Protein AF-0000000073390407 (afdb_homodimer)

Sequence (448 aa):
MGTLYLVRHAQASFGAEDYDQLSPRGHEQAARLGAYWRERGMRFDAVYTGTLRRHAQTLAGIAEGLQAAPEPLQALPTLNEYDSAALITAIHPQPLPPADTPELYRQHFRLLCDALAQWMGGTISPAGMPSWTGFSDGVRAVLDHVRRHHAGQNVLLVSSGGPISTAVGAVLSTPPEVTIALNMRIRNTAVTEFSIAPKRLMLQTFNTLPHLDTPEHAGWATHAMGTLYLVRHAQASFGAEDYDQLSPRGHEQAARLGAYWRERGMRFDAVYTGTLRRHAQTLAGIAEGLQAAPEPLQALPTLNEYDSAALITAIHPQPLPPADTPELYRQHFRLLCDALAQWMGGTISPAGMPSWTGFSDGVRAVLDHVRRHHAGQNVLLVSSGGPISTAVGAVLSTPPEVTIALNMRIRNTAVTEFSIAPKRLMLQTFNTLPHLDTPEHAGWATHA

Nearest PDB structures (foldseek):
  6cni-assembly1_A  TM=7.728E-01  e=5.121E-11  Homo sapiens
  3o0t-assembly2_A-2  TM=7.571E-01  e=1.412E-10  Homo sapiens
  6cni-assembly1_B  TM=7.900E-01  e=7.067E-10  Homo sapiens
  3mxo-assembly2_A-2  TM=7.575E-01  e=3.066E-10  Homo sapiens
  3mxo-assembly2_B  TM=7.448E-01  e=7.501E-10  Homo sapiens

Structure (mmCIF, N/CA/C/O backbone):
data_AF-0000000073390407-model_v1
#
loop_
_entity.id
_entity.type
_entity.pdbx_description
1 polymer 'Phosphoglycerate mutase'
#
loop_
_atom_site.group_PDB
_atom_site.id
_atom_site.type_symbol
_atom_site.label_atom_id
_atom_site.label_alt_id
_atom_site.label_comp_id
_atom_site.label_asym_id
_atom_site.label_entity_id
_atom_site.label_seq_id
_atom_site.pdb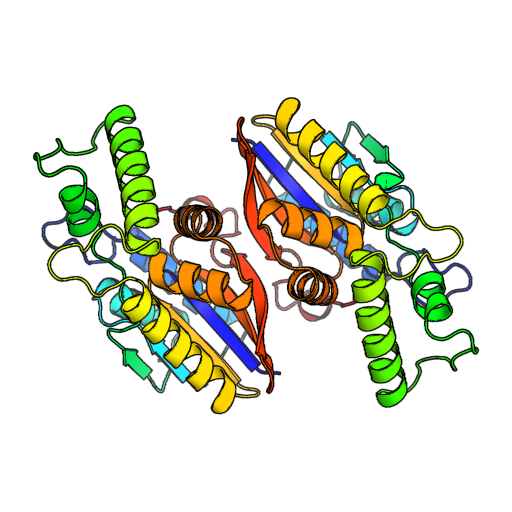x_PDB_ins_code
_atom_site.Cartn_x
_atom_site.Cartn_y
_atom_site.Cartn_z
_atom_site.occupancy
_atom_site.B_iso_or_equiv
_atom_site.auth_seq_id
_atom_site.auth_comp_id
_atom_site.auth_asym_id
_atom_site.auth_atom_id
_atom_site.pdbx_PDB_model_num
ATOM 1 N N . MET A 1 1 ? 17.641 -6.703 7.25 1 83 1 MET A N 1
ATOM 2 C CA . MET A 1 1 ? 16.203 -6.836 7.027 1 83 1 MET A CA 1
ATOM 3 C C . MET A 1 1 ? 15.922 -7.418 5.648 1 83 1 MET A C 1
ATOM 5 O O . MET A 1 1 ? 16.656 -7.152 4.695 1 83 1 MET A O 1
ATOM 9 N N . GLY A 1 2 ? 15.258 -8.523 5.512 1 94.25 2 GLY A N 1
ATOM 10 C CA . GLY A 1 2 ? 14.906 -9.164 4.254 1 94.25 2 GLY A CA 1
ATOM 11 C C . GLY A 1 2 ? 13.586 -8.68 3.684 1 94.25 2 GLY A C 1
ATOM 12 O O . GLY A 1 2 ? 12.859 -7.934 4.34 1 94.25 2 GLY A O 1
ATOM 13 N N . THR A 1 3 ? 13.414 -8.969 2.383 1 97.81 3 THR A N 1
ATOM 14 C CA . THR A 1 3 ? 12.203 -8.516 1.714 1 97.81 3 THR A CA 1
ATOM 15 C C . THR A 1 3 ? 11.5 -9.68 1.017 1 97.81 3 THR A C 1
ATOM 17 O O . THR A 1 3 ? 12.156 -10.516 0.384 1 97.81 3 THR A O 1
ATOM 20 N N . LEU A 1 4 ? 10.266 -9.758 1.252 1 98.75 4 LEU A N 1
ATOM 21 C CA . LEU A 1 4 ? 9.383 -10.648 0.502 1 98.75 4 LEU A CA 1
ATOM 22 C C . LEU A 1 4 ? 8.656 -9.891 -0.601 1 98.75 4 LEU A C 1
ATOM 24 O O . LEU A 1 4 ? 7.887 -8.969 -0.322 1 98.75 4 LEU A O 1
ATOM 28 N N . TYR A 1 5 ? 8.969 -10.25 -1.812 1 98.81 5 TYR A N 1
ATOM 29 C CA . TYR A 1 5 ? 8.336 -9.672 -2.988 1 98.81 5 TYR A CA 1
ATOM 30 C C . TYR A 1 5 ? 7.188 -10.547 -3.475 1 98.81 5 TYR A C 1
ATOM 32 O O . TYR A 1 5 ? 7.41 -11.633 -4.004 1 98.81 5 TYR A O 1
ATOM 40 N N . LEU A 1 6 ? 5.941 -10.062 -3.264 1 98.94 6 LEU A N 1
ATOM 41 C CA . LEU A 1 6 ? 4.758 -10.742 -3.77 1 98.94 6 LEU A CA 1
ATOM 42 C C . LEU A 1 6 ? 4.371 -10.211 -5.148 1 98.94 6 LEU A C 1
ATOM 44 O O . LEU A 1 6 ? 4.105 -9.023 -5.309 1 98.94 6 LEU A O 1
ATOM 48 N N . VAL A 1 7 ? 4.383 -11.086 -6.133 1 98.88 7 VAL A N 1
ATOM 49 C CA . VAL A 1 7 ? 4.078 -10.695 -7.508 1 98.88 7 VAL A CA 1
ATOM 50 C C . VAL A 1 7 ? 2.818 -11.414 -7.98 1 98.88 7 VAL A C 1
ATOM 52 O O . VAL A 1 7 ? 2.732 -12.641 -7.906 1 98.88 7 VAL A O 1
ATOM 55 N N . ARG A 1 8 ? 1.86 -10.672 -8.422 1 98.81 8 ARG A N 1
ATOM 56 C CA . ARG A 1 8 ? 0.741 -11.312 -9.109 1 98.81 8 ARG A CA 1
ATOM 57 C C . ARG A 1 8 ? 1.162 -11.828 -10.477 1 98.81 8 ARG A C 1
ATOM 59 O O . ARG A 1 8 ? 1.974 -11.203 -11.164 1 98.81 8 ARG A O 1
ATOM 66 N N . HIS A 1 9 ? 0.624 -12.766 -10.859 1 98.31 9 HIS A N 1
ATOM 67 C CA . HIS A 1 9 ? 0.943 -13.312 -12.172 1 98.31 9 HIS A CA 1
ATOM 68 C C . HIS A 1 9 ? 0.675 -12.297 -13.273 1 98.31 9 HIS A C 1
ATOM 70 O O . HIS A 1 9 ? -0.106 -11.359 -13.086 1 98.31 9 HIS A O 1
ATOM 76 N N . ALA A 1 10 ? 1.292 -12.531 -14.297 1 97.88 10 ALA A N 1
ATOM 77 C CA . ALA A 1 10 ? 1.101 -11.711 -15.484 1 97.88 10 ALA A CA 1
ATOM 78 C C . ALA A 1 10 ? -0.251 -11.992 -16.141 1 97.88 10 ALA A C 1
ATOM 80 O O . ALA A 1 10 ? -0.975 -12.898 -15.711 1 97.88 10 ALA A O 1
ATOM 81 N N . GLN A 1 11 ? -0.609 -11.094 -17.203 1 94.75 11 GLN A N 1
ATOM 82 C CA . GLN A 1 11 ? -1.91 -11.203 -17.859 1 94.75 11 GLN A CA 1
ATOM 83 C C . GLN A 1 11 ? -2.131 -12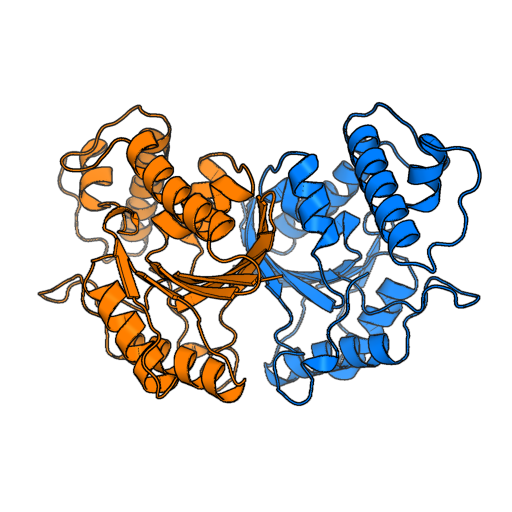.609 -18.406 1 94.75 11 GLN A C 1
ATOM 85 O O . GLN A 1 11 ? -1.299 -13.117 -19.156 1 94.75 11 GLN A O 1
ATOM 90 N N . ALA A 1 12 ? -3.225 -13.164 -17.875 1 90.69 12 ALA A N 1
ATOM 91 C CA . ALA A 1 12 ? -3.615 -14.484 -18.375 1 90.69 12 ALA A CA 1
ATOM 92 C C . ALA A 1 12 ? -4.566 -14.359 -19.562 1 90.69 12 ALA A C 1
ATOM 94 O O . ALA A 1 12 ? -5.184 -13.312 -19.75 1 90.69 12 ALA A O 1
ATOM 95 N N . SER A 1 13 ? -4.418 -15.133 -20.469 1 76.94 13 SER A N 1
ATOM 96 C CA . SER A 1 13 ? -5.266 -15.156 -21.656 1 76.94 13 SER A CA 1
ATOM 97 C C . SER A 1 13 ? -6.648 -15.719 -21.344 1 76.94 13 SER A C 1
ATOM 99 O O . SER A 1 13 ? -6.812 -16.938 -21.203 1 76.94 13 SER A O 1
ATOM 101 N N . PHE A 1 14 ? -7.5 -14.961 -20.688 1 61.38 14 PHE A N 1
ATOM 102 C CA . PHE A 1 14 ? -8.867 -15.383 -20.406 1 61.38 14 PHE A CA 1
ATOM 103 C C . PHE A 1 14 ? -9.57 -15.836 -21.672 1 61.38 14 PHE A C 1
ATOM 105 O O . PHE A 1 14 ? -9.484 -15.18 -22.719 1 61.38 14 PHE A O 1
ATOM 112 N N . GLY A 1 15 ? -10.203 -16.891 -21.719 1 55.38 15 GLY A N 1
ATOM 113 C CA . GLY A 1 15 ? -11.031 -17.359 -22.812 1 55.38 15 GLY A CA 1
ATOM 114 C C . GLY A 1 15 ? -10.312 -18.344 -23.719 1 55.38 15 GLY A C 1
ATOM 115 O O . GLY A 1 15 ? -10.922 -18.938 -24.609 1 55.38 15 GLY A O 1
ATOM 116 N N . ALA A 1 16 ? -8.984 -18.156 -23.656 1 53.09 16 ALA A N 1
ATOM 117 C CA . ALA A 1 16 ? -8.344 -19.156 -24.516 1 53.09 16 ALA A CA 1
ATOM 118 C C . ALA A 1 16 ? -8.625 -20.562 -24 1 53.09 16 ALA A C 1
ATOM 120 O O . ALA A 1 16 ? -9.109 -20.75 -22.891 1 53.09 16 ALA A O 1
ATOM 121 N N . GLU A 1 17 ? -8.781 -21.406 -24.781 1 53.31 17 GLU A N 1
ATOM 122 C CA . GLU A 1 17 ? -9.109 -22.812 -24.5 1 53.31 17 GLU A CA 1
ATOM 123 C C . GLU A 1 17 ? -8.484 -23.266 -23.188 1 53.31 17 GLU A C 1
ATOM 125 O O . GLU A 1 17 ? -9.102 -24 -22.422 1 53.31 17 GLU A O 1
ATOM 130 N N . ASP A 1 18 ? -7.176 -22.719 -22.938 1 61.44 18 ASP A N 1
ATOM 131 C CA . ASP A 1 18 ? -6.527 -22.984 -21.656 1 61.44 18 ASP A CA 1
ATOM 132 C C . ASP A 1 18 ? -6.414 -21.719 -20.828 1 61.44 18 ASP A C 1
ATOM 134 O O . ASP A 1 18 ? -5.539 -20.875 -21.062 1 61.44 18 ASP A O 1
ATOM 138 N N . TYR A 1 19 ? -7.297 -21.5 -20 1 65.69 19 TYR A N 1
ATOM 139 C CA . TYR A 1 19 ? -7.527 -20.234 -19.312 1 65.69 19 TYR A CA 1
ATOM 140 C C . TYR A 1 19 ? -6.359 -19.875 -18.406 1 65.69 19 TYR A C 1
ATOM 142 O O . TYR A 1 19 ? -6.094 -18.703 -18.141 1 65.69 19 TYR A O 1
ATOM 150 N N . ASP A 1 20 ? -5.574 -20.859 -18.188 1 83.62 20 ASP A N 1
ATOM 151 C CA . ASP A 1 20 ? -4.523 -20.609 -17.219 1 83.62 20 ASP A CA 1
ATOM 152 C C . ASP A 1 20 ? -3.17 -20.422 -17.891 1 83.62 20 ASP A C 1
ATOM 154 O O . ASP A 1 20 ? -2.203 -21.109 -17.562 1 83.62 20 ASP A O 1
ATOM 158 N N . GLN A 1 21 ? -3.035 -19.672 -19.016 1 90.62 21 GLN A N 1
ATOM 159 C CA . GLN A 1 21 ? -1.813 -19.312 -19.734 1 90.62 21 GLN A CA 1
ATOM 160 C C . GLN A 1 21 ? -1.665 -17.797 -19.828 1 90.62 21 GLN A C 1
ATOM 162 O O . GLN A 1 21 ? -2.66 -17.078 -19.938 1 90.62 21 GLN A O 1
ATOM 167 N N . LEU A 1 22 ? -0.484 -17.562 -19.891 1 94.44 22 LEU A N 1
ATOM 168 C CA . LEU A 1 22 ? -0.256 -16.125 -20.047 1 94.44 22 LEU A CA 1
ATOM 169 C C . LEU A 1 22 ? -0.562 -15.68 -21.469 1 94.44 22 LEU A C 1
ATOM 171 O O . LEU A 1 22 ? -0.321 -16.422 -22.422 1 94.44 22 LEU A O 1
ATOM 175 N N . SER A 1 23 ? -1.085 -14.555 -21.688 1 94.19 23 SER A N 1
ATOM 176 C CA . SER A 1 23 ? -1.163 -13.906 -23 1 94.19 23 SER A CA 1
ATOM 177 C C . SER A 1 23 ? 0.212 -13.438 -23.469 1 94.19 23 SER A C 1
ATOM 179 O O . SER A 1 23 ? 1.17 -13.438 -22.688 1 94.19 23 SER A O 1
ATOM 181 N N . PRO A 1 24 ? 0.327 -13.117 -24.719 1 94.06 24 PRO A N 1
ATOM 182 C CA . PRO A 1 24 ? 1.602 -12.547 -25.156 1 94.06 24 PRO A CA 1
ATOM 183 C C . PRO A 1 24 ? 2.01 -11.312 -24.359 1 94.06 24 PRO A 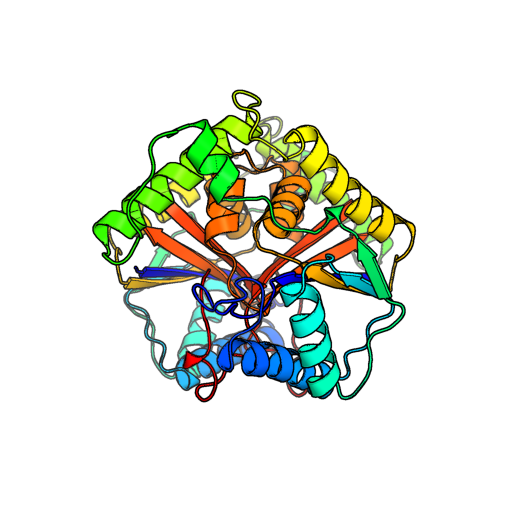C 1
ATOM 185 O O . PRO A 1 24 ? 3.174 -11.18 -23.969 1 94.06 24 PRO A O 1
ATOM 188 N N . ARG A 1 25 ? 1.076 -10.555 -24.047 1 95.69 25 ARG A N 1
ATOM 189 C CA . ARG A 1 25 ? 1.338 -9.391 -23.219 1 95.69 25 ARG A CA 1
ATOM 190 C C . ARG A 1 25 ? 1.794 -9.805 -21.828 1 95.69 25 ARG A C 1
ATOM 192 O O . ARG A 1 25 ? 2.67 -9.172 -21.234 1 95.69 25 ARG A O 1
ATOM 199 N N . GLY A 1 26 ? 1.177 -10.797 -21.297 1 97.12 26 GLY A N 1
ATOM 200 C CA . GLY A 1 26 ? 1.581 -11.328 -20 1 97.12 26 GLY A CA 1
ATOM 201 C C . GLY A 1 26 ? 3.037 -11.75 -19.969 1 97.12 26 GLY A C 1
ATOM 202 O O . GLY A 1 26 ? 3.736 -11.492 -18.984 1 97.12 26 GLY A O 1
ATOM 203 N N . HIS A 1 27 ? 3.385 -12.312 -21.031 1 97 27 HIS A N 1
ATOM 204 C CA . HIS A 1 27 ? 4.777 -12.742 -21.094 1 97 27 HIS A CA 1
ATOM 205 C C . HIS A 1 27 ? 5.719 -11.539 -21.141 1 97 27 HIS A C 1
ATOM 207 O O . HIS A 1 27 ? 6.762 -11.531 -20.484 1 97 27 HIS A O 1
ATOM 213 N N . GLU A 1 28 ? 5.312 -10.656 -21.859 1 97.81 28 GLU A N 1
ATOM 214 C CA . GLU A 1 28 ? 6.109 -9.438 -21.953 1 97.81 28 GLU A CA 1
ATOM 215 C C . GLU A 1 28 ? 6.188 -8.727 -20.594 1 97.81 28 GLU A C 1
ATOM 217 O O . GLU A 1 28 ? 7.254 -8.242 -20.203 1 97.81 28 GLU A O 1
ATOM 222 N N . GLN A 1 29 ? 5.113 -8.703 -19.906 1 98.44 29 GLN A N 1
ATOM 223 C CA . GLN A 1 29 ? 5.078 -8.109 -18.578 1 98.44 29 GLN A CA 1
ATOM 224 C C . GLN A 1 29 ? 6.066 -8.797 -17.641 1 98.44 29 GLN A C 1
ATOM 226 O O . GLN A 1 29 ? 6.836 -8.133 -16.938 1 98.44 29 GLN A O 1
ATOM 231 N N . ALA A 1 30 ? 6.062 -10.109 -17.625 1 98.44 30 ALA A N 1
ATOM 232 C CA . ALA A 1 30 ? 6.895 -10.898 -16.719 1 98.44 30 ALA A CA 1
ATOM 233 C C . ALA A 1 30 ? 8.375 -10.719 -17.047 1 98.44 30 ALA A C 1
ATOM 235 O O . ALA A 1 30 ? 9.188 -10.5 -16.141 1 98.44 30 ALA A O 1
ATOM 236 N N . ALA A 1 31 ? 8.625 -10.781 -18.281 1 98.5 31 ALA A N 1
ATOM 237 C CA . ALA A 1 31 ? 10.016 -10.625 -18.703 1 98.5 31 ALA A CA 1
ATOM 238 C C . ALA A 1 31 ? 10.539 -9.234 -18.375 1 98.5 31 ALA A C 1
ATOM 240 O O . ALA A 1 31 ? 11.688 -9.078 -17.969 1 98.5 31 ALA A O 1
ATOM 241 N N . ARG A 1 32 ? 9.672 -8.273 -18.547 1 98.5 32 ARG A N 1
ATOM 242 C CA . ARG A 1 32 ? 10.055 -6.898 -18.25 1 98.5 32 ARG A CA 1
ATOM 243 C C . ARG A 1 32 ? 10.336 -6.727 -16.75 1 98.5 32 ARG A C 1
ATOM 245 O O . ARG A 1 32 ? 11.258 -5.996 -16.375 1 98.5 32 ARG A O 1
ATOM 252 N N . LEU A 1 33 ? 9.586 -7.426 -15.961 1 98.62 33 LEU A N 1
ATOM 253 C CA . LEU A 1 33 ? 9.828 -7.379 -14.523 1 98.62 33 LEU A CA 1
ATOM 254 C C . LEU A 1 33 ? 11.18 -7.98 -14.18 1 98.62 33 LEU A C 1
ATOM 256 O O . LEU A 1 33 ? 11.922 -7.43 -13.359 1 98.62 33 LEU A O 1
ATOM 260 N N . GLY A 1 34 ? 11.516 -9.094 -14.82 1 98.38 34 GLY A N 1
ATOM 261 C CA . GLY A 1 34 ? 12.828 -9.688 -14.625 1 98.38 34 GLY A CA 1
ATOM 262 C C . GLY A 1 34 ? 13.961 -8.781 -15.055 1 98.38 34 GLY A C 1
ATOM 263 O O . GLY A 1 34 ? 14.945 -8.625 -14.328 1 98.38 34 GLY A O 1
ATOM 264 N N . ALA A 1 35 ? 13.773 -8.164 -16.156 1 97.56 35 ALA A N 1
ATOM 265 C CA . ALA A 1 35 ? 14.789 -7.258 -16.672 1 97.56 35 ALA A CA 1
ATOM 266 C C . ALA A 1 35 ? 14.961 -6.051 -15.75 1 97.56 35 ALA A C 1
ATOM 268 O O . ALA A 1 35 ? 16.078 -5.605 -15.5 1 97.56 35 ALA A O 1
ATOM 269 N N . TYR A 1 36 ? 13.883 -5.648 -15.336 1 97.31 36 TYR A N 1
ATOM 270 C CA . TYR A 1 36 ? 13.883 -4.547 -14.383 1 97.31 36 TYR A CA 1
ATOM 271 C C . TYR A 1 36 ? 14.703 -4.898 -13.141 1 97.31 36 TYR A C 1
ATOM 273 O O . TYR A 1 36 ? 15.539 -4.113 -12.703 1 97.31 36 TYR A O 1
ATOM 281 N N . TRP A 1 37 ? 14.523 -5.992 -12.578 1 96.81 37 TRP A N 1
ATOM 282 C CA . TRP A 1 37 ? 15.242 -6.434 -11.383 1 96.81 37 TRP A CA 1
ATOM 283 C C . TRP A 1 37 ? 16.703 -6.707 -11.703 1 96.81 37 TRP A C 1
ATOM 285 O O . TRP A 1 37 ? 17.594 -6.434 -10.891 1 96.81 37 TRP A O 1
ATOM 295 N N . ARG A 1 38 ? 16.891 -7.242 -12.906 1 95.56 38 ARG A N 1
ATOM 296 C CA . ARG A 1 38 ? 18.281 -7.488 -13.312 1 95.56 38 ARG A CA 1
ATOM 297 C C . ARG A 1 38 ? 19.062 -6.184 -13.383 1 95.56 38 ARG A C 1
ATOM 299 O O . ARG A 1 38 ? 20.188 -6.105 -12.875 1 95.56 38 ARG A O 1
ATOM 306 N N . GLU A 1 39 ? 18.438 -5.184 -13.961 1 93.75 39 GLU A N 1
ATOM 307 C CA . GLU A 1 39 ? 19.078 -3.877 -14.117 1 93.75 39 GLU A CA 1
ATOM 308 C C . GLU A 1 39 ? 19.422 -3.27 -12.758 1 93.75 39 GLU A C 1
ATOM 310 O O . GLU A 1 39 ? 20.281 -2.385 -12.672 1 93.75 39 GLU A O 1
ATOM 315 N N . ARG A 1 40 ? 18.812 -3.777 -11.82 1 93.69 40 ARG A N 1
ATOM 316 C CA . ARG A 1 40 ? 19.016 -3.242 -10.477 1 93.69 40 ARG A CA 1
ATOM 317 C C . ARG A 1 40 ? 19.812 -4.211 -9.609 1 93.69 40 ARG A C 1
ATOM 319 O O . ARG A 1 40 ? 19.922 -4.02 -8.398 1 93.69 40 ARG A O 1
ATOM 326 N N . GLY A 1 41 ? 20.25 -5.18 -10.219 1 93.12 41 GLY A N 1
ATOM 327 C CA . GLY A 1 41 ? 21.125 -6.137 -9.555 1 93.12 41 GLY A CA 1
ATOM 328 C C . GLY A 1 41 ? 20.406 -6.992 -8.531 1 93.12 41 GLY A C 1
ATOM 329 O O . GLY A 1 41 ? 21.016 -7.457 -7.566 1 93.12 41 GLY A O 1
ATOM 330 N N . MET A 1 42 ? 19.219 -7.266 -8.656 1 94.88 42 MET A N 1
ATOM 331 C CA . MET A 1 42 ? 18.406 -8.023 -7.711 1 94.88 42 MET A CA 1
ATOM 332 C C . MET A 1 42 ? 18.688 -9.516 -7.82 1 94.88 42 MET A C 1
ATOM 334 O O . MET A 1 42 ? 18.844 -10.047 -8.922 1 94.88 42 MET A O 1
ATOM 338 N N . ARG A 1 43 ? 18.875 -10.125 -6.793 1 92.62 43 ARG A N 1
ATOM 339 C CA . ARG A 1 43 ? 18.969 -11.578 -6.668 1 92.62 43 ARG A CA 1
ATOM 340 C C . ARG A 1 43 ? 18 -12.086 -5.602 1 92.62 43 ARG A C 1
ATOM 342 O O . ARG A 1 43 ? 17.828 -11.453 -4.559 1 92.62 43 ARG A O 1
ATOM 349 N N . PHE A 1 44 ? 17.375 -13.156 -5.824 1 97.56 44 PHE A N 1
ATOM 350 C CA . PHE A 1 44 ? 16.453 -13.766 -4.867 1 97.56 44 PHE A CA 1
ATOM 351 C C . PHE A 1 44 ? 17.094 -14.969 -4.195 1 97.56 44 PHE A C 1
ATOM 353 O O . PHE A 1 44 ? 17.797 -15.758 -4.844 1 97.56 44 PHE A O 1
ATOM 360 N N . ASP A 1 45 ? 16.891 -15.109 -2.93 1 97.38 45 ASP A N 1
ATOM 361 C CA . ASP A 1 45 ? 17.469 -16.203 -2.141 1 97.38 45 ASP A CA 1
ATOM 362 C C . ASP A 1 45 ? 16.531 -17.406 -2.098 1 97.38 45 ASP A C 1
ATOM 364 O O . ASP A 1 45 ? 16.953 -18.516 -1.799 1 97.38 45 ASP A O 1
ATOM 368 N N . ALA A 1 46 ? 15.305 -17.141 -2.369 1 97.88 46 ALA A N 1
ATOM 369 C CA . ALA A 1 46 ? 14.273 -18.172 -2.434 1 97.88 46 ALA A CA 1
ATOM 370 C C . ALA A 1 46 ? 13.07 -17.703 -3.24 1 97.88 46 ALA A C 1
ATOM 372 O O . ALA A 1 46 ? 12.812 -16.5 -3.34 1 97.88 46 ALA A O 1
ATOM 373 N N . VAL A 1 47 ? 12.43 -18.641 -3.793 1 98.56 47 VAL A N 1
ATOM 374 C CA . VAL A 1 47 ? 11.266 -18.359 -4.633 1 98.56 47 VAL A CA 1
ATOM 375 C C . VAL A 1 47 ? 10.117 -19.297 -4.262 1 98.56 47 VAL A C 1
ATOM 377 O O . VAL A 1 47 ? 10.32 -20.5 -4.109 1 98.56 47 VAL A O 1
ATOM 380 N N . TYR A 1 48 ? 9.016 -18.703 -4.113 1 98.69 48 TYR A N 1
ATOM 381 C CA . TYR A 1 48 ? 7.773 -19.438 -3.916 1 98.69 48 TYR A CA 1
ATOM 382 C C . TYR A 1 48 ? 6.762 -19.109 -5.004 1 98.69 48 TYR A C 1
ATOM 384 O O . TYR A 1 48 ? 6.625 -17.953 -5.398 1 98.69 48 TYR A O 1
ATOM 392 N N . THR A 1 49 ? 6.059 -20.141 -5.418 1 98.38 49 THR A N 1
ATOM 393 C CA . THR A 1 49 ? 5.02 -19.953 -6.422 1 98.38 49 THR A CA 1
ATOM 394 C C . THR A 1 49 ? 3.785 -20.781 -6.094 1 98.38 49 THR A C 1
ATOM 396 O O . THR A 1 49 ? 3.873 -21.766 -5.359 1 98.38 49 THR A O 1
ATOM 399 N N . GLY A 1 50 ? 2.73 -20.297 -6.547 1 98.25 50 GLY A N 1
ATOM 400 C CA . GLY A 1 50 ? 1.633 -21.234 -6.688 1 98.25 50 GLY A CA 1
ATOM 401 C C . GLY A 1 50 ? 1.908 -22.328 -7.711 1 98.25 50 GLY A C 1
ATOM 402 O O . GLY A 1 50 ? 3 -22.391 -8.281 1 98.25 50 GLY A O 1
ATOM 403 N N . THR A 1 51 ? 0.944 -23.141 -7.957 1 97.94 51 THR A N 1
ATOM 404 C CA . THR A 1 51 ? 1.165 -24.281 -8.836 1 97.94 51 THR A CA 1
ATOM 405 C C . THR A 1 51 ? 0.404 -24.109 -10.148 1 97.94 51 THR A C 1
ATOM 407 O O . THR A 1 51 ? 0.467 -24.969 -11.031 1 97.94 51 THR A O 1
ATOM 410 N N . LEU A 1 52 ? -0.25 -23.016 -10.289 1 95.56 52 LEU A N 1
ATOM 411 C CA . LEU A 1 52 ? -0.958 -22.781 -11.539 1 95.56 52 LEU A CA 1
ATOM 412 C C . LEU A 1 52 ? 0.02 -22.484 -12.672 1 95.56 52 LEU A C 1
ATOM 414 O O . LEU A 1 52 ? 1.116 -21.969 -12.422 1 95.56 52 LEU A O 1
ATOM 418 N N . ARG A 1 53 ? -0.404 -22.719 -13.812 1 95.44 53 ARG A N 1
ATOM 419 C CA . ARG A 1 53 ? 0.456 -22.531 -14.977 1 95.44 53 ARG A CA 1
ATOM 420 C C . ARG A 1 53 ? 0.817 -21.047 -15.141 1 95.44 53 ARG A C 1
ATOM 422 O O . ARG A 1 53 ? 1.951 -20.719 -15.5 1 95.44 53 ARG A O 1
ATOM 429 N N . ARG A 1 54 ? -0.185 -20.281 -14.891 1 96 54 ARG A N 1
ATOM 430 C CA . ARG A 1 54 ? 0.068 -18.859 -15.031 1 96 54 ARG A CA 1
ATOM 431 C C . ARG A 1 54 ? 1.105 -18.375 -14.023 1 96 54 ARG A C 1
ATOM 433 O O . ARG A 1 54 ? 1.83 -17.406 -14.273 1 96 54 ARG A O 1
ATOM 440 N N . HIS A 1 55 ? 1.222 -18.969 -12.875 1 97.62 55 HIS A N 1
ATOM 441 C CA . HIS A 1 55 ? 2.268 -18.656 -11.914 1 97.62 55 HIS A CA 1
ATOM 442 C C . HIS A 1 55 ? 3.639 -19.078 -12.422 1 97.62 55 HIS A C 1
ATOM 444 O O . HIS A 1 55 ? 4.59 -18.297 -12.398 1 97.62 55 HIS A O 1
ATOM 450 N N . ALA A 1 56 ? 3.678 -20.266 -12.891 1 97.19 56 ALA A N 1
ATOM 451 C CA . ALA A 1 56 ? 4.938 -20.812 -13.391 1 97.19 56 ALA A CA 1
ATOM 452 C C . ALA A 1 56 ? 5.438 -20.031 -14.602 1 97.19 56 ALA A C 1
ATOM 454 O O . ALA A 1 56 ? 6.633 -19.75 -14.711 1 97.19 56 ALA A O 1
ATOM 455 N N . GLN A 1 57 ? 4.535 -19.766 -15.445 1 97.38 57 GLN A N 1
ATOM 456 C CA . GLN A 1 57 ? 4.91 -19.031 -16.656 1 97.38 57 GLN A CA 1
ATOM 457 C C . GLN A 1 57 ? 5.375 -17.625 -16.312 1 97.38 57 GLN A C 1
ATOM 459 O O . GLN A 1 57 ? 6.266 -17.078 -16.969 1 97.38 57 GLN A O 1
ATOM 464 N N . THR A 1 58 ? 4.676 -17.078 -15.344 1 98.12 58 THR A N 1
ATOM 465 C CA . THR A 1 58 ? 5.117 -15.758 -14.891 1 98.12 58 THR A CA 1
ATOM 466 C C . THR A 1 58 ? 6.539 -15.828 -14.336 1 98.12 58 THR A C 1
ATOM 468 O O . THR A 1 58 ? 7.383 -14.992 -14.656 1 98.12 58 THR A O 1
ATOM 471 N N . LEU A 1 59 ? 6.789 -16.812 -13.562 1 98.56 59 LEU A N 1
ATOM 472 C CA . LEU A 1 59 ? 8.133 -16.969 -13.023 1 98.56 59 LEU A CA 1
ATOM 473 C C . LEU A 1 59 ? 9.148 -17.188 -14.141 1 98.56 59 LEU A C 1
ATOM 475 O O . LEU A 1 59 ? 10.258 -16.672 -14.094 1 98.56 59 LEU A O 1
ATOM 479 N N . ALA A 1 60 ? 8.75 -17.938 -15.078 1 98.06 60 ALA A N 1
ATOM 480 C CA . ALA A 1 60 ? 9.641 -18.188 -16.203 1 98.06 60 ALA A CA 1
ATOM 481 C C . ALA A 1 60 ? 9.977 -16.906 -16.953 1 98.06 60 ALA A C 1
ATOM 483 O O . ALA A 1 60 ? 11.125 -16.688 -17.359 1 98.06 60 ALA A O 1
ATOM 484 N N . GLY A 1 61 ? 8.984 -16.141 -17.172 1 98.06 61 GLY A N 1
ATOM 485 C CA . GLY A 1 61 ? 9.227 -14.852 -17.797 1 98.06 61 GLY A CA 1
ATOM 486 C C . GLY A 1 61 ? 10.141 -13.953 -16.969 1 98.06 61 GLY A C 1
ATOM 487 O O . GLY A 1 61 ? 11.023 -13.297 -17.516 1 98.06 61 GLY A O 1
ATOM 488 N N . ILE A 1 62 ? 9.891 -13.977 -15.719 1 98.62 62 ILE A N 1
ATOM 489 C CA . ILE A 1 62 ? 10.75 -13.211 -14.828 1 98.62 62 ILE A CA 1
ATOM 490 C C . ILE A 1 62 ? 12.188 -13.727 -14.922 1 98.62 62 ILE A C 1
ATOM 492 O O . ILE A 1 62 ? 13.133 -12.938 -14.992 1 98.62 62 ILE A O 1
ATOM 496 N N . ALA A 1 63 ? 12.312 -14.945 -14.898 1 98.25 63 ALA A N 1
ATOM 497 C CA . ALA A 1 63 ? 13.641 -15.555 -15.008 1 98.25 63 ALA A CA 1
ATOM 498 C C . ALA A 1 63 ? 14.32 -15.156 -16.312 1 98.25 63 ALA A C 1
ATOM 500 O O . ALA A 1 63 ? 15.523 -14.875 -16.328 1 98.25 63 ALA A O 1
ATOM 501 N N . GLU A 1 64 ? 13.578 -15.203 -17.25 1 98.19 64 GLU A N 1
ATOM 502 C CA . GLU A 1 64 ? 14.109 -14.797 -18.547 1 98.19 64 GLU A CA 1
ATOM 503 C C . GLU A 1 64 ? 14.641 -13.367 -18.516 1 98.19 64 GLU A C 1
ATOM 505 O O . GLU A 1 64 ? 15.758 -13.102 -18.953 1 98.19 64 GLU A O 1
ATOM 510 N N . GLY A 1 65 ? 13.867 -12.57 -18.016 1 97.88 65 GLY A N 1
ATOM 511 C CA . GLY A 1 65 ? 14.297 -11.188 -17.906 1 97.88 65 GLY A CA 1
ATOM 512 C C . GLY A 1 65 ? 15.477 -11.008 -16.969 1 97.88 65 GLY A C 1
ATOM 513 O O . GLY A 1 65 ? 16.359 -10.172 -17.219 1 97.88 65 GLY A O 1
ATOM 514 N N . LEU A 1 66 ? 15.391 -11.734 -15.93 1 97.38 66 LEU A N 1
ATOM 515 C CA . LEU A 1 66 ? 16.469 -11.703 -14.945 1 97.38 66 LEU A CA 1
ATOM 516 C C . LEU A 1 66 ? 17.75 -12.297 -15.523 1 97.38 66 LEU A C 1
ATOM 518 O O . LEU A 1 66 ? 18.844 -12.055 -15 1 97.38 66 LEU A O 1
ATOM 522 N N . GLN A 1 67 ? 17.5 -13.039 -16.547 1 97.38 67 GLN A N 1
ATOM 523 C CA . GLN A 1 67 ? 18.578 -13.844 -17.109 1 97.38 67 GLN A CA 1
ATOM 524 C C . GLN A 1 67 ? 19.234 -14.711 -16.047 1 97.38 67 GLN A C 1
ATOM 526 O O . GLN A 1 67 ? 20.469 -14.805 -15.992 1 97.38 67 GLN A O 1
ATOM 531 N N . ALA A 1 68 ? 18.391 -15.188 -15.234 1 94 68 ALA A N 1
ATOM 532 C CA . ALA A 1 68 ? 18.75 -16.109 -14.156 1 94 68 ALA A CA 1
ATOM 533 C C . ALA A 1 68 ? 17.516 -16.797 -13.594 1 94 68 ALA A C 1
ATOM 535 O O . ALA A 1 68 ? 16.422 -16.219 -13.586 1 94 68 ALA A O 1
ATOM 536 N N . ALA A 1 69 ? 17.766 -17.953 -13.227 1 87.19 69 ALA A N 1
ATOM 537 C CA . ALA A 1 69 ? 16.656 -18.688 -12.625 1 87.19 69 ALA A CA 1
ATOM 538 C C . ALA A 1 69 ? 16.609 -18.469 -11.117 1 87.19 69 ALA A C 1
ATOM 540 O O . ALA A 1 69 ? 17.516 -18.875 -10.383 1 87.19 69 ALA A O 1
ATOM 541 N N . PRO A 1 70 ? 15.57 -17.875 -10.617 1 84.12 70 PRO A N 1
ATOM 542 C CA . PRO A 1 70 ? 15.484 -17.703 -9.164 1 84.12 70 PRO A CA 1
ATOM 543 C C . PRO A 1 70 ? 15.242 -19.031 -8.438 1 84.12 70 PRO A C 1
ATOM 545 O O . PRO A 1 70 ? 14.258 -19.719 -8.719 1 84.12 70 PRO A O 1
ATOM 548 N N . GLU A 1 71 ? 16.172 -19.391 -7.637 1 88.62 71 GLU A N 1
ATOM 549 C CA . GLU A 1 71 ? 16.188 -20.656 -6.926 1 88.62 71 GLU A CA 1
ATOM 550 C C . GLU A 1 71 ? 16.672 -20.469 -5.488 1 88.62 71 GLU A C 1
ATOM 552 O O . GLU A 1 71 ? 17.297 -19.469 -5.156 1 88.62 71 GLU A O 1
ATOM 557 N N . PRO A 1 72 ? 16.281 -21.234 -4.754 1 93.81 72 PRO A N 1
ATOM 558 C CA . PRO A 1 72 ? 15.438 -22.406 -4.945 1 93.81 72 PRO A CA 1
ATOM 559 C C . PRO A 1 72 ? 13.953 -22.078 -5.062 1 93.81 72 PRO A C 1
ATOM 561 O O . PRO A 1 72 ? 13.492 -21.109 -4.449 1 93.81 72 PRO A O 1
ATOM 564 N N . LEU A 1 73 ? 13.312 -22.906 -5.695 1 95.75 73 LEU A N 1
ATOM 565 C CA . LEU A 1 73 ? 11.898 -22.719 -5.984 1 95.75 73 LEU A CA 1
ATOM 566 C C . LEU A 1 73 ? 11.047 -23.719 -5.203 1 95.75 73 LEU A C 1
ATOM 568 O O . LEU A 1 73 ? 11.359 -24.922 -5.168 1 95.75 73 LEU A O 1
ATOM 572 N N . GLN A 1 74 ? 10.086 -23.297 -4.559 1 97.38 74 GLN A N 1
ATOM 573 C CA . GLN A 1 74 ? 9.023 -24.109 -3.963 1 97.38 74 GLN A CA 1
ATOM 574 C C . GLN A 1 74 ? 7.656 -23.719 -4.512 1 97.38 74 GLN A C 1
ATOM 576 O O . GLN A 1 74 ? 7.215 -22.578 -4.332 1 97.38 74 GLN A O 1
ATOM 581 N N . ALA A 1 75 ? 7.027 -24.672 -5.055 1 97.88 75 ALA A N 1
ATOM 582 C CA . ALA A 1 75 ? 5.664 -24.5 -5.551 1 97.88 75 ALA A CA 1
ATOM 583 C C . ALA A 1 75 ? 4.645 -25.016 -4.543 1 97.88 75 ALA A C 1
ATOM 585 O O . ALA A 1 75 ? 4.699 -26.172 -4.125 1 97.88 75 ALA A O 1
ATOM 586 N N . LEU A 1 76 ? 3.748 -24.219 -4.301 1 98.38 76 LEU A N 1
ATOM 587 C CA . LEU A 1 76 ? 2.824 -24.547 -3.219 1 98.38 76 LEU A CA 1
ATOM 588 C C . LEU A 1 76 ? 1.381 -24.297 -3.645 1 98.38 76 LEU A C 1
ATOM 590 O O . LEU A 1 76 ? 1.004 -23.156 -3.928 1 98.38 76 LEU A O 1
ATOM 594 N N . PRO A 1 77 ? 0.537 -25.344 -3.623 1 98.06 77 PRO A N 1
ATOM 595 C CA . PRO A 1 77 ? -0.867 -25.188 -4.012 1 98.06 77 PRO A CA 1
ATOM 596 C C . PRO A 1 77 ? -1.61 -24.172 -3.146 1 98.06 77 PRO A C 1
ATOM 598 O O . PRO A 1 77 ? -2.598 -23.578 -3.592 1 98.06 77 PRO A O 1
ATOM 601 N N . THR A 1 78 ? -1.093 -23.891 -1.882 1 98.06 78 THR A N 1
ATOM 602 C CA . THR A 1 78 ? -1.746 -22.953 -0.959 1 98.06 78 THR A CA 1
ATOM 603 C C . THR A 1 78 ? -1.639 -21.531 -1.465 1 98.06 78 THR A C 1
ATOM 605 O O . THR A 1 78 ? -2.328 -20.625 -0.967 1 98.06 78 THR A O 1
ATOM 608 N N . LEU A 1 79 ? -0.826 -21.297 -2.482 1 98.56 79 LEU A N 1
ATOM 609 C CA . LEU A 1 79 ? -0.658 -19.969 -3.064 1 98.56 79 LEU A CA 1
ATOM 610 C C . LEU A 1 79 ? -1.461 -19.844 -4.355 1 98.56 79 LEU A C 1
ATOM 612 O O . LEU A 1 79 ? -1.356 -18.828 -5.055 1 98.56 79 LEU A O 1
ATOM 616 N N . ASN A 1 80 ? -2.295 -20.844 -4.676 1 98.12 80 ASN A N 1
ATOM 617 C CA . ASN A 1 80 ? -3.154 -20.781 -5.852 1 98.12 80 ASN A CA 1
ATOM 618 C C . ASN A 1 80 ? -4.348 -19.859 -5.621 1 98.12 80 ASN A C 1
ATOM 620 O O . ASN A 1 80 ? -4.797 -19.688 -4.488 1 98.12 80 ASN A O 1
ATOM 624 N N . GLU A 1 81 ? -4.816 -19.312 -6.617 1 96.94 81 GLU A N 1
ATOM 625 C CA . GLU A 1 81 ? -6.039 -18.516 -6.617 1 96.94 81 GLU A CA 1
ATOM 626 C C . GLU A 1 81 ? -7.25 -19.359 -6.238 1 96.94 81 GLU A C 1
ATOM 628 O O . GLU A 1 81 ? -7.266 -20.578 -6.469 1 96.94 81 GLU A O 1
ATOM 633 N N . TYR A 1 82 ? -8.25 -18.75 -5.73 1 97.19 82 TYR A N 1
ATOM 634 C CA . TYR A 1 82 ? -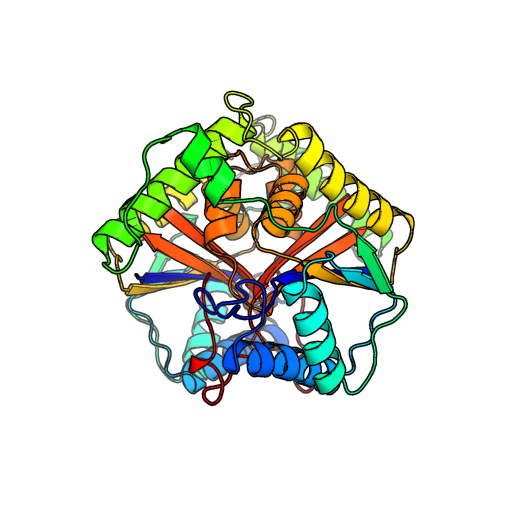9.539 -19.391 -5.512 1 97.19 82 TYR A CA 1
ATOM 635 C C . TYR A 1 82 ? -10.281 -19.609 -6.828 1 97.19 82 TYR A C 1
ATOM 637 O O . TYR A 1 82 ? -9.891 -19.047 -7.859 1 97.19 82 TYR A O 1
ATOM 645 N N . ASP A 1 83 ? -11.242 -20.344 -6.77 1 95.94 83 ASP A N 1
ATOM 646 C CA . ASP A 1 83 ? -12.062 -20.641 -7.945 1 95.94 83 ASP A CA 1
ATOM 647 C C . ASP A 1 83 ? -13.258 -19.703 -8.031 1 95.94 83 ASP A C 1
ATOM 649 O O . ASP A 1 83 ? -14.281 -19.922 -7.383 1 95.94 83 ASP A O 1
ATOM 653 N N . SER A 1 84 ? -13.188 -18.75 -8.883 1 93.81 84 SER A N 1
ATOM 654 C CA . SER A 1 84 ? -14.203 -17.703 -9 1 93.81 84 SER A CA 1
ATOM 655 C C . SER A 1 84 ? -15.523 -18.281 -9.492 1 93.81 84 SER A C 1
ATOM 657 O O . SER A 1 84 ? -16.594 -17.844 -9.078 1 93.81 84 SER A O 1
ATOM 659 N N . ALA A 1 85 ? -15.477 -19.062 -10.398 1 92.62 85 ALA A N 1
ATOM 660 C CA . ALA A 1 85 ? -16.703 -19.672 -10.906 1 92.62 85 ALA A CA 1
ATOM 661 C C . ALA A 1 85 ? -17.453 -20.406 -9.797 1 92.62 85 ALA A C 1
ATOM 663 O O . ALA A 1 85 ? -18.672 -20.297 -9.695 1 92.62 85 ALA A O 1
ATOM 664 N N . ALA A 1 86 ? -16.656 -21.25 -8.977 1 94.94 86 ALA A N 1
ATOM 665 C CA . ALA A 1 86 ? -17.266 -21.953 -7.855 1 94.94 86 ALA A CA 1
ATOM 666 C C . ALA A 1 86 ? -17.891 -20.984 -6.867 1 94.94 86 ALA A C 1
ATOM 668 O O . ALA A 1 86 ? -18.953 -21.25 -6.305 1 94.94 86 ALA A O 1
ATOM 669 N N . LEU A 1 87 ? -17.266 -19.875 -6.66 1 96.19 87 LEU A N 1
ATOM 670 C CA . LEU A 1 87 ? -17.766 -18.844 -5.75 1 96.19 87 LEU A CA 1
ATOM 671 C C . LEU A 1 87 ? -19.078 -18.266 -6.25 1 96.19 87 LEU A C 1
ATOM 673 O O . LEU A 1 87 ? -20.062 -18.234 -5.512 1 96.19 87 LEU A O 1
ATOM 677 N N . ILE A 1 88 ? -19.109 -17.938 -7.43 1 95.25 88 ILE A N 1
ATOM 678 C CA . ILE A 1 88 ? -20.297 -17.312 -8 1 95.25 88 ILE A CA 1
ATOM 679 C C . ILE A 1 88 ? -21.453 -18.312 -8.047 1 95.25 88 ILE A C 1
ATOM 681 O O . ILE A 1 88 ? -22.594 -17.984 -7.699 1 95.25 88 ILE A O 1
ATOM 685 N N . THR A 1 89 ? -21.125 -19.438 -8.453 1 94.88 89 THR A N 1
ATOM 686 C CA . THR A 1 89 ? -22.141 -20.469 -8.531 1 94.88 89 THR A CA 1
ATOM 687 C C . THR A 1 89 ? -22.766 -20.734 -7.16 1 94.88 89 THR A C 1
ATOM 689 O O . THR A 1 89 ? -23.953 -21.031 -7.059 1 94.88 89 THR A O 1
ATOM 692 N N . ALA A 1 90 ? -21.984 -20.672 -6.211 1 95.81 90 ALA A N 1
ATOM 693 C CA . ALA A 1 90 ? -22.469 -20.938 -4.859 1 95.81 90 ALA A CA 1
ATOM 694 C C . ALA A 1 90 ? -23.562 -19.953 -4.465 1 95.81 90 ALA A C 1
ATOM 696 O O . ALA A 1 90 ? -24.422 -20.281 -3.637 1 95.81 90 ALA A O 1
ATOM 697 N N . ILE A 1 91 ? -23.594 -18.797 -4.988 1 95.31 91 ILE A N 1
ATOM 698 C CA . ILE A 1 91 ? -24.594 -17.828 -4.566 1 95.31 91 ILE A CA 1
ATOM 699 C C . ILE A 1 91 ? -25.562 -17.562 -5.715 1 95.31 91 ILE A C 1
ATOM 701 O O . ILE A 1 91 ? -26.594 -16.922 -5.52 1 95.31 91 ILE A O 1
ATOM 705 N N . HIS A 1 92 ? -25.172 -17.922 -6.82 1 94.19 92 HIS A N 1
ATOM 706 C CA . HIS A 1 92 ? -25.984 -17.797 -8.016 1 94.19 92 HIS A CA 1
ATOM 707 C C . HIS A 1 92 ? -25.875 -19.031 -8.898 1 94.19 92 HIS A C 1
ATOM 709 O O . HIS A 1 92 ? -25.156 -19.016 -9.906 1 94.19 92 HIS A O 1
ATOM 715 N N . PRO A 1 93 ? -26.625 -19.984 -8.609 1 88.69 93 PRO A N 1
ATOM 716 C CA . PRO A 1 93 ? -26.453 -21.281 -9.258 1 88.69 93 PRO A CA 1
ATOM 717 C C . PRO A 1 93 ? -26.891 -21.281 -10.719 1 88.69 93 PRO A C 1
ATOM 719 O O . PRO A 1 93 ? -26.484 -22.156 -11.492 1 88.69 93 PRO A O 1
ATOM 722 N N . GLN A 1 94 ? -27.594 -20.422 -11.062 1 87.38 94 GLN A N 1
ATOM 723 C CA . GLN A 1 94 ? -28 -20.391 -12.461 1 87.38 94 GLN A CA 1
ATOM 724 C C . GLN A 1 94 ? -26.859 -19.891 -13.344 1 87.38 94 GLN A C 1
ATOM 726 O O . GLN A 1 94 ? -26.109 -18.984 -12.953 1 87.38 94 GLN A O 1
ATOM 731 N N . PRO A 1 95 ? -26.766 -20.484 -14.383 1 85.06 95 PRO A N 1
ATOM 732 C CA . PRO A 1 95 ? -25.688 -20.078 -15.305 1 85.06 95 PRO A CA 1
ATOM 733 C C . PRO A 1 95 ? -25.797 -18.609 -15.711 1 85.06 95 PRO A C 1
ATOM 735 O O . PRO A 1 95 ? -26.891 -18.094 -15.898 1 85.06 95 PRO A O 1
ATOM 738 N N . LEU A 1 96 ? -24.719 -17.969 -15.672 1 83.31 96 LEU A N 1
ATOM 739 C CA . LEU A 1 96 ? -24.656 -16.578 -16.094 1 83.31 96 LEU A CA 1
ATOM 740 C C . LEU A 1 96 ? -24.078 -16.469 -17.5 1 83.31 96 LEU A C 1
ATOM 742 O O . LEU A 1 96 ? -23.203 -17.266 -17.891 1 83.31 96 LEU A O 1
ATOM 746 N N . PRO A 1 97 ? -24.641 -15.516 -18.281 1 83 97 PRO A N 1
ATOM 747 C CA . PRO A 1 97 ? -24.031 -15.289 -19.578 1 83 97 PRO A CA 1
ATOM 748 C C . PRO A 1 97 ? -22.594 -14.773 -19.484 1 83 97 PRO A C 1
ATOM 750 O O . PRO A 1 97 ? -22.203 -14.25 -18.438 1 83 97 PRO A O 1
ATOM 753 N N . PRO A 1 98 ? -21.906 -15.164 -20.484 1 81.06 98 PRO A N 1
ATOM 754 C CA . PRO A 1 98 ? -20.547 -14.625 -20.469 1 81.06 98 PRO A CA 1
ATOM 755 C C . PRO A 1 98 ? -20.516 -13.109 -20.328 1 81.06 98 PRO A C 1
ATOM 757 O O . PRO A 1 98 ? -21.391 -12.414 -20.844 1 81.06 98 PRO A O 1
ATOM 760 N N . ALA A 1 99 ? -19.516 -12.641 -19.562 1 78.06 99 ALA A N 1
ATOM 761 C CA . ALA A 1 99 ? -19.438 -11.211 -19.281 1 78.06 99 ALA A CA 1
ATOM 762 C C . ALA A 1 99 ? -18.766 -10.461 -20.438 1 78.06 99 ALA A C 1
ATOM 764 O O . ALA A 1 99 ? -17.625 -10.016 -20.328 1 78.06 99 ALA A O 1
ATOM 765 N N . ASP A 1 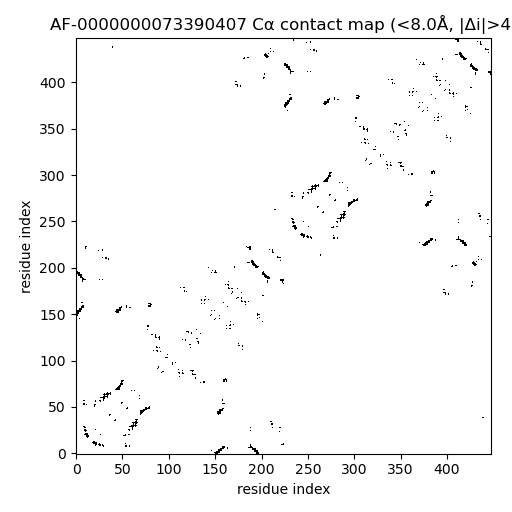100 ? -19.516 -10.141 -21.531 1 82.94 100 ASP A N 1
ATOM 766 C CA . ASP A 1 100 ? -18.953 -9.562 -22.75 1 82.94 100 ASP A CA 1
ATOM 767 C C . ASP A 1 100 ? -19.422 -8.125 -22.938 1 82.94 100 ASP A C 1
ATOM 769 O O . ASP A 1 100 ? -19.078 -7.477 -23.938 1 82.94 100 ASP A O 1
ATOM 773 N N . THR A 1 101 ? -20.234 -7.758 -22 1 86.69 101 THR A N 1
ATOM 774 C CA . THR A 1 101 ? -20.656 -6.355 -22 1 86.69 101 THR A CA 1
ATOM 775 C C . THR A 1 101 ? -20.266 -5.688 -20.672 1 86.69 101 THR A C 1
ATOM 777 O O . THR A 1 101 ? -20.062 -6.363 -19.672 1 86.69 101 THR A O 1
ATOM 780 N N . PRO A 1 102 ? -20.156 -4.539 -20.719 1 86.06 102 PRO A N 1
ATOM 781 C CA . PRO A 1 102 ? -19.812 -3.836 -19.484 1 86.06 102 PRO A CA 1
ATOM 782 C C . PRO A 1 102 ? -20.797 -4.109 -18.344 1 86.06 102 PRO A C 1
ATOM 784 O O . PRO A 1 102 ? -20.391 -4.23 -17.188 1 86.06 102 PRO A O 1
ATOM 787 N N . GLU A 1 103 ? -21.969 -4.223 -18.641 1 86.81 103 GLU A N 1
ATOM 788 C CA . GLU A 1 103 ? -22.984 -4.473 -17.625 1 86.81 103 GLU A CA 1
ATOM 789 C C . GLU A 1 103 ? -22.844 -5.867 -17.016 1 86.81 103 GLU A C 1
ATOM 791 O O . GLU A 1 103 ? -22.969 -6.047 -15.805 1 86.81 103 GLU A O 1
ATOM 796 N N . LEU A 1 104 ? -22.609 -6.715 -17.938 1 87.75 104 LEU A N 1
ATOM 797 C CA . LEU A 1 104 ? -22.453 -8.086 -17.469 1 87.75 104 LEU A CA 1
ATOM 798 C C . LEU A 1 104 ? -21.172 -8.234 -16.656 1 87.75 104 LEU A C 1
ATOM 800 O O . LEU A 1 104 ? -21.125 -9.008 -15.703 1 87.75 104 LEU A O 1
ATOM 804 N N . TYR A 1 105 ? -20.25 -7.445 -17.078 1 86.38 105 TYR A N 1
ATOM 805 C CA . TYR A 1 105 ? -18.984 -7.461 -16.328 1 86.38 105 TYR A CA 1
ATOM 806 C C . TYR A 1 105 ? -19.172 -6.902 -14.93 1 86.38 105 TYR A C 1
ATOM 808 O O . TYR A 1 105 ? -18.703 -7.488 -13.953 1 86.38 105 TYR A O 1
ATOM 816 N N . ARG A 1 106 ? -19.875 -5.887 -14.844 1 89.31 106 ARG A N 1
ATOM 817 C CA . ARG A 1 106 ? -20.156 -5.285 -13.547 1 89.31 106 ARG A CA 1
ATOM 818 C C . ARG A 1 106 ? -20.953 -6.238 -12.664 1 89.31 106 ARG A C 1
ATOM 820 O O . ARG A 1 106 ? -20.719 -6.324 -11.453 1 89.31 106 ARG A O 1
ATOM 827 N N . GLN A 1 107 ? -21.891 -6.863 -13.312 1 90.75 107 GLN A N 1
ATOM 828 C CA . GLN A 1 107 ? -22.688 -7.832 -12.57 1 90.75 107 GLN A CA 1
ATOM 829 C C . GLN A 1 107 ? -21.828 -8.977 -12.047 1 90.75 107 GLN A C 1
ATOM 831 O O . GLN A 1 107 ? -21.969 -9.383 -10.891 1 90.75 107 GLN A O 1
ATOM 836 N N . HIS A 1 108 ? -21.062 -9.445 -12.922 1 91.06 108 HIS A N 1
ATOM 837 C CA . HIS A 1 108 ? -20.172 -10.531 -12.531 1 91.06 108 HIS A CA 1
ATOM 838 C C . HIS A 1 108 ? -19.25 -10.094 -11.398 1 91.06 108 HIS A C 1
ATOM 840 O O . HIS A 1 108 ? -19.031 -10.844 -10.445 1 91.06 108 HIS A O 1
ATOM 846 N N . PHE A 1 109 ? -18.812 -8.969 -11.57 1 90.38 109 PHE A N 1
ATOM 847 C CA . PHE A 1 109 ? -17.922 -8.406 -10.562 1 90.38 109 PHE A CA 1
ATOM 848 C C . PHE A 1 109 ? -18.625 -8.289 -9.219 1 90.38 109 PHE A C 1
ATOM 850 O O . PHE A 1 109 ? -18.078 -8.703 -8.188 1 90.38 109 PHE A O 1
ATOM 857 N N . ARG A 1 110 ? -19.766 -7.871 -9.188 1 93.69 110 ARG A N 1
ATOM 858 C CA . ARG A 1 110 ? -20.547 -7.738 -7.965 1 93.69 110 ARG A CA 1
ATOM 859 C C . ARG A 1 110 ? -20.828 -9.102 -7.336 1 93.69 110 ARG A C 1
ATOM 861 O O . ARG A 1 110 ? -20.734 -9.258 -6.113 1 93.69 110 ARG A O 1
ATOM 868 N N . LEU A 1 111 ? -21.172 -10.008 -8.195 1 95.56 111 LEU A N 1
ATOM 869 C CA . LEU A 1 111 ? -21.438 -11.359 -7.711 1 95.56 111 LEU A CA 1
ATOM 870 C C . LEU A 1 111 ? -20.188 -11.969 -7.094 1 95.56 111 LEU A C 1
ATOM 872 O O . LEU A 1 111 ? -20.266 -12.625 -6.051 1 95.56 111 LEU A O 1
ATOM 876 N N . LEU A 1 112 ? -19.172 -11.688 -7.73 1 96.19 112 LEU A N 1
ATOM 877 C CA . LEU A 1 112 ? -17.938 -12.258 -7.203 1 96.19 112 LEU A CA 1
ATOM 878 C C . LEU A 1 112 ? -17.578 -11.648 -5.852 1 96.19 112 LEU A C 1
ATOM 880 O O . LEU A 1 112 ? -17.266 -12.367 -4.906 1 96.19 112 LEU A O 1
ATOM 884 N N . CYS A 1 113 ? -17.641 -10.422 -5.754 1 97.44 113 CYS A N 1
ATOM 885 C CA . CYS A 1 113 ? -17.359 -9.75 -4.484 1 97.44 113 CYS A CA 1
ATOM 886 C C . CYS A 1 113 ? -18.297 -10.242 -3.393 1 97.44 113 CYS A C 1
ATOM 888 O O . CYS A 1 113 ? -17.875 -10.477 -2.26 1 97.44 113 CYS A O 1
ATOM 890 N N . ASP A 1 114 ? -19.547 -10.406 -3.752 1 97.5 114 ASP A N 1
ATOM 891 C CA . ASP A 1 114 ? -20.516 -10.922 -2.795 1 97.5 114 ASP A CA 1
ATOM 892 C C . ASP A 1 114 ? -20.172 -12.344 -2.369 1 97.5 114 ASP A C 1
ATOM 894 O O . ASP A 1 114 ? -20.234 -12.68 -1.184 1 97.5 114 ASP A O 1
ATOM 898 N N . ALA A 1 115 ? -19.859 -13.047 -3.33 1 97.94 115 ALA A N 1
ATOM 899 C CA . ALA A 1 115 ? -19.5 -14.438 -3.033 1 97.94 115 ALA A CA 1
ATOM 900 C C . ALA A 1 115 ? -18.266 -14.508 -2.15 1 97.94 115 ALA A C 1
ATOM 902 O O . ALA A 1 115 ? -18.203 -15.312 -1.216 1 97.94 115 ALA A O 1
ATOM 903 N N . LEU A 1 116 ? -17.375 -13.734 -2.471 1 98.5 116 LEU A N 1
ATOM 904 C CA . LEU A 1 116 ? -16.156 -13.688 -1.66 1 98.5 116 LEU A CA 1
ATOM 905 C C . LEU A 1 116 ? -16.484 -13.289 -0.224 1 98.5 116 LEU A C 1
ATOM 907 O O . LEU A 1 116 ? -15.977 -13.898 0.722 1 98.5 116 LEU A O 1
ATOM 911 N N . ALA A 1 117 ? -17.281 -12.359 -0.071 1 98.31 117 ALA A N 1
ATOM 912 C CA . ALA A 1 117 ? -17.656 -11.914 1.265 1 98.31 117 ALA A CA 1
ATOM 913 C C . ALA A 1 117 ? -18.359 -13.031 2.039 1 98.31 117 ALA A C 1
ATOM 915 O O . ALA A 1 117 ? -18.062 -13.25 3.219 1 98.31 117 ALA A O 1
ATOM 916 N N . GLN A 1 118 ? -19.188 -13.734 1.433 1 98.44 118 GLN A N 1
ATOM 917 C CA . GLN A 1 118 ? -19.922 -14.82 2.08 1 98.44 118 GLN A CA 1
ATOM 918 C C . GLN A 1 118 ? -18.984 -15.992 2.389 1 98.44 118 GLN A C 1
ATOM 920 O O . GLN A 1 118 ? -19.141 -16.656 3.412 1 98.44 118 GLN A O 1
ATOM 925 N N . TRP A 1 119 ? -18.141 -16.141 1.392 1 98.44 119 TRP A N 1
ATOM 926 C CA . TRP A 1 119 ? -17.141 -17.188 1.628 1 98.44 119 TRP A CA 1
ATOM 927 C C . TRP A 1 119 ? -16.266 -16.844 2.83 1 98.44 119 TRP A C 1
ATOM 929 O O . TRP A 1 119 ? -16.062 -17.688 3.711 1 98.44 119 TRP A O 1
ATOM 939 N N . MET A 1 120 ? -15.844 -15.742 2.932 1 98.38 120 MET A N 1
ATOM 940 C CA . MET A 1 120 ? -15.008 -15.273 4.035 1 98.38 120 MET A CA 1
ATOM 941 C C . MET A 1 120 ? -15.781 -15.305 5.352 1 98.38 120 MET A C 1
ATOM 943 O O . MET A 1 120 ? -15.195 -15.523 6.414 1 98.38 120 MET A O 1
ATOM 947 N N . GLY A 1 121 ? -17.016 -15.07 5.273 1 97.5 121 GLY A N 1
ATOM 948 C CA . GLY A 1 121 ? -17.844 -15.102 6.461 1 97.5 121 GLY A CA 1
ATOM 949 C C . GLY A 1 121 ? -18.266 -16.5 6.863 1 97.5 121 GLY A C 1
ATOM 950 O O . GLY A 1 121 ? -18.891 -16.703 7.906 1 97.5 121 GLY A O 1
ATOM 951 N N . GLY A 1 122 ? -17.922 -17.516 6 1 97.25 122 GLY A N 1
ATOM 952 C CA . GLY A 1 122 ? -18.25 -18.906 6.281 1 97.25 122 GLY A CA 1
ATOM 953 C C . GLY A 1 122 ? -19.688 -19.25 5.961 1 97.25 122 GLY A C 1
ATOM 954 O O . GLY A 1 122 ? -20.203 -20.281 6.41 1 97.25 122 GLY A O 1
ATOM 955 N N . THR A 1 123 ? -20.312 -18.422 5.199 1 97.62 123 THR A N 1
ATOM 956 C CA . THR A 1 123 ? -21.734 -18.625 4.898 1 97.62 123 THR A CA 1
ATOM 957 C C . THR A 1 123 ? -21.906 -19.594 3.736 1 97.62 123 THR A C 1
ATOM 959 O O . THR A 1 123 ? -22.938 -20.25 3.619 1 97.62 123 THR A O 1
ATOM 962 N N . ILE A 1 124 ? -21 -19.516 2.926 1 97.75 124 ILE A N 1
ATOM 963 C CA . ILE A 1 124 ? -21.078 -20.453 1.809 1 97.75 124 ILE A CA 1
ATOM 964 C C . ILE A 1 124 ? -19.859 -21.359 1.812 1 97.75 124 ILE A C 1
ATOM 966 O O . ILE A 1 124 ? -18.844 -21.031 2.432 1 97.75 124 ILE A O 1
ATOM 970 N N . SER A 1 125 ? -19.969 -22.406 1.068 1 97.5 125 SER A N 1
ATOM 971 C CA . SER A 1 125 ? -18.922 -23.391 0.853 1 97.5 125 SER A CA 1
ATOM 972 C C . SER A 1 125 ? -18.844 -23.797 -0.615 1 97.5 125 SER A C 1
ATOM 974 O O . SER A 1 125 ? -19.391 -24.828 -1.016 1 97.5 125 SER A O 1
ATOM 976 N N . PRO A 1 126 ? -18.203 -23.078 -1.225 1 97.56 126 PRO A N 1
ATOM 977 C CA . PRO A 1 126 ? -18.125 -23.375 -2.656 1 97.56 126 PRO A CA 1
ATOM 978 C C . PRO A 1 126 ? -17.516 -24.75 -2.938 1 97.56 126 PRO A C 1
ATOM 980 O O . PRO A 1 126 ? -16.531 -25.125 -2.295 1 97.56 126 PRO A O 1
ATOM 983 N N . ALA A 1 127 ? -18.109 -25.469 -3.975 1 96.12 127 ALA A N 1
ATOM 984 C CA . ALA A 1 127 ? -17.703 -26.828 -4.297 1 96.12 127 ALA A CA 1
ATOM 985 C C . ALA A 1 127 ? -16.234 -26.875 -4.715 1 96.12 127 ALA A C 1
ATOM 987 O O . ALA A 1 127 ? -15.781 -26.047 -5.512 1 96.12 127 ALA A O 1
ATOM 988 N N . GLY A 1 128 ? -15.602 -27.719 -4.082 1 95.81 128 GLY A N 1
ATOM 989 C CA . GLY A 1 128 ? -14.234 -27.984 -4.5 1 95.81 128 GLY A CA 1
ATOM 990 C C . GLY A 1 128 ? -13.227 -27.031 -3.883 1 95.81 128 GLY A C 1
ATOM 991 O O . GLY A 1 128 ? -12.039 -27.094 -4.207 1 95.81 128 GLY A O 1
ATOM 992 N N . MET A 1 129 ? -13.727 -26.172 -3.076 1 96.31 129 MET A N 1
ATOM 993 C CA . MET A 1 129 ? -12.852 -25.188 -2.453 1 96.31 129 MET A CA 1
ATOM 994 C C . MET A 1 129 ? -12.734 -25.438 -0.953 1 96.31 129 MET A C 1
ATOM 996 O O . MET A 1 129 ? -13.664 -25.938 -0.328 1 96.31 129 MET A O 1
ATOM 1000 N N . PRO A 1 130 ? -11.562 -25.047 -0.477 1 97.38 130 PRO A N 1
ATOM 1001 C CA . PRO A 1 130 ? -11.516 -25.047 0.987 1 97.38 130 PRO A CA 1
ATOM 1002 C C . PRO A 1 130 ? -12.375 -23.953 1.605 1 97.38 130 PRO A C 1
ATOM 1004 O O . PRO A 1 130 ? -12.844 -23.062 0.896 1 97.38 130 PRO A O 1
ATOM 1007 N N . SER A 1 131 ? -12.586 -24.203 3.016 1 97.81 131 SER A N 1
ATOM 1008 C CA . SER A 1 131 ? -13.18 -23.078 3.707 1 97.81 131 SER A CA 1
ATOM 1009 C C . SER A 1 131 ? -12.273 -21.844 3.656 1 97.81 131 SER A C 1
ATOM 1011 O O . SER A 1 131 ? -11.078 -21.969 3.371 1 97.81 131 SER A O 1
ATOM 1013 N N . TRP A 1 132 ? -12.852 -20.75 3.789 1 97.94 132 TRP A N 1
ATOM 1014 C CA . TRP A 1 132 ? -12.031 -19.547 3.82 1 97.94 132 TRP A CA 1
ATOM 1015 C C . TRP A 1 132 ? -10.914 -19.672 4.844 1 97.94 132 TRP A C 1
ATOM 1017 O O . TRP A 1 132 ? -9.766 -19.312 4.57 1 97.94 132 TRP A O 1
ATOM 1027 N N . THR A 1 133 ? -11.227 -20.188 6.074 1 98.06 133 THR A N 1
ATOM 1028 C CA . THR A 1 133 ? -10.219 -20.359 7.113 1 98.06 133 THR A CA 1
ATOM 1029 C C . THR A 1 133 ? -9.086 -21.25 6.621 1 98.06 133 THR A C 1
ATOM 1031 O O . THR A 1 133 ? -7.91 -20.969 6.867 1 98.06 133 THR A O 1
ATOM 1034 N N . GLY A 1 134 ? -9.398 -22.297 5.941 1 98.25 134 GLY A N 1
ATOM 1035 C CA . GLY A 1 134 ? -8.391 -23.156 5.367 1 98.25 134 GLY A CA 1
ATOM 1036 C C . GLY A 1 134 ? -7.52 -22.469 4.336 1 98.25 134 GLY A C 1
ATOM 1037 O O . GLY A 1 134 ? -6.293 -22.609 4.352 1 98.25 134 GLY A O 1
ATOM 1038 N N . PHE A 1 135 ? -8.211 -21.719 3.523 1 98.5 135 PHE A N 1
ATOM 1039 C CA . PHE A 1 135 ? -7.516 -20.969 2.484 1 98.5 135 PHE A CA 1
ATOM 1040 C C . PHE A 1 135 ? -6.57 -19.953 3.1 1 98.5 135 PHE A C 1
ATOM 1042 O O . PHE A 1 135 ? -5.379 -19.922 2.785 1 98.5 135 PHE A O 1
ATOM 1049 N N . SER A 1 136 ? -7.086 -19.172 3.916 1 98.56 136 SER A N 1
ATOM 1050 C CA . SER A 1 136 ? -6.312 -18.109 4.539 1 98.56 136 SER A CA 1
ATOM 1051 C C . SER A 1 136 ? -5.195 -18.672 5.414 1 98.56 136 SER A C 1
ATOM 1053 O O . SER A 1 136 ? -4.109 -18.094 5.488 1 98.56 136 SER A O 1
ATOM 1055 N N . ASP A 1 137 ? -5.406 -19.812 6.109 1 98.56 137 ASP A N 1
ATOM 1056 C CA . ASP A 1 137 ? -4.387 -20.453 6.93 1 98.56 137 ASP A CA 1
ATOM 1057 C C . ASP A 1 137 ? -3.215 -20.938 6.07 1 98.56 137 ASP A C 1
ATOM 1059 O O . ASP A 1 137 ? -2.066 -20.922 6.52 1 98.56 137 ASP A O 1
ATOM 1063 N N . GLY A 1 138 ? -3.545 -21.375 4.953 1 98.56 138 GLY A N 1
ATOM 1064 C CA . GLY A 1 138 ? -2.488 -21.781 4.043 1 98.56 138 GLY A CA 1
ATOM 1065 C C . GLY A 1 138 ? -1.561 -20.641 3.656 1 98.56 138 GLY A C 1
ATOM 1066 O O . GLY A 1 138 ? -0.338 -20.797 3.666 1 98.56 138 GLY A O 1
ATOM 1067 N N . VAL A 1 139 ? -2.145 -19.594 3.316 1 98.75 139 VAL A N 1
ATOM 1068 C CA . VAL A 1 139 ? -1.367 -18.422 2.969 1 98.75 139 VAL A CA 1
ATOM 1069 C C . VAL A 1 139 ? -0.559 -17.953 4.18 1 98.75 139 VAL A C 1
ATOM 1071 O O . VAL A 1 139 ? 0.636 -17.672 4.062 1 98.75 139 VAL A O 1
ATOM 1074 N N . ARG A 1 140 ? -1.228 -17.906 5.344 1 98.31 140 ARG A N 1
ATOM 1075 C CA . ARG A 1 140 ? -0.574 -17.469 6.574 1 98.31 140 ARG A CA 1
ATOM 1076 C C . ARG A 1 140 ? 0.593 -18.375 6.93 1 98.31 140 ARG A C 1
ATOM 1078 O O . ARG A 1 140 ? 1.613 -17.922 7.445 1 98.31 140 ARG A O 1
ATOM 1085 N N . ALA A 1 141 ? 0.446 -19.688 6.645 1 98.5 141 ALA A N 1
ATOM 1086 C CA . ALA A 1 141 ? 1.517 -20.641 6.93 1 98.5 141 ALA A CA 1
ATOM 1087 C C . ALA A 1 141 ? 2.754 -20.344 6.086 1 98.5 141 ALA A C 1
ATOM 1089 O O . ALA A 1 141 ? 3.883 -20.469 6.566 1 98.5 141 ALA A O 1
ATOM 1090 N N . VAL A 1 142 ? 2.555 -19.969 4.863 1 98.56 142 VAL A N 1
ATOM 1091 C CA . VAL A 1 142 ? 3.678 -19.625 3.998 1 98.56 142 VAL A CA 1
ATOM 1092 C C . VAL A 1 142 ? 4.359 -18.359 4.508 1 98.56 142 VAL A C 1
ATOM 1094 O O . VAL A 1 142 ? 5.586 -18.281 4.582 1 98.56 142 VAL A O 1
ATOM 1097 N N . LEU A 1 143 ? 3.559 -17.359 4.879 1 98.44 143 LEU A N 1
ATOM 1098 C CA . LEU A 1 143 ? 4.102 -16.125 5.414 1 98.44 143 LEU A CA 1
ATOM 1099 C C . LEU A 1 143 ? 4.914 -16.391 6.676 1 98.44 143 LEU A C 1
ATOM 1101 O O . LEU A 1 143 ? 6.004 -15.828 6.844 1 98.44 143 LEU A O 1
ATOM 1105 N N . ASP A 1 144 ? 4.371 -17.234 7.559 1 97.88 144 ASP A N 1
ATOM 1106 C CA . ASP A 1 144 ? 5.07 -17.578 8.789 1 97.88 144 ASP A CA 1
ATOM 1107 C C . ASP A 1 144 ? 6.387 -18.297 8.492 1 97.88 144 ASP A C 1
ATOM 1109 O O . ASP A 1 144 ? 7.402 -18.031 9.141 1 97.88 144 ASP A O 1
ATOM 1113 N N . HIS A 1 145 ? 6.285 -19.172 7.5 1 97.94 145 HIS A N 1
ATOM 1114 C CA . HIS A 1 145 ? 7.492 -19.891 7.117 1 97.94 145 HIS A CA 1
ATOM 1115 C C . HIS A 1 145 ? 8.562 -18.938 6.594 1 97.94 145 HIS A C 1
ATOM 1117 O O . HIS A 1 145 ? 9.727 -19.031 6.984 1 97.94 145 HIS A O 1
ATOM 1123 N N . VAL A 1 146 ? 8.227 -18 5.727 1 97.69 146 VAL A N 1
ATOM 1124 C CA . VAL A 1 146 ? 9.141 -17.016 5.164 1 97.69 146 VAL A CA 1
ATOM 1125 C C . VAL A 1 146 ? 9.742 -16.172 6.285 1 97.69 146 VAL A C 1
ATOM 1127 O O . VAL A 1 146 ? 10.961 -15.953 6.32 1 97.69 146 VAL A O 1
ATOM 1130 N N . ARG A 1 147 ? 8.836 -15.719 7.223 1 97.38 147 ARG A N 1
ATOM 1131 C CA . ARG A 1 147 ? 9.297 -14.898 8.336 1 97.38 147 ARG A CA 1
ATOM 1132 C C . ARG A 1 147 ? 10.336 -15.641 9.164 1 97.38 147 ARG A C 1
ATOM 1134 O O . ARG A 1 147 ? 11.359 -15.062 9.555 1 97.38 147 ARG A O 1
ATOM 1141 N N . ARG A 1 148 ? 10.234 -16.922 9.43 1 96.19 148 ARG A N 1
ATOM 1142 C CA . ARG A 1 148 ? 11.07 -17.703 10.328 1 96.19 148 ARG A CA 1
ATOM 1143 C C . ARG A 1 148 ? 12.367 -18.125 9.648 1 96.19 148 ARG A C 1
ATOM 1145 O O . ARG A 1 148 ? 13.398 -18.266 10.305 1 96.19 148 ARG A O 1
ATOM 1152 N N . HIS A 1 149 ? 12.312 -18.25 8.281 1 95.94 149 HIS A N 1
ATOM 1153 C CA . HIS A 1 149 ? 13.438 -18.953 7.68 1 95.94 149 HIS A CA 1
ATOM 1154 C C . HIS A 1 149 ? 14.195 -18.047 6.715 1 95.94 149 HIS A C 1
ATOM 1156 O O . HIS A 1 149 ? 15.266 -18.406 6.223 1 95.94 149 HIS A O 1
ATOM 1162 N N . HIS A 1 150 ? 13.695 -16.891 6.508 1 96.19 150 HIS A N 1
ATOM 1163 C CA . HIS A 1 150 ? 14.32 -16.094 5.465 1 96.19 150 HIS A CA 1
ATOM 1164 C C . HIS A 1 150 ? 14.648 -14.688 5.969 1 96.19 150 HIS A C 1
ATOM 1166 O O . HIS A 1 150 ? 14.516 -13.711 5.227 1 96.19 150 HIS A O 1
ATOM 1172 N N . ALA A 1 151 ? 14.891 -14.617 7.262 1 91.81 151 ALA A N 1
ATOM 1173 C CA . ALA A 1 151 ? 15.336 -13.336 7.801 1 91.81 151 ALA A CA 1
ATOM 1174 C C . ALA A 1 151 ? 16.578 -12.844 7.07 1 91.81 151 ALA A C 1
ATOM 1176 O O . ALA A 1 151 ? 17.531 -13.602 6.848 1 91.81 151 ALA A O 1
ATOM 1177 N N . GLY A 1 152 ? 16.547 -11.531 6.527 1 93.5 152 GLY A N 1
ATOM 1178 C CA . GLY A 1 152 ? 17.688 -10.906 5.855 1 93.5 152 GLY A CA 1
ATOM 1179 C C . GLY A 1 152 ? 17.797 -11.305 4.398 1 93.5 152 GLY A C 1
ATOM 1180 O O . GLY A 1 152 ? 18.75 -10.906 3.719 1 93.5 152 GLY A O 1
ATOM 1181 N N . GLN A 1 153 ? 16.859 -12.016 3.871 1 96.12 153 GLN A N 1
ATOM 1182 C CA . GLN A 1 153 ? 16.906 -12.523 2.506 1 96.12 153 GLN A CA 1
ATOM 1183 C C . GLN A 1 153 ? 15.852 -11.875 1.626 1 96.12 153 GLN A C 1
ATOM 1185 O O . GLN A 1 153 ? 14.875 -11.305 2.133 1 96.12 153 GLN A O 1
ATOM 1190 N N . ASN A 1 154 ? 16.125 -11.875 0.446 1 97.5 154 ASN A N 1
ATOM 1191 C CA . ASN A 1 154 ? 15.125 -11.508 -0.556 1 97.5 154 ASN A CA 1
ATOM 1192 C C . ASN A 1 154 ? 14.367 -12.734 -1.069 1 97.5 154 ASN A C 1
ATOM 1194 O O . ASN A 1 154 ? 14.977 -13.664 -1.608 1 97.5 154 ASN A O 1
ATOM 1198 N N . VAL A 1 155 ? 13.109 -12.656 -0.959 1 98.5 155 VAL A N 1
ATOM 1199 C CA . VAL A 1 155 ? 12.273 -13.797 -1.319 1 98.5 155 VAL A CA 1
ATOM 1200 C C . VAL A 1 155 ? 11.227 -13.367 -2.34 1 98.5 155 VAL A C 1
ATOM 1202 O O . VAL A 1 155 ? 10.578 -12.328 -2.178 1 98.5 155 VAL A O 1
ATOM 1205 N N . LEU A 1 156 ? 11.211 -14.094 -3.467 1 98.75 156 LEU A N 1
ATOM 1206 C CA . LEU A 1 156 ? 10.203 -13.859 -4.496 1 98.75 156 LEU A CA 1
ATOM 1207 C C . LEU A 1 156 ? 9.031 -14.82 -4.344 1 98.75 156 LEU A C 1
ATOM 1209 O O . LEU A 1 156 ? 9.234 -16.031 -4.176 1 98.75 156 LEU A O 1
ATOM 1213 N N . LEU A 1 157 ? 7.82 -14.328 -4.246 1 98.88 157 LEU A N 1
ATOM 1214 C CA . LEU A 1 157 ? 6.598 -15.117 -4.223 1 98.88 157 LEU A CA 1
ATOM 1215 C C . LEU A 1 157 ? 5.668 -14.719 -5.367 1 98.88 157 LEU A C 1
ATOM 1217 O O . LEU A 1 157 ? 5.188 -13.586 -5.414 1 98.88 157 LEU A O 1
ATOM 1221 N N . VAL A 1 158 ? 5.469 -15.609 -6.312 1 98.81 158 VAL A N 1
ATOM 1222 C CA . VAL A 1 158 ? 4.578 -15.398 -7.449 1 98.81 158 VAL A CA 1
ATOM 1223 C C . VAL A 1 158 ? 3.258 -16.125 -7.215 1 98.81 158 VAL A C 1
ATOM 1225 O O . VAL A 1 158 ? 3.242 -17.344 -7.004 1 98.81 158 VAL A O 1
ATOM 1228 N N . SER A 1 159 ? 2.246 -15.383 -7.277 1 98.62 159 SER A N 1
ATOM 1229 C CA . SER A 1 159 ? 0.927 -15.93 -6.977 1 98.62 159 SER A CA 1
ATOM 1230 C C . SER A 1 159 ? -0.173 -15.141 -7.68 1 98.62 159 SER A C 1
ATOM 1232 O O . SER A 1 159 ? 0.012 -14.672 -8.805 1 98.62 159 SER A O 1
ATOM 1234 N N . SER A 1 160 ? -1.354 -15.102 -7.156 1 98.06 160 SER A N 1
ATOM 1235 C CA . SER A 1 160 ? -2.527 -14.43 -7.707 1 98.06 160 SER A CA 1
ATOM 1236 C C . SER A 1 160 ? -3.057 -13.367 -6.75 1 98.06 160 SER A C 1
ATOM 1238 O O . SER A 1 160 ? -2.551 -13.219 -5.637 1 98.06 160 SER A O 1
ATOM 1240 N N . GLY A 1 161 ? -4.012 -12.656 -7.273 1 98.12 161 GLY A N 1
ATOM 1241 C CA . GLY A 1 161 ? -4.59 -11.578 -6.488 1 98.12 161 GLY A CA 1
ATOM 1242 C C . GLY A 1 161 ? -5.176 -12.047 -5.168 1 98.12 161 GLY A C 1
ATOM 1243 O O . GLY A 1 161 ? -5.02 -11.383 -4.141 1 98.12 161 GLY A O 1
ATOM 1244 N N . GLY A 1 162 ? -5.91 -13.188 -5.152 1 98.38 162 GLY A N 1
ATOM 1245 C CA . GLY A 1 162 ? -6.547 -13.727 -3.961 1 98.38 162 GLY A CA 1
ATOM 1246 C C . GLY A 1 162 ? -5.574 -13.969 -2.822 1 98.38 162 GLY A C 1
ATOM 1247 O O . GLY A 1 162 ? -5.703 -13.375 -1.751 1 98.38 162 GLY A O 1
ATOM 1248 N N . PRO A 1 163 ? -4.594 -14.836 -3.082 1 98.81 163 PRO A N 1
ATOM 1249 C CA . PRO A 1 163 ? -3.621 -15.109 -2.02 1 98.81 163 PRO A CA 1
ATOM 1250 C C . PRO A 1 163 ? -2.84 -13.859 -1.604 1 98.81 163 PRO A C 1
ATOM 1252 O O . PRO A 1 163 ? -2.549 -13.68 -0.419 1 98.81 163 PRO A O 1
ATOM 1255 N N . ILE A 1 164 ? -2.518 -13.039 -2.5 1 98.88 164 ILE A N 1
ATOM 1256 C CA . ILE A 1 164 ? -1.728 -11.852 -2.188 1 98.88 164 ILE A CA 1
ATOM 1257 C C . ILE A 1 164 ? -2.553 -10.891 -1.332 1 98.88 164 ILE A C 1
ATOM 1259 O O . ILE A 1 164 ? -2.057 -10.352 -0.341 1 98.88 164 ILE A O 1
ATOM 1263 N N . SER A 1 165 ? -3.836 -10.633 -1.801 1 98.81 165 SER A N 1
ATOM 1264 C CA . SER A 1 165 ? -4.688 -9.773 -0.985 1 98.81 165 SER A CA 1
ATOM 1265 C C . SER A 1 165 ? -4.934 -10.383 0.391 1 98.81 165 SER A C 1
ATOM 1267 O O . SER A 1 165 ? -5.066 -9.664 1.381 1 98.81 165 SER A O 1
ATOM 1269 N N . THR A 1 166 ? -5.062 -11.773 0.473 1 98.81 166 THR A N 1
ATOM 1270 C CA . THR A 1 166 ? -5.191 -12.461 1.753 1 98.81 166 THR A CA 1
ATOM 1271 C C . THR A 1 166 ? -3.961 -12.219 2.623 1 98.81 166 THR A C 1
ATOM 1273 O O . THR A 1 166 ? -4.082 -11.961 3.822 1 98.81 166 THR A O 1
ATOM 1276 N N . ALA A 1 167 ? -2.721 -12.273 2.061 1 98.88 167 ALA A N 1
ATOM 1277 C CA . ALA A 1 167 ? -1.479 -11.992 2.777 1 98.88 167 ALA A CA 1
ATOM 1278 C C . ALA A 1 167 ? -1.457 -10.562 3.295 1 98.88 167 ALA A C 1
ATOM 1280 O O . ALA A 1 167 ? -1.134 -10.32 4.461 1 98.88 167 ALA A O 1
ATOM 1281 N N . VAL A 1 168 ? -1.869 -9.656 2.381 1 98.88 168 VAL A N 1
ATOM 1282 C CA . VAL A 1 168 ? -1.891 -8.242 2.748 1 98.88 168 VAL A CA 1
ATOM 1283 C C . VAL A 1 168 ? -2.916 -8.016 3.855 1 98.88 168 VAL A C 1
ATOM 1285 O O . VAL A 1 168 ? -2.637 -7.32 4.836 1 98.88 168 VAL A O 1
ATOM 1288 N N . GLY A 1 169 ? -4.109 -8.617 3.701 1 98.62 169 GLY A N 1
ATOM 1289 C CA . GLY A 1 169 ? -5.129 -8.516 4.734 1 98.62 169 GLY A CA 1
ATOM 1290 C C . GLY A 1 169 ? -4.676 -9.062 6.074 1 98.62 169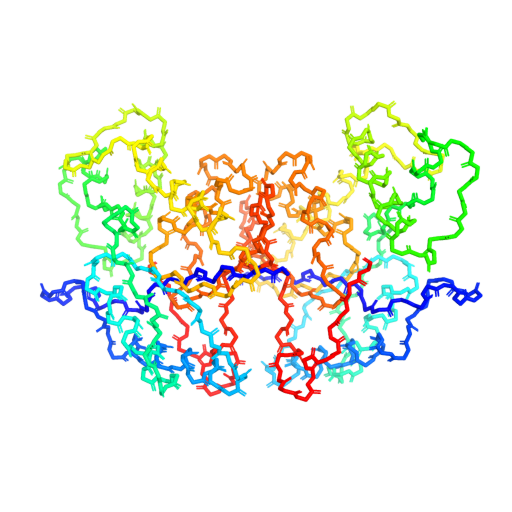 GLY A C 1
ATOM 1291 O O . GLY A 1 169 ? -5.004 -8.5 7.121 1 98.62 169 GLY A O 1
ATOM 1292 N N . ALA A 1 170 ? -3.898 -10.242 5.965 1 98.06 170 ALA A N 1
ATOM 1293 C CA . ALA A 1 170 ? -3.389 -10.844 7.191 1 98.06 170 ALA A CA 1
ATOM 1294 C C . ALA A 1 170 ? -2.395 -9.922 7.887 1 98.06 170 ALA A C 1
ATOM 1296 O O . ALA A 1 170 ? -2.432 -9.766 9.109 1 98.06 170 ALA A O 1
ATOM 1297 N N . VAL A 1 171 ? -1.525 -9.25 7.152 1 98.12 171 VAL A N 1
ATOM 1298 C CA . VAL A 1 171 ? -0.459 -8.414 7.691 1 98.12 171 VAL A CA 1
ATOM 1299 C C . VAL A 1 171 ? -1.042 -7.098 8.195 1 98.12 171 VAL A C 1
ATOM 1301 O O . VAL A 1 171 ? -0.601 -6.57 9.219 1 98.12 171 VAL A O 1
ATOM 1304 N N . LEU A 1 172 ? -2.168 -6.625 7.488 1 98.5 172 LEU A N 1
ATOM 1305 C CA . LEU A 1 172 ? -2.719 -5.312 7.82 1 98.5 172 LEU A CA 1
ATOM 1306 C C . LEU A 1 172 ? -3.969 -5.453 8.68 1 98.5 172 LEU A C 1
ATOM 1308 O O . LEU A 1 172 ? -4.512 -4.453 9.164 1 98.5 172 LEU A O 1
ATOM 1312 N N . SER A 1 173 ? -4.438 -6.668 8.891 1 98.06 173 SER A N 1
ATOM 1313 C CA . SER A 1 173 ? -5.645 -6.953 9.656 1 98.06 173 SER A CA 1
ATOM 1314 C C . SER A 1 173 ? -6.855 -6.227 9.078 1 98.06 173 SER A C 1
ATOM 1316 O O . SER A 1 173 ? -7.629 -5.613 9.812 1 98.06 173 SER A O 1
ATOM 1318 N N . THR A 1 174 ? -6.984 -6.301 7.793 1 98.25 174 THR A N 1
ATOM 1319 C CA . THR A 1 174 ? -8.109 -5.637 7.141 1 98.25 174 THR A CA 1
ATOM 1320 C C . THR A 1 174 ? -9.383 -6.465 7.277 1 98.25 174 THR A C 1
ATOM 1322 O O . THR A 1 174 ? -9.328 -7.695 7.297 1 98.25 174 THR A O 1
ATOM 1325 N N . PRO A 1 175 ? -10.539 -5.816 7.332 1 97.75 175 PRO A N 1
ATOM 1326 C CA . PRO A 1 175 ? -11.789 -6.574 7.266 1 97.75 175 PRO A CA 1
ATOM 1327 C C . PRO A 1 175 ? -12.047 -7.18 5.891 1 97.75 175 PRO A C 1
ATOM 1329 O O . PRO A 1 175 ? -11.406 -6.789 4.91 1 97.75 175 PRO A O 1
ATOM 1332 N N . PRO A 1 176 ? -12.891 -8.094 5.816 1 97.31 176 PRO A N 1
ATOM 1333 C CA . PRO A 1 176 ? -13.117 -8.844 4.578 1 97.31 176 PRO A CA 1
ATOM 1334 C C . PRO A 1 176 ? -13.43 -7.938 3.391 1 97.31 176 PRO A C 1
ATOM 1336 O O . PRO A 1 176 ? -12.852 -8.102 2.311 1 97.31 176 PRO A O 1
ATOM 1339 N N . GLU A 1 177 ? -14.289 -6.984 3.566 1 96.44 177 GLU A N 1
ATOM 1340 C CA . GLU A 1 177 ? -14.695 -6.129 2.457 1 96.44 177 GLU A CA 1
ATOM 1341 C C . GLU A 1 177 ? -13.508 -5.352 1.896 1 96.44 177 GLU A C 1
ATOM 1343 O O . GLU A 1 177 ? -13.43 -5.121 0.688 1 96.44 177 GLU A O 1
ATOM 1348 N N . VAL A 1 178 ? -12.633 -4.945 2.775 1 97.81 178 VAL A N 1
ATOM 1349 C CA . VAL A 1 178 ? -11.453 -4.199 2.357 1 97.81 178 VAL A CA 1
ATOM 1350 C C . VAL A 1 178 ? -10.461 -5.145 1.677 1 97.81 178 VAL A C 1
ATOM 1352 O O . VAL A 1 178 ? -9.852 -4.789 0.665 1 97.81 178 VAL A O 1
ATOM 1355 N N . THR A 1 179 ? -10.273 -6.305 2.232 1 98.44 179 THR A N 1
ATOM 1356 C CA . THR A 1 179 ? -9.391 -7.293 1.622 1 98.44 179 THR A CA 1
ATOM 1357 C C . THR A 1 179 ? -9.859 -7.637 0.21 1 98.44 179 THR A C 1
ATOM 1359 O O . THR A 1 179 ? -9.047 -7.742 -0.71 1 98.44 179 THR A O 1
ATOM 1362 N N . ILE A 1 180 ? -11.148 -7.762 0.087 1 97.94 180 ILE A N 1
ATOM 1363 C CA . ILE A 1 180 ? -11.719 -8.055 -1.225 1 97.94 180 ILE A CA 1
ATOM 1364 C C . ILE A 1 180 ? -11.469 -6.879 -2.168 1 97.94 180 ILE A C 1
ATOM 1366 O O . ILE A 1 180 ? -11.086 -7.074 -3.324 1 97.94 180 ILE A O 1
ATOM 1370 N N . ALA A 1 181 ? -11.664 -5.66 -1.713 1 96.69 181 ALA A N 1
ATOM 1371 C CA . ALA A 1 181 ? -11.43 -4.469 -2.525 1 96.69 181 ALA A CA 1
ATOM 1372 C C . ALA A 1 181 ? -9.969 -4.387 -2.965 1 96.69 181 ALA A C 1
ATOM 1374 O O . ALA A 1 181 ? -9.68 -4.02 -4.105 1 96.69 181 ALA A O 1
ATOM 1375 N N . LEU A 1 182 ? -9 -4.73 -2.045 1 97.94 182 LEU A N 1
ATOM 1376 C CA . LEU A 1 182 ? -7.582 -4.762 -2.398 1 97.94 182 LEU A CA 1
ATOM 1377 C C . LEU A 1 182 ? -7.316 -5.797 -3.486 1 97.94 182 LEU A C 1
ATOM 1379 O O . LEU A 1 182 ? -6.57 -5.531 -4.434 1 97.94 182 LEU A O 1
ATOM 1383 N N . ASN A 1 183 ? -7.934 -6.922 -3.379 1 97.88 183 ASN A N 1
ATOM 1384 C CA . ASN A 1 183 ? -7.766 -7.984 -4.367 1 97.88 183 ASN A CA 1
ATOM 1385 C C . ASN A 1 183 ? -8.133 -7.508 -5.77 1 97.88 183 ASN A C 1
ATOM 1387 O O . ASN A 1 183 ? -7.41 -7.777 -6.73 1 97.88 183 ASN A O 1
ATOM 1391 N N . MET A 1 184 ? -9.109 -6.738 -5.828 1 94.94 184 MET A N 1
ATOM 1392 C CA . MET A 1 184 ? -9.656 -6.332 -7.121 1 94.94 184 MET A CA 1
ATOM 1393 C C . MET A 1 184 ? -8.797 -5.238 -7.75 1 94.94 184 MET A C 1
ATOM 1395 O O . MET A 1 184 ? -9 -4.883 -8.914 1 94.94 184 MET A O 1
ATOM 1399 N N . ARG A 1 185 ? -7.824 -4.766 -6.949 1 95.5 185 ARG A N 1
ATOM 1400 C CA . ARG A 1 185 ? -7.004 -3.662 -7.438 1 95.5 185 ARG A CA 1
ATOM 1401 C C . ARG A 1 185 ? -5.625 -4.148 -7.867 1 95.5 185 ARG A C 1
ATOM 1403 O O . ARG A 1 185 ? -4.879 -3.422 -8.523 1 95.5 185 ARG A O 1
ATOM 1410 N N . ILE A 1 186 ? -5.215 -5.359 -7.48 1 98.06 186 ILE A N 1
ATOM 1411 C CA . ILE A 1 186 ? -3.861 -5.836 -7.742 1 98.06 186 ILE A CA 1
ATOM 1412 C C . ILE A 1 186 ? -3.695 -6.113 -9.234 1 98.06 186 ILE A C 1
ATOM 1414 O O . ILE A 1 186 ? -4.41 -6.941 -9.805 1 98.06 186 ILE A O 1
ATOM 1418 N N . ARG A 1 187 ? -2.82 -5.41 -9.867 1 97.75 187 ARG A N 1
ATOM 1419 C CA . ARG A 1 187 ? -2.574 -5.488 -11.305 1 97.75 187 ARG A CA 1
ATOM 1420 C C . ARG A 1 187 ? -1.656 -6.66 -11.641 1 97.75 187 ARG A C 1
ATOM 1422 O O . ARG A 1 187 ? -0.988 -7.203 -10.758 1 97.75 187 ARG A O 1
ATOM 1429 N N . ASN A 1 188 ? -1.664 -7.043 -12.844 1 97.81 188 ASN A N 1
ATOM 1430 C CA . ASN A 1 188 ? -0.771 -8.109 -13.281 1 97.81 188 ASN A CA 1
ATOM 1431 C C . ASN A 1 188 ? 0.693 -7.688 -13.188 1 97.81 188 ASN A C 1
ATOM 1433 O O . ASN A 1 188 ? 1.053 -6.582 -13.586 1 97.81 188 ASN A O 1
ATOM 1437 N N . THR A 1 189 ? 1.439 -8.562 -12.617 1 98.56 189 THR A N 1
ATOM 1438 C CA . THR A 1 189 ? 2.875 -8.477 -12.375 1 98.56 189 THR A CA 1
ATOM 1439 C C . THR A 1 189 ? 3.191 -7.363 -11.383 1 98.56 189 THR A C 1
ATOM 1441 O O . THR A 1 189 ? 4.348 -6.965 -11.234 1 98.56 189 THR A O 1
ATOM 1444 N N . ALA A 1 190 ? 2.162 -6.844 -10.766 1 98.69 190 ALA A N 1
ATOM 1445 C CA . ALA A 1 190 ? 2.406 -5.859 -9.711 1 98.69 190 ALA A CA 1
ATOM 1446 C C . ALA A 1 190 ? 3.203 -6.473 -8.562 1 98.69 190 ALA A C 1
ATOM 1448 O O . ALA A 1 190 ? 3.031 -7.648 -8.234 1 98.69 190 ALA A O 1
ATOM 1449 N N . VAL A 1 191 ? 3.99 -5.672 -8 1 98.75 191 VAL A N 1
ATOM 1450 C CA . VAL A 1 191 ? 4.867 -6.113 -6.922 1 98.75 191 VAL A CA 1
ATOM 1451 C C . VAL A 1 191 ? 4.418 -5.492 -5.602 1 98.75 191 VAL A C 1
ATOM 1453 O O . VAL A 1 191 ? 4.242 -4.273 -5.512 1 98.75 191 VAL A O 1
ATOM 1456 N N . THR A 1 192 ? 4.129 -6.324 -4.629 1 98.88 192 THR A N 1
ATOM 1457 C CA . THR A 1 192 ? 3.902 -5.977 -3.232 1 98.88 192 THR A CA 1
ATOM 1458 C C . THR A 1 192 ? 5.055 -6.461 -2.359 1 98.88 192 THR A C 1
ATOM 1460 O O . THR A 1 192 ? 5.527 -7.59 -2.516 1 98.88 192 THR A O 1
ATOM 1463 N N . GLU A 1 193 ? 5.559 -5.578 -1.521 1 98.62 193 GLU A N 1
ATOM 1464 C CA . GLU A 1 193 ? 6.746 -5.902 -0.737 1 98.62 193 GLU A CA 1
ATOM 1465 C C . GLU A 1 193 ? 6.449 -5.867 0.759 1 98.62 193 GLU A C 1
ATOM 1467 O O . GLU A 1 193 ? 5.875 -4.898 1.26 1 98.62 193 GLU A O 1
ATOM 1472 N N . PHE A 1 194 ? 6.809 -6.953 1.434 1 98.5 194 PHE A N 1
ATOM 1473 C CA . PHE A 1 194 ? 6.844 -7.031 2.889 1 98.5 194 PHE A CA 1
ATOM 1474 C C . PHE A 1 194 ? 8.281 -7.012 3.398 1 98.5 194 PHE A C 1
ATOM 1476 O O . PHE A 1 194 ? 9.141 -7.707 2.859 1 98.5 194 PHE A O 1
ATOM 1483 N N . SER A 1 195 ? 8.609 -6.281 4.348 1 97.06 195 SER A N 1
ATOM 1484 C CA . SER A 1 195 ? 9.867 -6.5 5.066 1 97.06 195 SER A CA 1
ATOM 1485 C C . SER A 1 195 ? 9.758 -7.684 6.016 1 97.06 195 SER A C 1
ATOM 1487 O O . SER A 1 195 ? 8.727 -7.883 6.656 1 97.06 195 SER A O 1
ATOM 1489 N N . ILE A 1 196 ? 10.734 -8.453 6.023 1 96.06 196 ILE A N 1
ATOM 1490 C CA . ILE A 1 196 ? 10.781 -9.641 6.871 1 96.06 196 ILE A CA 1
ATOM 1491 C C . ILE A 1 196 ? 11.508 -9.32 8.172 1 96.06 196 ILE A C 1
ATOM 1493 O O . ILE A 1 196 ? 12.734 -9.227 8.203 1 96.06 196 ILE A O 1
ATOM 1497 N N . ALA A 1 197 ? 10.766 -9.102 9.25 1 89.75 197 ALA A N 1
ATOM 1498 C CA . ALA A 1 197 ? 11.305 -8.898 10.594 1 89.75 197 ALA A CA 1
ATOM 1499 C C . ALA A 1 197 ? 11.062 -10.133 11.469 1 89.75 197 ALA A C 1
ATOM 1501 O O . ALA A 1 197 ? 10.172 -10.93 11.188 1 89.75 197 ALA A O 1
ATOM 1502 N N . PRO A 1 198 ? 11.906 -10.344 12.445 1 86.94 198 PRO A N 1
ATOM 1503 C CA . PRO A 1 198 ? 11.789 -11.562 13.25 1 86.94 198 PRO A CA 1
ATOM 1504 C C . PRO A 1 198 ? 10.398 -11.734 13.852 1 86.94 198 PRO A C 1
ATOM 1506 O O . PRO A 1 198 ? 9.883 -12.859 13.906 1 86.94 198 PRO A O 1
ATOM 1509 N N . LYS A 1 199 ? 9.789 -10.594 14.234 1 88.44 199 LYS A N 1
ATOM 1510 C CA . LYS A 1 199 ? 8.531 -10.719 14.969 1 88.44 199 LYS A CA 1
ATOM 1511 C C . LYS A 1 199 ? 7.332 -10.648 14.023 1 88.44 199 LYS A C 1
ATOM 1513 O O . LYS A 1 199 ? 6.27 -11.195 14.32 1 88.44 199 LYS A O 1
ATOM 1518 N N . ARG A 1 200 ? 7.504 -9.977 12.914 1 92.25 200 ARG A N 1
ATOM 1519 C CA . ARG A 1 200 ? 6.363 -9.867 12.008 1 92.25 200 ARG A CA 1
ATOM 1520 C C . ARG A 1 200 ? 6.805 -9.422 10.617 1 92.25 200 ARG A C 1
ATOM 1522 O O . ARG A 1 200 ? 7.918 -8.922 10.445 1 92.25 200 ARG A O 1
ATOM 1529 N N . LEU A 1 201 ? 5.926 -9.727 9.602 1 97.25 201 LEU A N 1
ATOM 1530 C CA . LEU A 1 201 ? 6.023 -9.117 8.281 1 97.25 201 LEU A CA 1
ATOM 1531 C C . LEU A 1 201 ? 5.332 -7.754 8.258 1 97.25 201 LEU A C 1
ATOM 1533 O O . LEU A 1 201 ? 4.305 -7.566 8.914 1 97.25 201 LEU A O 1
ATOM 1537 N N . MET A 1 202 ? 5.961 -6.875 7.52 1 96.06 202 MET A N 1
ATOM 1538 C CA . MET A 1 202 ? 5.363 -5.543 7.441 1 96.06 202 MET A CA 1
ATOM 1539 C C . MET A 1 202 ? 5.258 -5.082 5.992 1 96.06 202 MET A C 1
ATOM 1541 O O . MET A 1 202 ? 6.164 -5.312 5.191 1 96.06 202 MET A O 1
ATOM 1545 N N . LEU A 1 203 ? 4.145 -4.473 5.688 1 98.44 203 LEU A N 1
ATOM 1546 C CA . LEU A 1 203 ? 3.951 -3.975 4.332 1 98.44 203 LEU A CA 1
ATOM 1547 C C . LEU A 1 203 ? 4.867 -2.789 4.051 1 98.44 203 LEU A C 1
ATOM 1549 O O . LEU A 1 203 ? 4.891 -1.823 4.816 1 98.44 203 LEU A O 1
ATOM 1553 N N . GLN A 1 204 ? 5.688 -2.822 2.953 1 97.75 204 GLN A N 1
ATOM 1554 C CA . GLN A 1 204 ? 6.555 -1.729 2.525 1 97.75 204 GLN A CA 1
ATOM 1555 C C . GLN A 1 204 ? 5.965 -1.003 1.318 1 97.75 204 GLN A C 1
ATOM 1557 O O . GLN A 1 204 ? 5.934 0.229 1.283 1 97.75 204 GLN A O 1
ATOM 1562 N N . THR A 1 205 ? 5.598 -1.746 0.344 1 98.5 205 THR A N 1
ATOM 1563 C CA . THR A 1 205 ? 4.898 -1.222 -0.824 1 98.5 205 THR A CA 1
ATOM 1564 C C . THR A 1 205 ? 3.789 -2.172 -1.262 1 98.5 205 THR A C 1
ATOM 1566 O O . THR A 1 205 ? 3.85 -3.373 -0.992 1 98.5 205 THR A O 1
ATOM 1569 N N . PHE A 1 206 ? 2.76 -1.627 -1.832 1 98.81 206 PHE A N 1
ATOM 1570 C CA . PHE A 1 206 ? 1.606 -2.389 -2.297 1 98.81 206 PHE A CA 1
ATOM 1571 C C . PHE A 1 206 ? 1.335 -2.115 -3.771 1 98.81 206 PHE A C 1
ATOM 1573 O O . PHE A 1 206 ? 1.248 -0.958 -4.188 1 98.81 206 PHE A O 1
ATOM 1580 N N . ASN A 1 207 ? 1.309 -3.18 -4.656 1 98.56 207 ASN A N 1
ATOM 1581 C CA . ASN A 1 207 ? 0.706 -3.172 -5.984 1 98.56 207 ASN A CA 1
ATOM 1582 C C . ASN A 1 207 ? 1.42 -2.199 -6.918 1 98.56 207 ASN A C 1
ATOM 1584 O O . ASN A 1 207 ? 0.775 -1.399 -7.602 1 98.56 207 ASN A O 1
ATOM 1588 N N . THR A 1 208 ? 2.77 -2.283 -6.977 1 97.88 208 THR A N 1
ATOM 1589 C CA . THR A 1 208 ? 3.562 -1.35 -7.77 1 97.88 208 THR A CA 1
ATOM 1590 C C . THR A 1 208 ? 3.979 -1.983 -9.094 1 97.88 208 THR A C 1
ATOM 1592 O O . THR A 1 208 ? 4.129 -3.203 -9.188 1 97.88 208 THR A O 1
ATOM 1595 N N . LEU A 1 209 ? 4.148 -1.186 -10.102 1 97.5 209 LEU A N 1
ATOM 1596 C CA . LEU A 1 209 ? 4.574 -1.646 -11.414 1 97.5 209 LEU A CA 1
ATOM 1597 C C . LEU A 1 209 ? 5.785 -0.851 -11.898 1 97.5 209 LEU A C 1
ATOM 1599 O O . LEU A 1 209 ? 5.754 -0.277 -12.992 1 97.5 209 LEU A O 1
ATOM 1603 N N . PRO A 1 210 ? 6.852 -0.855 -11.094 1 95.25 210 PRO A N 1
ATOM 1604 C CA . PRO A 1 210 ? 8 -0.031 -11.469 1 95.25 210 PRO A CA 1
ATOM 1605 C C . PRO A 1 210 ? 8.578 -0.41 -12.828 1 95.25 210 PRO A C 1
ATOM 1607 O O . PRO A 1 210 ? 9.164 0.433 -13.516 1 95.25 210 PRO A O 1
ATOM 1610 N N . HIS A 1 211 ? 8.375 -1.627 -13.227 1 96.44 211 HIS A N 1
ATOM 1611 C CA . HIS A 1 211 ? 8.938 -2.137 -14.469 1 96.44 211 HIS A CA 1
ATOM 1612 C C . HIS A 1 211 ? 8.117 -1.698 -15.68 1 96.44 211 HIS A C 1
ATOM 1614 O O . HIS A 1 211 ? 8.555 -1.836 -16.812 1 96.44 211 HIS A O 1
ATOM 1620 N N . LEU A 1 212 ? 6.93 -1.223 -15.422 1 97 212 LEU A N 1
ATOM 1621 C CA . LEU A 1 212 ? 6.074 -0.787 -16.531 1 97 212 LEU A CA 1
ATOM 1622 C C . LEU A 1 212 ? 5.859 0.722 -16.484 1 97 212 LEU A C 1
ATOM 1624 O O . LEU A 1 212 ? 4.895 1.233 -17.062 1 97 212 LEU A O 1
ATOM 1628 N N . ASP A 1 213 ? 6.719 1.453 -15.75 1 90.88 213 ASP A N 1
ATOM 1629 C CA . ASP A 1 213 ? 6.473 2.852 -15.414 1 90.88 213 ASP A CA 1
ATOM 1630 C C . ASP A 1 213 ? 7.113 3.783 -16.438 1 90.88 213 ASP A C 1
ATOM 1632 O O . ASP A 1 213 ? 7.102 5.004 -16.266 1 90.88 213 ASP A O 1
ATOM 1636 N N . THR A 1 214 ? 7.695 3.309 -17.547 1 89.44 214 THR A N 1
ATOM 1637 C CA . THR A 1 214 ? 8.234 4.168 -18.594 1 89.44 214 THR A CA 1
ATOM 1638 C C . THR A 1 214 ? 7.195 4.395 -19.688 1 89.44 214 THR A C 1
ATOM 1640 O O . THR A 1 214 ? 6.289 3.578 -19.875 1 89.44 214 THR A O 1
ATOM 1643 N N . PRO A 1 215 ? 7.359 5.566 -20.375 1 87.38 215 PRO A N 1
ATOM 1644 C CA . PRO A 1 215 ? 6.41 5.836 -21.453 1 87.38 215 PRO A CA 1
ATOM 1645 C C . PRO A 1 215 ? 6.285 4.672 -22.438 1 87.38 215 PRO A C 1
ATOM 1647 O O . PRO A 1 215 ? 5.207 4.434 -22.984 1 87.38 215 PRO A O 1
ATOM 1650 N N . GLU A 1 216 ? 7.43 3.9 -22.578 1 90.94 216 GLU A N 1
ATOM 1651 C CA . GLU A 1 216 ? 7.469 2.773 -23.5 1 90.94 216 GLU A CA 1
ATOM 1652 C C . GLU A 1 216 ? 6.609 1.616 -23 1 90.94 216 GLU A C 1
ATOM 1654 O O . GLU A 1 216 ? 6.047 0.862 -23.797 1 90.94 216 GLU A O 1
ATOM 1659 N N . HIS A 1 217 ? 6.434 1.554 -21.688 1 94.81 217 HIS A N 1
ATOM 1660 C CA . HIS A 1 217 ? 5.84 0.327 -21.172 1 94.81 217 HIS A CA 1
ATOM 1661 C C . HIS A 1 217 ? 4.551 0.618 -20.422 1 94.81 217 HIS A C 1
ATOM 1663 O O . HIS A 1 217 ? 3.842 -0.306 -20.016 1 94.81 217 HIS A O 1
ATOM 1669 N N . ALA A 1 218 ? 4.195 1.876 -20.203 1 88.88 218 ALA A N 1
ATOM 1670 C CA . ALA A 1 218 ? 3.043 2.264 -19.391 1 88.88 218 ALA A CA 1
ATOM 1671 C C . ALA A 1 218 ? 1.762 1.624 -19.922 1 88.88 218 ALA A C 1
ATOM 1673 O O . ALA A 1 218 ? 0.897 1.221 -19.141 1 88.88 218 ALA A O 1
ATOM 1674 N N . GLY A 1 219 ? 1.7 1.386 -21.219 1 92.81 219 GLY A N 1
ATOM 1675 C CA . GLY A 1 219 ? 0.512 0.821 -21.844 1 92.81 219 GLY A CA 1
ATOM 1676 C C . GLY A 1 219 ? 0.399 -0.681 -21.656 1 92.81 219 GLY A C 1
ATOM 1677 O O . GLY A 1 219 ? -0.602 -1.286 -22.047 1 92.81 219 GLY A O 1
ATOM 1678 N N . TRP A 1 220 ? 1.385 -1.313 -20.984 1 95.44 220 TRP A N 1
ATOM 1679 C CA . TRP A 1 220 ? 1.4 -2.764 -20.812 1 95.44 220 TRP A CA 1
ATOM 1680 C C . TRP A 1 220 ? 0.656 -3.172 -19.547 1 95.44 220 TRP A C 1
ATOM 1682 O O . TRP A 1 220 ? 0.387 -4.355 -19.328 1 95.44 220 TRP A O 1
ATOM 1692 N N . ALA A 1 221 ? 0.262 -2.172 -18.703 1 94.75 221 ALA A N 1
ATOM 1693 C CA . ALA A 1 221 ? -0.388 -2.514 -17.438 1 94.75 221 ALA A CA 1
ATOM 1694 C C . ALA A 1 221 ? -1.802 -3.039 -17.672 1 94.75 221 ALA A C 1
ATOM 1696 O O . ALA A 1 221 ? -2.553 -2.479 -18.469 1 94.75 221 ALA A O 1
ATOM 1697 N N . THR A 1 222 ? -2.127 -4.203 -17.062 1 93.19 222 THR A N 1
ATOM 1698 C CA . THR A 1 222 ? -3.447 -4.812 -17.172 1 93.19 222 THR A CA 1
ATOM 1699 C C . THR A 1 222 ? -3.973 -5.207 -15.789 1 93.19 222 THR A C 1
ATOM 1701 O O . THR A 1 222 ? -3.213 -5.258 -14.82 1 93.19 222 THR A O 1
ATOM 1704 N N . HIS A 1 223 ? -5.324 -5.375 -15.758 1 84.31 223 HIS A N 1
ATOM 1705 C CA . HIS A 1 223 ? -6.043 -5.832 -14.578 1 84.31 223 HIS A CA 1
ATOM 1706 C C . HIS A 1 223 ? -6.777 -7.137 -14.852 1 84.31 223 HIS A C 1
ATOM 1708 O O . HIS A 1 223 ? -7.023 -7.488 -16 1 84.31 223 HIS A O 1
ATOM 1714 N N . ALA A 1 224 ? -6.863 -7.977 -13.812 1 65.31 224 ALA A N 1
ATOM 1715 C CA . ALA A 1 224 ? -7.66 -9.172 -14.086 1 65.31 224 ALA A CA 1
ATOM 1716 C C . ALA A 1 224 ? -9.156 -8.859 -14.023 1 65.31 224 ALA A C 1
ATOM 1718 O O . ALA A 1 224 ? -9.57 -7.938 -13.312 1 65.31 224 ALA A O 1
ATOM 1719 N N . MET B 1 1 ? -12.102 7.711 -13.688 1 82.56 1 MET B N 1
ATOM 1720 C CA . MET B 1 1 ? -11.602 7.469 -12.344 1 82.56 1 MET B CA 1
ATOM 1721 C C . MET B 1 1 ? -10.43 8.391 -12.016 1 82.56 1 MET B C 1
ATOM 1723 O O . MET B 1 1 ? -9.633 8.719 -12.898 1 82.56 1 MET B O 1
ATOM 1727 N N . GLY B 1 2 ? -10.516 9.164 -10.977 1 94.44 2 GLY B N 1
ATOM 1728 C CA . GLY B 1 2 ? -9.461 10.078 -10.555 1 94.44 2 GLY B CA 1
ATOM 1729 C C . GLY B 1 2 ? -8.5 9.461 -9.555 1 94.44 2 GLY B C 1
ATOM 1730 O O . GLY B 1 2 ? -8.727 8.352 -9.07 1 94.44 2 GLY B O 1
ATOM 1731 N N . THR B 1 3 ? -7.344 10.141 -9.336 1 98.06 3 THR B N 1
ATOM 1732 C CA . THR B 1 3 ? -6.328 9.617 -8.43 1 98.06 3 THR B CA 1
ATOM 1733 C C . THR B 1 3 ? -5.879 10.688 -7.434 1 98.06 3 THR B C 1
ATOM 1735 O O . THR B 1 3 ? -5.676 11.844 -7.809 1 98.06 3 THR B O 1
ATOM 1738 N N . LEU B 1 4 ? -5.867 10.242 -6.32 1 98.69 4 LEU B N 1
ATOM 1739 C CA . LEU B 1 4 ? -5.254 11.047 -5.266 1 98.69 4 LEU B CA 1
ATOM 1740 C C . LEU B 1 4 ? -3.852 10.539 -4.945 1 98.69 4 LEU B C 1
ATOM 1742 O O . LEU B 1 4 ? -3.684 9.398 -4.512 1 98.69 4 LEU B O 1
ATOM 1746 N N . TYR B 1 5 ? -2.844 11.438 -5.176 1 98.81 5 TYR B N 1
ATOM 1747 C CA . TYR B 1 5 ? -1.44 11.148 -4.898 1 98.81 5 TYR B CA 1
ATOM 1748 C C . TYR B 1 5 ? -1.012 11.75 -3.568 1 98.81 5 TYR B C 1
ATOM 1750 O O . TYR B 1 5 ? -0.885 12.969 -3.443 1 98.81 5 TYR B O 1
ATOM 1758 N N . LEU B 1 6 ? -0.864 10.867 -2.584 1 98.94 6 LEU B N 1
ATOM 1759 C CA . LEU B 1 6 ? -0.345 11.32 -1.298 1 98.94 6 LEU B CA 1
ATOM 1760 C C . LEU B 1 6 ? 1.175 11.195 -1.252 1 98.94 6 LEU B C 1
ATOM 1762 O O . LEU B 1 6 ? 1.72 10.102 -1.412 1 98.94 6 LEU B O 1
ATOM 1766 N N . VAL B 1 7 ? 1.86 12.312 -1.003 1 98.88 7 VAL B N 1
ATOM 1767 C CA . VAL B 1 7 ? 3.318 12.359 -0.993 1 98.88 7 VAL B CA 1
ATOM 1768 C C . VAL B 1 7 ? 3.814 12.797 0.384 1 98.88 7 VAL B C 1
ATOM 1770 O O . VAL B 1 7 ? 3.4 13.836 0.897 1 98.88 7 VAL B O 1
ATOM 1773 N N . ARG B 1 8 ? 4.652 12.016 0.99 1 98.81 8 ARG B N 1
ATOM 1774 C CA . ARG B 1 8 ? 5.332 12.492 2.193 1 98.81 8 ARG B CA 1
ATOM 1775 C C . ARG B 1 8 ? 6.371 13.555 1.855 1 98.81 8 ARG B C 1
ATOM 1777 O O . ARG B 1 8 ? 7.023 13.484 0.811 1 98.81 8 ARG B O 1
ATOM 1784 N N . HIS B 1 9 ? 6.52 14.367 2.645 1 98.12 9 HIS B N 1
ATOM 1785 C CA . HIS B 1 9 ? 7.52 15.406 2.404 1 98.12 9 HIS B CA 1
ATOM 1786 C C . HIS B 1 9 ? 8.906 14.797 2.207 1 98.12 9 HIS B C 1
ATOM 1788 O O . HIS B 1 9 ? 9.164 13.672 2.652 1 98.12 9 HIS B O 1
ATOM 1794 N N . ALA B 1 10 ? 9.75 15.492 1.582 1 97.56 10 ALA B N 1
ATOM 1795 C CA . ALA B 1 10 ? 11.141 15.125 1.356 1 97.56 10 ALA B CA 1
ATOM 1796 C C . ALA B 1 10 ? 11.945 15.188 2.656 1 97.56 10 ALA B C 1
ATOM 1798 O O . ALA B 1 10 ? 11.414 15.578 3.699 1 97.56 10 ALA B O 1
ATOM 1799 N N . GLN B 1 11 ? 13.18 14.766 2.582 1 93.44 11 GLN B N 1
ATOM 1800 C CA . GLN B 1 11 ? 14.039 14.711 3.764 1 93.44 11 GLN B CA 1
ATOM 1801 C C . GLN B 1 11 ? 14.18 16.094 4.402 1 93.44 11 GLN B C 1
ATOM 1803 O O . GLN B 1 11 ? 14.562 17.047 3.732 1 93.44 11 GLN B O 1
ATOM 1808 N N . ALA B 1 12 ? 13.781 16.047 5.734 1 90.81 12 ALA B N 1
ATOM 1809 C CA . ALA B 1 12 ? 13.93 17.281 6.5 1 90.81 12 ALA B CA 1
ATOM 1810 C C . ALA B 1 12 ? 15.281 17.312 7.215 1 90.81 12 ALA B C 1
ATOM 1812 O O . ALA B 1 12 ? 15.914 16.281 7.406 1 90.81 12 ALA B O 1
ATOM 1813 N N . SER B 1 13 ? 15.789 18.359 7.285 1 77.75 13 SER B N 1
ATOM 1814 C CA . SER B 1 13 ? 17.078 18.547 7.957 1 77.75 13 SER B CA 1
ATOM 1815 C C . SER B 1 13 ? 16.906 18.531 9.477 1 77.75 13 SER B C 1
ATOM 1817 O O . SER B 1 13 ? 16.391 19.484 10.055 1 77.75 13 SER B O 1
ATOM 1819 N N . PHE B 1 14 ? 16.812 17.312 10.109 1 61.44 14 PHE B N 1
ATOM 1820 C CA . PHE B 1 14 ? 16.75 17.203 11.562 1 61.44 14 PHE B CA 1
ATOM 1821 C C . PHE B 1 14 ? 17.938 17.875 12.219 1 61.44 14 PHE B C 1
ATOM 1823 O O . PHE B 1 14 ? 19.078 17.703 11.773 1 61.44 14 PHE B O 1
ATOM 1830 N N . GLY B 1 15 ? 17.781 18.719 13.172 1 56.28 15 GLY B N 1
ATOM 1831 C CA . GLY B 1 15 ? 18.844 19.312 13.953 1 56.28 15 GLY B CA 1
ATOM 1832 C C . GLY B 1 15 ? 19.219 20.719 13.484 1 56.28 15 GLY B C 1
ATOM 1833 O O . GLY B 1 15 ? 20.031 21.391 14.117 1 56.28 15 GLY B O 1
ATOM 1834 N N . ALA B 1 16 ? 18.938 20.953 12.156 1 54.94 16 ALA B N 1
ATOM 1835 C CA . ALA B 1 16 ? 19.281 22.312 11.789 1 54.94 16 ALA B CA 1
ATOM 1836 C C . ALA B 1 16 ? 18.5 23.328 12.625 1 54.94 16 ALA B C 1
ATOM 1838 O O . ALA B 1 16 ? 17.562 22.953 13.328 1 54.94 16 ALA B O 1
ATOM 1839 N N . GLU B 1 17 ? 19.047 24.406 12.898 1 54.78 17 GLU B N 1
ATOM 1840 C CA . GLU B 1 17 ? 18.438 25.453 13.711 1 54.78 17 GLU B CA 1
ATOM 1841 C C . GLU B 1 17 ? 16.938 25.562 13.445 1 54.78 17 GLU B C 1
ATOM 1843 O O . GLU B 1 17 ? 16.156 25.797 14.375 1 54.78 17 GLU B O 1
ATOM 1848 N N . ASP B 1 18 ? 16.516 25.328 12.109 1 61.06 18 ASP B N 1
ATOM 1849 C CA . ASP B 1 18 ? 15.109 25.297 11.75 1 61.06 18 ASP B CA 1
ATOM 1850 C C . ASP B 1 18 ? 14.68 23.891 11.312 1 61.06 18 ASP B C 1
ATOM 1852 O O . ASP B 1 18 ? 14.977 23.469 10.195 1 61.06 18 ASP B O 1
ATOM 1856 N N . TYR B 1 19 ? 14.188 23.156 12.195 1 65.75 19 TYR B N 1
ATOM 1857 C CA . TYR B 1 19 ? 13.969 21.719 12.07 1 65.75 19 TYR B CA 1
ATOM 1858 C C . TYR B 1 19 ? 12.977 21.406 10.953 1 65.75 19 TYR B C 1
ATOM 1860 O O . TYR B 1 19 ? 13.031 20.344 10.336 1 65.75 19 TYR B O 1
ATOM 1868 N N . ASP B 1 20 ? 12.281 22.406 10.547 1 83.56 20 ASP B N 1
ATOM 1869 C CA . ASP B 1 20 ? 11.211 22.125 9.586 1 83.56 20 ASP B CA 1
ATOM 1870 C C . ASP B 1 20 ? 11.609 22.594 8.188 1 83.56 20 ASP B C 1
ATOM 1872 O O . ASP B 1 20 ? 10.891 23.375 7.559 1 83.56 20 ASP B O 1
ATOM 1876 N N . GLN B 1 21 ? 12.898 22.453 7.727 1 90.44 21 GLN B N 1
ATOM 1877 C CA . GLN B 1 21 ? 13.414 22.719 6.391 1 90.44 21 GLN B CA 1
ATOM 1878 C C . GLN B 1 21 ? 13.922 21.438 5.727 1 90.44 21 GLN B C 1
ATOM 1880 O O . GLN B 1 21 ? 14.414 20.531 6.402 1 90.44 21 GLN B O 1
ATOM 1885 N N . LEU B 1 22 ? 13.844 21.438 4.5 1 93.88 22 LEU B N 1
ATOM 1886 C CA . LEU B 1 22 ? 14.359 20.281 3.777 1 93.88 22 LEU B CA 1
ATOM 1887 C C . LEU B 1 22 ? 15.883 20.281 3.758 1 93.88 22 LEU B C 1
ATOM 1889 O O . LEU B 1 22 ? 16.5 21.344 3.697 1 93.88 22 LEU B O 1
ATOM 1893 N N . SER B 1 23 ? 16.5 19.281 3.834 1 93.25 23 SER B N 1
ATOM 1894 C CA . SER B 1 23 ? 17.922 19.125 3.549 1 93.25 23 SER B CA 1
ATOM 1895 C C . SER B 1 23 ? 18.203 19.266 2.057 1 93.25 23 SER B C 1
ATOM 1897 O O . SER B 1 23 ? 17.281 19.25 1.241 1 93.25 23 SER B O 1
ATOM 1899 N N . PRO B 1 24 ? 19.453 19.391 1.717 1 93.75 24 PRO B N 1
ATOM 1900 C CA . PRO B 1 24 ? 19.781 19.406 0.289 1 93.75 24 PRO B CA 1
ATOM 1901 C C . PRO B 1 24 ? 19.297 18.156 -0.438 1 93.75 24 PRO B C 1
ATOM 1903 O O . PRO B 1 24 ? 18.75 18.25 -1.537 1 93.75 24 PRO B O 1
ATOM 1906 N N . ARG B 1 25 ? 19.438 17.062 0.17 1 96.12 25 ARG B N 1
ATOM 1907 C CA . ARG B 1 25 ? 18.938 15.812 -0.389 1 96.12 25 ARG B CA 1
ATOM 1908 C C . ARG B 1 25 ? 17.422 15.844 -0.537 1 96.12 25 ARG B C 1
ATOM 1910 O O . ARG B 1 25 ? 16.875 15.336 -1.518 1 96.12 25 ARG B O 1
ATOM 1917 N N . GLY B 1 26 ? 16.75 16.406 0.469 1 97 26 GLY B N 1
ATOM 1918 C CA . GLY B 1 26 ? 15.305 16.547 0.403 1 97 26 GLY B CA 1
ATOM 1919 C C . GLY B 1 26 ? 14.836 17.328 -0.808 1 97 26 GLY B C 1
ATOM 1920 O O . GLY B 1 26 ? 13.852 16.953 -1.454 1 97 26 GLY B O 1
ATOM 1921 N N . HIS B 1 27 ? 15.586 18.375 -1.04 1 96.31 27 HIS B N 1
ATOM 1922 C CA . HIS B 1 27 ? 15.25 19.188 -2.209 1 96.31 27 HIS B CA 1
ATOM 1923 C C . HIS B 1 27 ? 15.453 18.391 -3.498 1 96.31 27 HIS B C 1
ATOM 1925 O O . HIS B 1 27 ? 14.625 18.469 -4.41 1 96.31 27 HIS B O 1
ATOM 1931 N N . GLU B 1 28 ? 16.469 17.672 -3.533 1 97.94 28 GLU B N 1
ATOM 1932 C CA . GLU B 1 28 ? 16.75 16.844 -4.703 1 97.94 28 GLU B CA 1
ATOM 1933 C C . GLU B 1 28 ? 15.68 15.773 -4.895 1 97.94 28 GLU B C 1
ATOM 1935 O O . GLU B 1 28 ? 15.242 15.523 -6.016 1 97.94 28 GLU B O 1
ATOM 1940 N N . GLN B 1 29 ? 15.289 15.164 -3.846 1 98.19 29 GLN B N 1
ATOM 1941 C CA . GLN B 1 29 ? 14.227 14.164 -3.883 1 98.19 29 GLN B CA 1
ATOM 1942 C C . GLN B 1 29 ? 12.945 14.742 -4.48 1 98.19 29 GLN B C 1
ATOM 1944 O O . GLN B 1 29 ? 12.336 14.133 -5.359 1 98.19 29 GLN B O 1
ATOM 1949 N N . ALA B 1 30 ? 12.539 15.938 -3.973 1 98.38 30 ALA B N 1
ATOM 1950 C CA . ALA B 1 30 ? 11.297 16.578 -4.391 1 98.38 30 ALA B CA 1
ATOM 1951 C C . ALA B 1 30 ? 11.344 16.953 -5.867 1 98.38 30 ALA B C 1
ATOM 1953 O O . ALA B 1 30 ? 10.398 16.703 -6.613 1 98.38 30 ALA B O 1
ATOM 1954 N N . ALA B 1 31 ? 12.508 17.5 -6.207 1 98.38 31 ALA B N 1
ATOM 1955 C CA . ALA B 1 31 ? 12.664 17.906 -7.602 1 98.38 31 ALA B CA 1
ATOM 1956 C C . ALA B 1 31 ? 12.656 16.703 -8.531 1 98.38 31 ALA B C 1
ATOM 1958 O O . ALA B 1 31 ? 12.086 16.75 -9.625 1 98.38 31 ALA B O 1
ATOM 1959 N N . ARG B 1 32 ? 13.234 15.672 -8.109 1 98.5 32 ARG B N 1
ATOM 1960 C CA . ARG B 1 32 ? 13.266 14.453 -8.914 1 98.5 32 ARG B CA 1
ATOM 1961 C C . ARG B 1 32 ? 11.867 13.867 -9.086 1 98.5 32 ARG B C 1
ATOM 1963 O O . ARG B 1 32 ? 11.531 13.359 -10.164 1 98.5 32 ARG B O 1
ATOM 1970 N N . LEU B 1 33 ? 11.055 13.984 -8.078 1 98.5 33 LEU B N 1
ATOM 1971 C CA . LEU B 1 33 ? 9.68 13.508 -8.18 1 98.5 33 LEU B CA 1
ATOM 1972 C C . LEU B 1 33 ? 8.898 14.328 -9.203 1 98.5 33 LEU B C 1
ATOM 1974 O O . LEU B 1 33 ? 8.148 13.773 -10.008 1 98.5 33 LEU B O 1
ATOM 1978 N N . GLY B 1 34 ? 9.078 15.625 -9.172 1 98.44 34 GLY B N 1
ATOM 1979 C CA . GLY B 1 34 ? 8.469 16.484 -10.188 1 98.44 34 GLY B CA 1
ATOM 1980 C C . GLY B 1 34 ? 8.898 16.125 -11.602 1 98.44 34 GLY B C 1
ATOM 1981 O O . GLY B 1 34 ? 8.062 16.031 -12.5 1 98.44 34 GLY B O 1
ATOM 1982 N N . ALA B 1 35 ? 10.258 15.961 -11.742 1 97.62 35 ALA B N 1
ATOM 1983 C CA . ALA B 1 35 ? 10.797 15.625 -13.055 1 97.62 35 ALA B CA 1
ATOM 1984 C C . ALA B 1 35 ? 10.25 14.289 -13.547 1 97.62 35 ALA B C 1
ATOM 1986 O O . ALA B 1 35 ? 9.914 14.141 -14.727 1 97.62 35 ALA B O 1
ATOM 1987 N N . TYR B 1 36 ? 10.164 13.359 -12.664 1 97.19 36 TYR B N 1
ATOM 1988 C CA . TYR B 1 36 ? 9.586 12.055 -12.953 1 97.19 36 TYR B CA 1
ATOM 1989 C C . TYR B 1 36 ? 8.164 12.188 -13.477 1 97.19 36 TYR B C 1
ATOM 1991 O O . TYR B 1 36 ? 7.809 11.578 -14.484 1 97.19 36 TYR B O 1
ATOM 1999 N N . TRP B 1 37 ? 7.289 13 -12.836 1 97.38 37 TRP B N 1
ATOM 2000 C CA . TRP B 1 37 ? 5.898 13.188 -13.242 1 97.38 37 TRP B CA 1
ATOM 2001 C C . TRP B 1 37 ? 5.816 13.977 -14.547 1 97.38 37 TRP B C 1
ATOM 2003 O O . TRP B 1 37 ? 4.957 13.703 -15.391 1 97.38 37 TRP B O 1
ATOM 2013 N N . ARG B 1 38 ? 6.777 14.891 -14.688 1 96.25 38 ARG B N 1
ATOM 2014 C CA . ARG B 1 38 ? 6.816 15.648 -15.93 1 96.25 38 ARG B CA 1
ATOM 2015 C C . ARG B 1 38 ? 7.098 14.734 -17.125 1 96.25 38 ARG B C 1
ATOM 2017 O O . ARG B 1 38 ? 6.426 14.82 -18.156 1 96.25 38 ARG B O 1
ATOM 2024 N N . GLU B 1 39 ? 8.031 13.938 -16.953 1 94.31 39 GLU B N 1
ATOM 2025 C CA . GLU B 1 39 ? 8.43 13.008 -18 1 94.31 39 GLU B CA 1
ATOM 2026 C C . GLU B 1 39 ? 7.273 12.094 -18.391 1 94.31 39 GLU B C 1
ATOM 2028 O O . GLU B 1 39 ? 7.273 11.531 -19.484 1 94.31 39 GLU B O 1
ATOM 2033 N N . ARG B 1 40 ? 6.328 12.031 -17.609 1 93.94 40 ARG B N 1
ATOM 2034 C CA . ARG B 1 40 ? 5.195 11.141 -17.844 1 93.94 40 ARG B CA 1
ATOM 2035 C C . ARG B 1 40 ? 3.932 11.938 -18.156 1 93.94 40 ARG B C 1
ATOM 2037 O O . ARG B 1 40 ? 2.836 11.375 -18.203 1 93.94 40 ARG B O 1
ATOM 2044 N N . GLY B 1 41 ? 4.117 13.219 -18.281 1 93.81 41 GLY B N 1
ATOM 2045 C CA . GLY B 1 41 ? 3.039 14.094 -18.719 1 93.81 41 GLY B CA 1
ATOM 2046 C C . GLY B 1 41 ? 1.977 14.297 -17.656 1 93.81 41 GLY B C 1
ATOM 2047 O O . GLY B 1 41 ? 0.814 14.562 -17.969 1 93.81 41 GLY B O 1
ATOM 2048 N N . MET B 1 42 ? 2.377 14.188 -16.391 1 95.06 42 MET B N 1
ATOM 2049 C CA . MET B 1 42 ? 1.441 14.312 -15.273 1 95.06 42 MET B CA 1
ATOM 2050 C C . MET B 1 42 ? 1.044 15.766 -15.062 1 95.06 42 MET B C 1
ATOM 2052 O O . MET B 1 42 ? 1.888 16.656 -15.133 1 95.06 42 MET B O 1
ATOM 2056 N N . ARG B 1 43 ? -0.168 15.945 -14.867 1 94.88 43 ARG B N 1
ATOM 2057 C CA . ARG B 1 43 ? -0.725 17.219 -14.438 1 94.88 43 ARG B CA 1
ATOM 2058 C C . ARG B 1 43 ? -1.695 17.047 -13.281 1 94.88 43 ARG B C 1
ATOM 2060 O O . ARG B 1 43 ? -2.445 16.062 -13.234 1 94.88 43 ARG B O 1
ATOM 2067 N N . PHE B 1 44 ? -1.68 17.938 -12.422 1 97.56 44 PHE B N 1
ATOM 2068 C CA . PHE B 1 44 ? -2.562 17.891 -11.266 1 97.56 44 PHE B CA 1
ATOM 2069 C C . PHE B 1 44 ? -3.676 18.922 -11.383 1 97.56 44 PHE B C 1
ATOM 2071 O O . PHE B 1 44 ? -3.436 20.047 -11.82 1 97.56 44 PHE B O 1
ATOM 2078 N N . ASP B 1 45 ? -4.848 18.547 -10.984 1 97.38 45 ASP B N 1
ATOM 2079 C CA . ASP B 1 45 ? -6.027 19.406 -11.055 1 97.38 45 ASP B CA 1
ATOM 2080 C C . ASP B 1 45 ? -6.211 20.188 -9.758 1 97.38 45 ASP B C 1
ATOM 2082 O O . ASP B 1 45 ? -6.906 21.203 -9.734 1 97.38 45 ASP B O 1
ATOM 2086 N N . ALA B 1 46 ? -5.637 19.672 -8.773 1 97.75 46 ALA B N 1
ATOM 2087 C CA . ALA B 1 46 ? -5.676 20.312 -7.461 1 97.75 46 ALA B CA 1
ATOM 2088 C C . ALA B 1 46 ? -4.52 19.828 -6.586 1 97.75 46 ALA B C 1
ATOM 2090 O O . ALA B 1 46 ? -4.008 18.719 -6.773 1 97.75 46 ALA B O 1
ATOM 2091 N N . VAL B 1 47 ? -4.211 20.656 -5.68 1 98.56 47 VAL B N 1
ATOM 2092 C CA . VAL B 1 47 ? -3.105 20.344 -4.777 1 98.56 47 VAL B CA 1
ATOM 2093 C C . VAL B 1 47 ? -3.494 20.703 -3.346 1 98.56 47 VAL B C 1
ATOM 2095 O O . VAL B 1 47 ? -4.035 21.781 -3.094 1 98.56 47 VAL B O 1
ATOM 2098 N N . TYR B 1 48 ? -3.221 19.812 -2.508 1 98.69 48 TYR B N 1
ATOM 2099 C CA . TYR B 1 48 ? -3.365 20.031 -1.072 1 98.69 48 TYR B CA 1
ATOM 2100 C C . TYR B 1 48 ? -2.037 19.828 -0.353 1 98.69 48 TYR B C 1
ATOM 2102 O O . TYR B 1 48 ? -1.279 18.922 -0.679 1 98.69 48 TYR B O 1
ATOM 2110 N N . THR B 1 49 ? -1.77 20.688 0.588 1 98.31 49 THR B N 1
ATOM 2111 C CA . THR B 1 49 ? -0.559 20.562 1.392 1 98.31 49 THR B CA 1
ATOM 2112 C C . THR B 1 49 ? -0.858 20.812 2.865 1 98.31 49 THR B C 1
ATOM 2114 O O . THR B 1 49 ? -1.858 21.453 3.199 1 98.31 49 THR B O 1
ATOM 2117 N N . GLY B 1 50 ? -0.081 20.234 3.637 1 98.25 50 GLY B N 1
ATOM 2118 C CA . GLY B 1 50 ? -0.001 20.812 4.973 1 98.25 50 GLY B CA 1
ATOM 2119 C C . GLY B 1 50 ? 0.57 22.219 4.984 1 98.25 50 GLY B C 1
ATOM 2120 O O . GLY B 1 50 ? 0.858 22.781 3.928 1 98.25 50 GLY B O 1
ATOM 2121 N N . THR B 1 51 ? 0.736 22.703 6.242 1 97.88 51 THR B N 1
ATOM 2122 C CA . THR B 1 51 ? 1.177 24.094 6.352 1 97.88 51 THR B CA 1
ATOM 2123 C C . THR B 1 51 ? 2.615 24.156 6.855 1 97.88 51 THR B C 1
ATOM 2125 O O . THR B 1 51 ? 3.17 25.25 7.016 1 97.88 51 THR B O 1
ATOM 2128 N N . LEU B 1 52 ? 3.193 23.125 7.07 1 96.12 52 LEU B N 1
ATOM 2129 C CA . LEU B 1 52 ? 4.578 23.141 7.527 1 96.12 52 LEU B CA 1
ATOM 2130 C C . LEU B 1 52 ? 5.52 23.547 6.398 1 96.12 52 LEU B C 1
ATOM 2132 O O . LEU B 1 52 ? 5.215 23.328 5.223 1 96.12 52 LEU B O 1
ATOM 2136 N N . ARG B 1 53 ? 6.594 24 6.812 1 95.75 53 ARG B N 1
ATOM 2137 C CA . ARG B 1 53 ? 7.562 24.484 5.832 1 95.75 53 ARG B CA 1
ATOM 2138 C C . ARG B 1 53 ? 8.07 23.328 4.961 1 95.75 53 ARG B C 1
ATOM 2140 O O . ARG B 1 53 ? 8.258 23.5 3.756 1 95.75 53 ARG B O 1
ATOM 2147 N N . ARG B 1 54 ? 8.328 22.297 5.559 1 96.19 54 ARG B N 1
ATOM 2148 C CA . ARG B 1 54 ? 8.828 21.141 4.816 1 96.19 54 ARG B CA 1
ATOM 2149 C C . ARG B 1 54 ? 7.809 20.672 3.781 1 96.19 54 ARG B C 1
ATOM 2151 O O . ARG B 1 54 ? 8.18 20.109 2.748 1 96.19 54 ARG B O 1
ATOM 2158 N N . HIS B 1 55 ? 6.5 20.797 4.039 1 97.56 55 HIS B N 1
ATOM 2159 C CA . HIS B 1 55 ? 5.477 20.5 3.043 1 97.56 55 HIS B CA 1
ATOM 2160 C C . HIS B 1 55 ? 5.551 21.453 1.864 1 97.56 55 HIS B C 1
ATOM 2162 O O . HIS B 1 55 ? 5.566 21.031 0.707 1 97.56 55 HIS B O 1
ATOM 2168 N N . ALA B 1 56 ? 5.664 22.719 2.217 1 97.19 56 ALA B N 1
ATOM 2169 C CA . ALA B 1 56 ? 5.715 23.766 1.191 1 97.19 56 ALA B CA 1
ATOM 2170 C C . ALA B 1 56 ? 6.969 23.625 0.332 1 97.19 56 ALA B C 1
ATOM 2172 O O . ALA B 1 56 ? 6.906 23.766 -0.891 1 97.19 56 ALA B O 1
ATOM 2173 N N . GLN B 1 57 ? 8.078 23.359 0.971 1 97.12 57 GLN B N 1
ATOM 2174 C CA . GLN B 1 57 ? 9.336 23.234 0.248 1 97.12 57 GLN B CA 1
ATOM 2175 C C . GLN B 1 57 ? 9.336 21.984 -0.634 1 97.12 57 GLN B C 1
ATOM 2177 O O . GLN B 1 57 ? 9.922 21.984 -1.719 1 97.12 57 GLN B O 1
ATOM 2182 N N . THR B 1 58 ? 8.695 21 -0.103 1 98.19 58 THR B N 1
ATOM 2183 C CA . THR B 1 58 ? 8.562 19.797 -0.923 1 98.19 58 THR B CA 1
ATOM 2184 C C . THR B 1 58 ? 7.738 20.094 -2.174 1 98.19 58 THR B C 1
ATOM 2186 O O . THR B 1 58 ? 8.125 19.703 -3.279 1 98.19 58 THR B O 1
ATOM 2189 N N . LEU B 1 59 ? 6.617 20.75 -2.006 1 98.56 59 LEU B N 1
ATOM 2190 C CA . LEU B 1 59 ? 5.785 21.109 -3.148 1 98.56 59 LEU B CA 1
ATOM 2191 C C . LEU B 1 59 ? 6.555 21.984 -4.125 1 98.56 59 LEU B C 1
ATOM 2193 O O . LEU B 1 59 ? 6.43 21.828 -5.344 1 98.56 59 LEU B O 1
ATOM 2197 N N . ALA B 1 60 ? 7.328 22.922 -3.543 1 97.94 60 ALA B N 1
ATOM 2198 C CA . ALA B 1 60 ? 8.125 23.812 -4.391 1 97.94 60 ALA B CA 1
ATOM 2199 C C . ALA B 1 60 ? 9.117 23 -5.23 1 97.94 60 ALA B C 1
ATOM 2201 O O . ALA B 1 60 ? 9.32 23.297 -6.41 1 97.94 60 ALA B O 1
ATOM 2202 N N . GLY B 1 61 ? 9.828 22.062 -4.598 1 98 61 GLY B N 1
ATOM 2203 C CA . GLY B 1 61 ? 10.734 21.188 -5.332 1 98 61 GLY B CA 1
ATOM 2204 C C . GLY B 1 61 ? 10.047 20.391 -6.414 1 98 61 GLY B C 1
ATOM 2205 O O . GLY B 1 61 ? 10.562 20.25 -7.523 1 98 61 GLY B O 1
ATOM 2206 N N . ILE B 1 62 ? 8.883 19.859 -6.098 1 98.56 62 ILE B N 1
ATOM 2207 C CA . ILE B 1 62 ? 8.086 19.125 -7.074 1 98.56 62 ILE B CA 1
ATOM 2208 C C . ILE B 1 62 ? 7.734 20.031 -8.242 1 98.56 62 ILE B C 1
ATOM 2210 O O . ILE B 1 62 ? 7.832 19.625 -9.406 1 98.56 62 ILE B O 1
ATOM 2214 N N . ALA B 1 63 ? 7.27 21.25 -7.922 1 98.44 63 ALA B N 1
ATOM 2215 C CA . ALA B 1 63 ? 6.922 22.219 -8.953 1 98.44 63 ALA B CA 1
ATOM 2216 C C . ALA B 1 63 ? 8.117 22.5 -9.859 1 98.44 63 ALA B C 1
ATOM 2218 O O . ALA B 1 63 ? 7.961 22.625 -11.078 1 98.44 63 ALA B O 1
ATOM 2219 N N . GLU B 1 64 ? 9.25 22.656 -9.211 1 97.88 64 GLU B N 1
ATOM 2220 C CA . GLU B 1 64 ? 10.477 22.891 -9.969 1 97.88 64 GLU B CA 1
ATOM 2221 C C . GLU B 1 64 ? 10.734 21.75 -10.961 1 97.88 64 GLU B C 1
ATOM 2223 O O . GLU B 1 64 ? 11 22 -12.133 1 97.88 64 GLU B O 1
ATOM 2228 N N . GLY B 1 65 ? 10.695 20.547 -10.484 1 97.88 65 GLY B N 1
ATOM 2229 C CA . GLY B 1 65 ? 10.898 19.406 -11.359 1 97.88 65 GLY B CA 1
ATOM 2230 C C . GLY B 1 65 ? 9.836 19.281 -12.43 1 97.88 65 GLY B C 1
ATOM 2231 O O . GLY B 1 65 ? 10.141 18.891 -13.562 1 97.88 65 GLY B O 1
ATOM 2232 N N . LEU B 1 66 ? 8.586 19.562 -12.039 1 97.5 66 LEU B N 1
ATOM 2233 C CA . LEU B 1 66 ? 7.453 19.5 -12.953 1 97.5 66 LEU B CA 1
ATOM 2234 C C . LEU B 1 66 ? 7.547 20.609 -14 1 97.5 66 LEU B C 1
ATOM 2236 O O . LEU B 1 66 ? 6.906 20.531 -15.047 1 97.5 66 LEU B O 1
ATOM 2240 N N . GLN B 1 67 ? 8.375 21.656 -13.555 1 97.31 67 GLN B N 1
ATOM 2241 C CA . GLN B 1 67 ? 8.453 22.875 -14.344 1 97.31 67 GLN B CA 1
ATOM 2242 C C . GLN B 1 67 ? 7.07 23.484 -14.57 1 97.31 67 GLN B C 1
ATOM 2244 O O . GLN B 1 67 ? 6.75 23.906 -15.68 1 97.31 67 GLN B O 1
ATOM 2249 N N . ALA B 1 68 ? 6.266 23.328 -13.594 1 93.69 68 ALA B N 1
ATOM 2250 C CA . ALA B 1 68 ? 4.906 23.859 -13.508 1 93.69 68 ALA B CA 1
ATOM 2251 C C . ALA B 1 68 ? 4.445 23.969 -12.062 1 93.69 68 ALA B C 1
ATOM 2253 O O . ALA B 1 68 ? 4.852 23.156 -11.219 1 93.69 68 ALA B O 1
ATOM 2254 N N . ALA B 1 69 ? 3.762 24.953 -11.812 1 88.44 69 ALA B N 1
ATOM 2255 C CA . ALA B 1 69 ? 3.199 25.078 -10.477 1 88.44 69 ALA B CA 1
ATOM 2256 C C . ALA B 1 69 ? 1.87 24.344 -10.359 1 88.44 69 ALA B C 1
ATOM 2258 O O . ALA B 1 69 ? 0.884 24.719 -10.992 1 88.44 69 ALA B O 1
ATOM 2259 N N . PRO B 1 70 ? 1.791 23.297 -9.602 1 83.75 70 PRO B N 1
ATOM 2260 C CA . PRO B 1 70 ? 0.508 22.609 -9.422 1 83.75 70 PRO B CA 1
ATOM 2261 C C . PRO B 1 70 ? -0.523 23.484 -8.703 1 83.75 70 PRO B C 1
ATOM 2263 O O . PRO B 1 70 ? -0.269 23.953 -7.594 1 83.75 70 PRO B O 1
ATOM 2266 N N . GLU B 1 71 ? -1.572 23.734 -9.328 1 89.19 71 GLU B N 1
ATOM 2267 C CA . GLU B 1 71 ? -2.627 24.625 -8.859 1 89.19 71 GLU B CA 1
ATOM 2268 C C . GLU B 1 71 ? -4.008 24.078 -9.219 1 89.19 71 GLU B C 1
ATOM 2270 O O . GLU B 1 71 ? -4.137 23.234 -10.109 1 89.19 71 GLU B O 1
ATOM 2275 N N . PRO B 1 72 ? -4.852 24.484 -8.484 1 93.62 72 PRO B N 1
ATOM 2276 C CA . PRO B 1 72 ? -4.844 25.359 -7.316 1 93.62 72 PRO B CA 1
ATOM 2277 C C . PRO B 1 72 ? -4.332 24.672 -6.059 1 93.62 72 PRO B C 1
ATOM 2279 O O . PRO B 1 72 ? -4.52 23.469 -5.891 1 93.62 72 PRO B O 1
ATOM 2282 N N . LEU B 1 73 ? -3.879 25.391 -5.207 1 95.75 73 LEU B N 1
ATOM 2283 C CA . LEU B 1 73 ? -3.26 24.922 -3.975 1 95.75 73 LEU B CA 1
ATOM 2284 C C . LEU B 1 73 ? -4.117 25.281 -2.766 1 95.75 73 LEU B C 1
ATOM 2286 O O . LEU B 1 73 ? -4.582 26.422 -2.645 1 95.75 73 LEU B O 1
ATOM 2290 N N . GLN B 1 74 ? -4.328 24.375 -1.981 1 97.31 74 GLN B N 1
ATOM 2291 C CA . GLN B 1 74 ? -4.906 24.578 -0.657 1 97.31 74 GLN B CA 1
ATOM 2292 C C . GLN B 1 74 ? -3.986 24.031 0.433 1 97.31 74 GLN B C 1
ATOM 2294 O O . GLN B 1 74 ? -3.693 22.828 0.466 1 97.31 74 GLN B O 1
ATOM 2299 N N . ALA B 1 75 ? -3.613 24.922 1.306 1 97.94 75 ALA B N 1
ATOM 2300 C CA . ALA B 1 75 ? -2.818 24.531 2.469 1 97.94 75 ALA B CA 1
ATOM 2301 C C . ALA B 1 75 ? -3.701 24.344 3.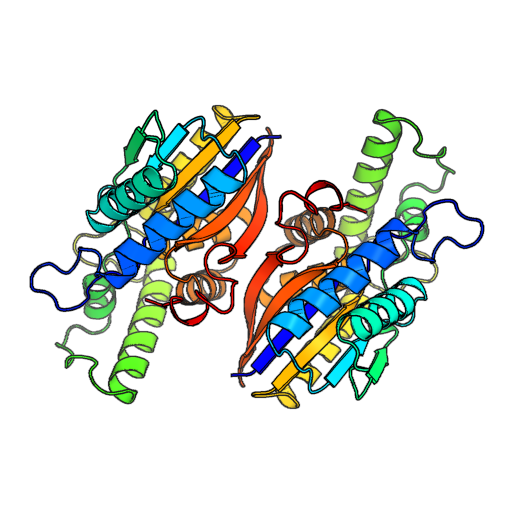695 1 97.94 75 ALA B C 1
ATOM 2303 O O . ALA B 1 75 ? -4.441 25.25 4.09 1 97.94 75 ALA B O 1
ATOM 2304 N N . LEU B 1 76 ? -3.621 23.219 4.281 1 98.44 76 LEU B N 1
ATOM 2305 C CA . LEU B 1 76 ? -4.531 22.859 5.359 1 98.44 76 LEU B CA 1
ATOM 2306 C C . LEU B 1 76 ? -3.762 22.375 6.582 1 98.44 76 LEU B C 1
ATOM 2308 O O . LEU B 1 76 ? -3.064 21.359 6.523 1 98.44 76 LEU B O 1
ATOM 2312 N N . PRO B 1 77 ? -3.961 23.016 7.742 1 97.88 77 PRO B N 1
ATOM 2313 C CA . PRO B 1 77 ? -3.262 22.578 8.961 1 97.88 77 PRO B CA 1
ATOM 2314 C C . PRO B 1 77 ? -3.611 21.156 9.375 1 97.88 77 PRO B C 1
ATOM 2316 O O . PRO B 1 77 ? -2.816 20.5 10.039 1 97.88 77 PRO B O 1
ATOM 2319 N N . THR B 1 78 ? -4.711 20.656 8.938 1 97.94 78 THR B N 1
ATOM 2320 C CA . THR B 1 78 ? -5.168 19.328 9.305 1 97.94 78 THR B CA 1
ATOM 2321 C C . THR B 1 78 ? -4.297 18.25 8.648 1 97.94 78 THR B C 1
ATOM 2323 O O . THR B 1 78 ? -4.359 17.078 9.023 1 97.94 78 THR B O 1
ATOM 2326 N N . LEU B 1 79 ? -3.439 18.656 7.75 1 98.56 79 LEU B N 1
ATOM 2327 C CA . LEU B 1 79 ? -2.535 17.734 7.066 1 98.56 79 LEU B CA 1
ATOM 2328 C C . LEU B 1 79 ? -1.128 17.828 7.648 1 98.56 79 LEU B C 1
ATOM 2330 O O . LEU B 1 79 ? -0.196 17.219 7.125 1 98.56 79 LEU B O 1
ATOM 2334 N N . ASN B 1 80 ? -0.978 18.609 8.734 1 98.12 80 ASN B N 1
ATOM 2335 C CA . ASN B 1 80 ? 0.32 18.719 9.391 1 98.12 80 ASN B CA 1
ATOM 2336 C C . ASN B 1 80 ? 0.635 17.453 10.203 1 98.12 80 ASN B C 1
ATOM 2338 O O . ASN B 1 80 ? -0.274 16.766 10.664 1 98.12 80 ASN B O 1
ATOM 2342 N N . GLU B 1 81 ? 1.799 17.172 10.336 1 97.38 81 GLU B N 1
ATOM 2343 C CA . GLU B 1 81 ? 2.281 16.094 11.195 1 97.38 81 GLU B CA 1
ATOM 2344 C C . GLU B 1 81 ? 1.924 16.344 12.656 1 97.38 81 GLU B C 1
ATOM 2346 O O . GLU B 1 81 ? 1.794 17.5 13.078 1 97.38 81 GLU B O 1
ATOM 2351 N N . TYR B 1 82 ? 1.8 15.32 13.453 1 97.38 82 TYR B N 1
ATOM 2352 C CA . TYR B 1 82 ? 1.671 15.445 14.898 1 97.38 82 TYR B CA 1
ATOM 2353 C C . TYR B 1 82 ? 2.988 15.875 15.531 1 97.38 82 TYR B C 1
ATOM 2355 O O . TYR B 1 82 ? 4.035 15.844 14.875 1 97.38 82 TYR B O 1
ATOM 2363 N N . ASP B 1 83 ? 2.926 16.281 16.641 1 96.19 83 ASP B N 1
ATOM 2364 C CA . ASP B 1 83 ? 4.098 16.719 17.406 1 96.19 83 ASP B CA 1
ATOM 2365 C C . ASP B 1 83 ? 4.711 15.555 18.172 1 96.19 83 ASP B C 1
ATOM 2367 O O . ASP B 1 83 ? 4.246 15.211 19.266 1 96.19 83 ASP B O 1
ATOM 2371 N N . SER B 1 84 ? 5.719 15 17.719 1 94.19 84 SER B N 1
ATOM 2372 C CA . SER B 1 84 ? 6.348 13.82 18.312 1 94.19 84 SER B CA 1
ATOM 2373 C C . SER B 1 84 ? 6.895 14.117 19.703 1 94.19 84 SER B C 1
ATOM 2375 O O . SER B 1 84 ? 6.848 13.258 20.578 1 94.19 84 SER B O 1
ATOM 2377 N N . ALA B 1 85 ? 7.5 15.266 19.828 1 93.19 85 ALA B N 1
ATOM 2378 C CA . ALA B 1 85 ? 8.031 15.633 21.141 1 93.19 85 ALA B CA 1
ATOM 2379 C C . ALA B 1 85 ? 6.922 15.672 22.188 1 93.19 85 ALA B C 1
ATOM 2381 O O . ALA B 1 85 ? 7.098 15.18 23.312 1 93.19 85 ALA B O 1
ATOM 2382 N N . ALA B 1 86 ? 5.883 16.219 21.828 1 95.31 86 ALA B N 1
ATOM 2383 C CA . ALA B 1 86 ? 4.754 16.281 22.75 1 95.31 86 ALA B CA 1
ATOM 2384 C C . ALA B 1 86 ? 4.227 14.891 23.062 1 95.31 86 ALA B C 1
ATOM 2386 O O . ALA B 1 86 ? 3.842 14.609 24.203 1 95.31 86 ALA B O 1
ATOM 2387 N N . LEU B 1 87 ? 4.156 14.141 22.109 1 96.94 87 LEU B N 1
ATOM 2388 C CA . LEU B 1 87 ? 3.709 12.766 22.312 1 96.94 87 LEU B CA 1
ATOM 2389 C C . LEU B 1 87 ? 4.613 12.039 23.297 1 96.94 87 LEU B C 1
ATOM 2391 O O . LEU B 1 87 ? 4.133 11.461 24.281 1 96.94 87 LEU B O 1
ATOM 2395 N N . ILE B 1 88 ? 5.816 12.055 23.094 1 95.94 88 ILE B N 1
ATOM 2396 C CA . ILE B 1 88 ? 6.777 11.359 23.938 1 95.94 88 ILE B CA 1
ATOM 2397 C C . ILE B 1 88 ? 6.734 11.93 25.359 1 95.94 88 ILE B C 1
ATOM 2399 O O . ILE B 1 88 ? 6.73 11.188 26.328 1 95.94 88 ILE B O 1
ATOM 2403 N N . THR B 1 89 ? 6.719 13.227 25.406 1 95.69 89 THR B N 1
ATOM 2404 C CA . THR B 1 89 ? 6.688 13.875 26.719 1 95.69 89 THR B CA 1
ATOM 2405 C C . THR B 1 89 ? 5.453 13.445 27.5 1 95.69 89 THR B C 1
ATOM 2407 O O . THR B 1 89 ? 5.504 13.328 28.734 1 95.69 89 THR B O 1
ATOM 2410 N N . ALA B 1 90 ? 4.449 13.195 26.828 1 95.81 90 ALA B N 1
ATOM 2411 C CA . ALA B 1 90 ? 3.209 12.828 27.5 1 95.81 90 ALA B CA 1
ATOM 2412 C C . ALA B 1 90 ? 3.348 11.484 28.219 1 95.81 90 ALA B C 1
ATOM 2414 O O . ALA B 1 90 ? 2.654 11.227 29.203 1 95.81 90 ALA B O 1
ATOM 2415 N N . ILE B 1 91 ? 4.168 10.719 27.812 1 96.56 91 ILE B N 1
ATOM 2416 C CA . ILE B 1 91 ? 4.254 9.414 28.453 1 96.56 91 ILE B CA 1
ATOM 2417 C C . ILE B 1 91 ? 5.609 9.266 29.141 1 96.56 91 ILE B C 1
ATOM 2419 O O . ILE B 1 91 ? 5.812 8.328 29.922 1 96.56 91 ILE B O 1
ATOM 2423 N N . HIS B 1 92 ? 6.488 9.984 28.812 1 94.19 92 HIS B N 1
ATOM 2424 C CA . HIS B 1 92 ? 7.816 10.047 29.422 1 94.19 92 HIS B CA 1
ATOM 2425 C C . HIS B 1 92 ? 8.242 11.492 29.656 1 94.19 92 HIS B C 1
ATOM 2427 O O . HIS B 1 92 ? 9.039 12.039 28.891 1 94.19 92 HIS B O 1
ATOM 2433 N N . PRO B 1 93 ? 7.781 12.07 30.75 1 88.75 93 PRO B N 1
ATOM 2434 C CA . PRO B 1 93 ? 7.988 13.5 31 1 88.75 93 PRO B CA 1
ATOM 2435 C C . PRO B 1 93 ? 9.453 13.852 31.25 1 88.75 93 PRO B C 1
ATOM 2437 O O . PRO B 1 93 ? 9.844 15.016 31.109 1 88.75 93 PRO B O 1
ATOM 2440 N N . GLN B 1 94 ? 10.172 13.016 31.516 1 88.88 94 GLN B N 1
ATOM 2441 C CA . GLN B 1 94 ? 11.586 13.328 31.734 1 88.88 94 GLN B CA 1
ATOM 2442 C C . GLN B 1 94 ? 12.32 13.508 30.406 1 88.88 94 GLN B C 1
ATOM 2444 O O . GLN B 1 94 ? 12.047 12.789 29.438 1 88.88 94 GLN B O 1
ATOM 2449 N N . PRO B 1 95 ? 13.07 14.508 30.484 1 85.44 95 PRO B N 1
ATOM 2450 C CA . PRO B 1 95 ? 13.836 14.766 29.266 1 85.44 95 PRO B CA 1
ATOM 2451 C C . PRO B 1 95 ? 14.648 13.555 28.797 1 85.44 95 PRO B C 1
ATOM 2453 O O . PRO B 1 95 ? 15.188 12.82 29.641 1 85.44 95 PRO B O 1
ATOM 2456 N N . LEU B 1 96 ? 14.602 13.281 27.578 1 83.75 96 LEU B N 1
ATOM 2457 C CA . LEU B 1 96 ? 15.383 12.203 26.984 1 83.75 96 LEU B CA 1
ATOM 2458 C C . LEU B 1 96 ? 16.625 12.766 26.281 1 83.75 96 LEU B C 1
ATOM 2460 O O . LEU B 1 96 ? 16.578 13.867 25.734 1 83.75 96 LEU B O 1
ATOM 2464 N N . PRO B 1 97 ? 17.688 12.023 26.453 1 83.62 97 PRO B N 1
ATOM 2465 C CA . PRO B 1 97 ? 18.859 12.453 25.672 1 83.62 97 PRO B CA 1
ATOM 2466 C C . PRO B 1 97 ? 18.625 12.375 24.172 1 83.62 97 PRO B C 1
ATOM 2468 O O . PRO B 1 97 ? 17.703 11.68 23.719 1 83.62 97 PRO B O 1
ATOM 2471 N N . PRO B 1 98 ? 19.422 13.195 23.5 1 81.56 98 PRO B N 1
ATOM 2472 C CA . PRO B 1 98 ? 19.297 13.117 22.047 1 81.56 98 PRO B CA 1
ATOM 2473 C C . PRO B 1 98 ? 19.578 11.719 21.5 1 81.56 98 PRO B C 1
ATOM 2475 O O . PRO B 1 98 ? 20.438 11.008 22.031 1 81.56 98 PRO B O 1
ATOM 2478 N N . ALA B 1 99 ? 18.75 11.328 20.594 1 78.94 99 ALA B N 1
ATOM 2479 C CA . ALA B 1 99 ? 18.875 9.984 20.031 1 78.94 99 ALA B CA 1
ATOM 2480 C C . ALA B 1 99 ? 20.031 9.898 19.062 1 78.94 99 ALA B C 1
ATOM 2482 O O . ALA B 1 99 ? 19.828 9.812 17.844 1 78.94 99 ALA B O 1
ATOM 2483 N N . ASP B 1 100 ? 21.328 9.766 19.531 1 83.69 100 ASP B N 1
ATOM 2484 C CA . ASP B 1 100 ? 22.531 9.828 18.688 1 83.69 100 ASP B CA 1
ATOM 2485 C C . ASP B 1 100 ? 23.203 8.461 18.594 1 83.69 100 ASP B C 1
ATOM 2487 O O . ASP B 1 100 ? 24.25 8.328 17.969 1 83.69 100 ASP B O 1
ATOM 2491 N N . THR B 1 101 ? 22.641 7.586 19.359 1 88.12 101 THR B N 1
ATOM 2492 C CA . THR B 1 101 ? 23.109 6.211 19.266 1 88.12 101 THR B CA 1
ATOM 2493 C C . THR B 1 101 ? 22 5.277 18.797 1 88.12 101 THR B C 1
ATOM 2495 O O . THR B 1 101 ? 20.812 5.594 18.938 1 88.12 101 THR B O 1
ATOM 2498 N N . PRO B 1 102 ? 22.328 4.133 18.234 1 87.06 102 PRO B N 1
ATOM 2499 C CA . PRO B 1 102 ? 21.297 3.193 17.781 1 87.06 102 PRO B CA 1
ATOM 2500 C C . PRO B 1 102 ? 20.359 2.771 18.891 1 87.06 102 PRO B C 1
ATOM 2502 O O . PRO B 1 102 ? 19.156 2.613 18.672 1 87.06 102 PRO B O 1
ATOM 2505 N N . GLU B 1 103 ? 20.844 2.619 20.109 1 89.25 103 GLU B N 1
ATOM 2506 C CA . GLU B 1 103 ? 20.031 2.215 21.25 1 89.25 103 GLU B CA 1
ATOM 2507 C C . GLU B 1 103 ? 19.031 3.307 21.609 1 89.25 103 GLU B C 1
ATOM 2509 O O . GLU B 1 103 ? 17.859 3.018 21.906 1 89.25 103 GLU B O 1
ATOM 2514 N N . LEU B 1 104 ? 19.609 4.508 21.578 1 87.94 104 LEU B N 1
ATOM 2515 C CA . LEU B 1 104 ? 18.734 5.613 21.953 1 87.94 104 LEU B CA 1
ATOM 2516 C C . LEU B 1 104 ? 17.672 5.863 20.875 1 87.94 104 LEU B C 1
ATOM 2518 O O . LEU B 1 104 ? 16.547 6.234 21.188 1 87.94 104 LEU B O 1
ATOM 2522 N N . TYR B 1 105 ? 18.109 5.633 19.75 1 86.94 105 TYR B N 1
ATOM 2523 C CA . TYR B 1 105 ? 17.172 5.762 18.641 1 86.94 105 TYR B CA 1
ATOM 2524 C C . TYR B 1 105 ? 16.047 4.734 18.766 1 86.94 105 TYR B C 1
ATOM 2526 O O . TYR B 1 105 ? 14.875 5.066 18.609 1 86.94 105 TYR B O 1
ATOM 2534 N N . ARG B 1 106 ? 16.391 3.516 19 1 89.75 106 ARG B N 1
ATOM 2535 C CA . ARG B 1 106 ? 15.406 2.457 19.188 1 89.75 106 ARG B CA 1
ATOM 2536 C C . ARG B 1 106 ? 14.469 2.775 20.344 1 89.75 106 ARG B C 1
ATOM 2538 O O . ARG B 1 106 ? 13.266 2.516 20.266 1 89.75 106 ARG B O 1
ATOM 2545 N N . GLN B 1 107 ? 15.062 3.287 21.422 1 91.19 107 GLN B N 1
ATOM 2546 C CA . GLN B 1 107 ? 14.25 3.668 22.578 1 91.19 107 GLN B CA 1
ATOM 2547 C C . GLN B 1 107 ? 13.25 4.762 22.203 1 91.19 107 GLN B C 1
ATOM 2549 O O . GLN B 1 107 ? 12.078 4.691 22.562 1 91.19 107 GLN B O 1
ATOM 2554 N N . HIS B 1 108 ? 13.82 5.703 21.531 1 90.94 108 HIS B N 1
ATOM 2555 C CA . HIS B 1 108 ? 12.961 6.801 21.109 1 90.94 108 HIS B CA 1
ATOM 2556 C C . HIS B 1 108 ? 11.844 6.305 20.188 1 90.94 108 HIS B C 1
ATOM 2558 O O . HIS B 1 108 ? 10.688 6.711 20.344 1 90.94 108 HIS B O 1
ATOM 2564 N N . PHE B 1 109 ? 12.273 5.496 19.422 1 90.62 109 PHE B N 1
ATOM 2565 C CA . PHE B 1 109 ? 11.32 4.906 18.484 1 90.62 109 PHE B CA 1
ATOM 2566 C C . PHE B 1 109 ? 10.227 4.145 19.234 1 90.62 109 PHE B C 1
ATOM 2568 O O . PHE B 1 109 ? 9.039 4.32 18.953 1 90.62 109 PHE B O 1
ATOM 2575 N N . ARG B 1 110 ? 10.562 3.383 20.125 1 94.5 110 ARG B N 1
ATOM 2576 C CA . ARG B 1 110 ? 9.609 2.625 20.938 1 94.5 110 ARG B CA 1
ATOM 2577 C C . ARG B 1 110 ? 8.68 3.555 21.703 1 94.5 110 ARG B C 1
ATOM 2579 O O . ARG B 1 110 ? 7.473 3.303 21.781 1 94.5 110 ARG B O 1
ATOM 2586 N N . LEU B 1 111 ? 9.266 4.523 22.266 1 95.75 111 LEU B N 1
ATOM 2587 C CA . LEU B 1 111 ? 8.469 5.488 23.031 1 95.75 111 LEU B CA 1
ATOM 2588 C C . LEU B 1 111 ? 7.461 6.188 22.125 1 95.75 111 LEU B C 1
ATOM 2590 O O . LEU B 1 111 ? 6.312 6.398 22.516 1 95.75 111 LEU B O 1
ATOM 2594 N N . LEU B 1 112 ? 7.973 6.512 21.031 1 96.19 112 LEU B N 1
ATOM 2595 C CA . LEU B 1 112 ? 7.066 7.191 20.109 1 96.19 112 LEU B CA 1
ATOM 2596 C C . LEU B 1 112 ? 5.914 6.281 19.703 1 96.19 112 LEU B C 1
ATOM 2598 O O . LEU B 1 112 ? 4.75 6.691 19.734 1 96.19 112 LEU B O 1
ATOM 2602 N N . CYS B 1 113 ? 6.18 5.074 19.328 1 97.56 113 CYS B N 1
ATOM 2603 C CA . CYS B 1 113 ? 5.133 4.125 18.953 1 97.56 113 CYS B CA 1
ATOM 2604 C C . CYS B 1 113 ? 4.156 3.922 20.094 1 97.56 113 CYS B C 1
ATOM 2606 O O . CYS B 1 113 ? 2.941 3.865 19.891 1 97.56 113 CYS B O 1
ATOM 2608 N N . ASP B 1 114 ? 4.699 3.869 21.297 1 97.81 114 ASP B N 1
ATOM 2609 C CA . ASP B 1 114 ? 3.85 3.721 22.469 1 97.81 114 ASP B CA 1
ATOM 2610 C C . ASP B 1 114 ? 2.961 4.945 22.656 1 97.81 114 ASP B C 1
ATOM 2612 O O . ASP B 1 114 ? 1.767 4.816 22.938 1 97.81 114 ASP B O 1
ATOM 2616 N N . ALA B 1 115 ? 3.592 6 22.547 1 98.12 115 ALA B N 1
ATOM 2617 C CA . ALA B 1 115 ? 2.834 7.238 22.719 1 98.12 115 ALA B CA 1
ATOM 2618 C C . ALA B 1 115 ? 1.737 7.359 21.656 1 98.12 115 ALA B C 1
ATOM 2620 O O . ALA B 1 115 ? 0.617 7.773 21.969 1 98.12 115 ALA B O 1
ATOM 2621 N N . LEU B 1 116 ? 2.088 6.992 20.5 1 98.44 116 LEU B N 1
ATOM 2622 C CA . LEU B 1 116 ? 1.097 7.035 19.438 1 98.44 116 LEU B CA 1
ATOM 2623 C C . LEU B 1 116 ? -0.062 6.09 19.734 1 98.44 116 LEU B C 1
ATOM 2625 O O . LEU B 1 116 ? -1.227 6.453 19.562 1 98.44 116 LEU B O 1
ATOM 2629 N N . ALA B 1 117 ? 0.229 5.008 20.172 1 98.5 117 ALA B N 1
ATOM 2630 C CA . ALA B 1 117 ? -0.812 4.043 20.516 1 98.5 117 ALA B CA 1
ATOM 2631 C C . ALA B 1 117 ? -1.723 4.582 21.625 1 98.5 117 ALA B C 1
ATOM 2633 O O . ALA B 1 117 ? -2.947 4.453 21.531 1 98.5 117 ALA B O 1
ATOM 2634 N N . GLN B 1 118 ? -1.128 5.125 22.578 1 98.5 118 GLN B N 1
ATOM 2635 C CA . GLN B 1 118 ? -1.907 5.668 23.688 1 98.5 118 GLN B CA 1
ATOM 2636 C C . GLN B 1 118 ? -2.727 6.875 23.234 1 98.5 118 GLN B C 1
ATOM 2638 O O . GLN B 1 118 ? -3.852 7.074 23.703 1 98.5 118 GLN B O 1
ATOM 2643 N N . TRP B 1 119 ? -2.107 7.605 22.406 1 98.56 119 TRP B N 1
ATOM 2644 C CA . TRP B 1 119 ? -2.838 8.742 21.859 1 98.56 119 TRP B CA 1
ATOM 2645 C C . TRP B 1 119 ? -4.031 8.273 21.031 1 98.56 119 TRP B C 1
ATOM 2647 O O . TRP B 1 119 ? -5.145 8.773 21.188 1 98.56 119 TRP B O 1
ATOM 2657 N N . MET B 1 120 ? -3.844 7.352 20.281 1 98.31 120 MET B N 1
ATOM 2658 C CA . MET B 1 120 ? -4.91 6.805 19.438 1 98.31 120 MET B CA 1
ATOM 2659 C C . MET B 1 120 ? -5.988 6.152 20.297 1 98.31 120 MET B C 1
ATOM 2661 O O . MET B 1 120 ? -7.164 6.156 19.938 1 98.31 120 MET B O 1
ATOM 2665 N N . GLY B 1 121 ? -5.57 5.691 21.344 1 97.75 121 GLY B N 1
ATOM 2666 C CA . GLY B 1 121 ? -6.516 5.066 22.25 1 97.75 121 GLY B CA 1
ATOM 2667 C C . GLY B 1 121 ? -7.219 6.062 23.156 1 97.75 121 GLY B C 1
ATOM 2668 O O . GLY B 1 121 ? -8.117 5.695 23.906 1 97.75 121 GLY B O 1
ATOM 2669 N N . GLY B 1 122 ? -6.766 7.258 23.109 1 97.31 122 GLY B N 1
ATOM 2670 C CA . GLY B 1 122 ? -7.371 8.305 23.922 1 97.31 122 GLY B CA 1
ATOM 2671 C C . GLY B 1 122 ? -6.871 8.312 25.359 1 97.31 122 GLY B C 1
ATOM 2672 O O . GLY B 1 122 ? -7.484 8.93 26.234 1 97.31 122 GLY B O 1
ATOM 2673 N N . THR B 1 123 ? -5.816 7.66 25.578 1 97.69 123 THR B N 1
ATOM 2674 C CA . THR B 1 123 ? -5.309 7.523 26.938 1 97.69 123 THR B CA 1
ATOM 2675 C C . THR B 1 123 ? -4.453 8.727 27.328 1 97.69 123 THR B C 1
ATOM 2677 O O . THR B 1 123 ? -4.293 9.031 28.5 1 97.69 123 THR B O 1
ATOM 2680 N N . ILE B 1 124 ? -3.906 9.305 26.375 1 97.62 124 ILE B N 1
ATOM 2681 C CA . ILE B 1 124 ? -3.121 10.5 26.656 1 97.62 124 ILE B CA 1
ATOM 2682 C C . ILE B 1 124 ? -3.643 11.672 25.812 1 97.62 124 ILE B C 1
ATOM 2684 O O . ILE B 1 124 ? -4.332 11.469 24.812 1 97.62 124 ILE B O 1
ATOM 2688 N N . SER B 1 125 ? -3.234 12.789 26.219 1 97.69 125 SER B N 1
ATOM 2689 C CA . SER B 1 125 ? -3.525 14.062 25.562 1 97.69 125 SER B CA 1
ATOM 2690 C C . SER B 1 125 ? -2.281 14.938 25.484 1 97.69 125 SER B C 1
ATOM 2692 O O . SER B 1 125 ? -2.08 15.812 26.328 1 97.69 125 SER B O 1
ATOM 2694 N N . PRO B 1 126 ? -1.596 14.75 24.594 1 97.56 126 PRO B N 1
ATOM 2695 C CA . PRO B 1 126 ? -0.364 15.531 24.5 1 97.56 126 PRO B CA 1
ATOM 2696 C C . PRO B 1 126 ? -0.629 17.031 24.375 1 97.56 126 PRO B C 1
ATOM 2698 O O . PRO B 1 126 ? -1.555 17.438 23.672 1 97.56 126 PRO B O 1
ATOM 2701 N N . ALA B 1 127 ? 0.263 17.812 25.031 1 95.88 127 ALA B N 1
ATOM 2702 C CA . ALA B 1 127 ? 0.08 19.25 25.078 1 95.88 127 ALA B CA 1
ATOM 2703 C C . ALA B 1 127 ? 0.177 19.875 23.688 1 95.88 127 ALA B C 1
ATOM 2705 O O . ALA B 1 127 ? 1.087 19.547 22.922 1 95.88 127 ALA B O 1
ATOM 2706 N N . GLY B 1 128 ? -0.805 20.641 23.484 1 96.56 128 GLY B N 1
ATOM 2707 C CA . GLY B 1 128 ? -0.775 21.422 22.266 1 96.56 128 GLY B CA 1
ATOM 2708 C C . GLY B 1 128 ? -1.248 20.641 21.047 1 96.56 128 GLY B C 1
ATOM 270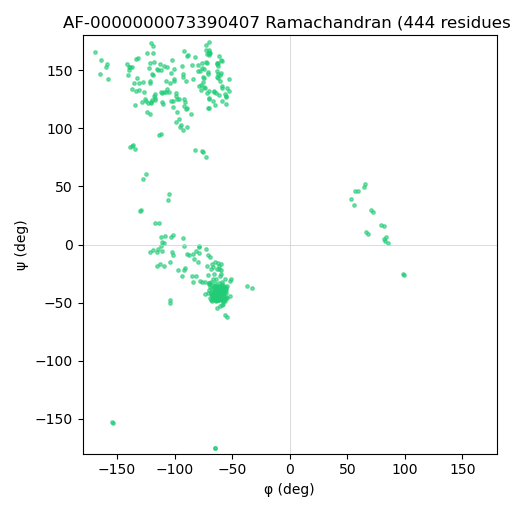9 O O . GLY B 1 128 ? -1.192 21.156 19.922 1 96.56 128 GLY B O 1
ATOM 2710 N N . MET B 1 129 ? -1.67 19.5 21.266 1 96.25 129 MET B N 1
ATOM 2711 C CA . MET B 1 129 ? -2.137 18.672 20.156 1 96.25 129 MET B CA 1
ATOM 2712 C C . MET B 1 129 ? -3.635 18.406 20.266 1 96.25 129 MET B C 1
ATOM 2714 O O . MET B 1 129 ? -4.176 18.359 21.375 1 96.25 129 MET B O 1
ATOM 2718 N N . PRO B 1 130 ? -4.258 18.234 19.109 1 97.25 130 PRO B N 1
ATOM 2719 C CA . PRO B 1 130 ? -5.629 17.719 19.219 1 97.25 130 PRO B CA 1
ATOM 2720 C C . PRO B 1 130 ? -5.68 16.281 19.703 1 97.25 130 PRO B C 1
ATOM 2722 O O . PRO B 1 130 ? -4.652 15.602 19.75 1 97.25 130 PRO B O 1
ATOM 2725 N N . SER B 1 131 ? -6.938 15.883 20.141 1 97.75 131 SER B N 1
ATOM 2726 C CA . SER B 1 131 ? -7.125 14.453 20.375 1 97.75 131 SER B CA 1
ATOM 2727 C C . SER B 1 131 ? -6.91 13.648 19.094 1 97.75 131 SER B C 1
ATOM 2729 O O . SER B 1 131 ? -6.93 14.203 17.984 1 97.75 131 SER B O 1
ATOM 2731 N N . TRP B 1 132 ? -6.703 12.43 19.234 1 97.5 132 TRP B N 1
ATOM 2732 C CA . TRP B 1 132 ? -6.547 11.578 18.047 1 97.5 132 TRP B CA 1
ATOM 2733 C C . TRP B 1 132 ? -7.766 11.68 17.141 1 97.5 132 TRP B C 1
ATOM 2735 O O . TRP B 1 132 ? -7.629 11.781 15.922 1 97.5 132 TRP B O 1
ATOM 2745 N N . THR B 1 133 ? -8.953 11.57 17.781 1 98.12 133 THR B N 1
ATOM 2746 C CA . THR B 1 133 ? -10.18 11.672 17 1 98.12 133 THR B CA 1
ATOM 2747 C C . THR B 1 133 ? -10.211 12.977 16.219 1 98.12 133 THR B C 1
ATOM 2749 O O . THR B 1 133 ? -10.602 12.992 15.047 1 98.12 133 THR B O 1
ATOM 2752 N N . GLY B 1 134 ? -9.797 14.039 16.828 1 97.94 134 GLY B N 1
ATOM 2753 C CA . GLY B 1 134 ? -9.711 15.312 16.141 1 97.94 134 GLY B CA 1
ATOM 2754 C C . GLY B 1 134 ? -8.719 15.305 14.984 1 97.94 134 GLY B C 1
ATOM 2755 O O . GLY B 1 134 ? -9.023 15.781 13.891 1 97.94 134 GLY B O 1
ATOM 2756 N N . PHE B 1 135 ? -7.629 14.789 15.297 1 98.44 135 PHE B N 1
ATOM 2757 C CA . PHE B 1 135 ? -6.586 14.688 14.281 1 98.44 135 PHE B CA 1
ATOM 2758 C C . PHE B 1 135 ? -7.047 13.836 13.109 1 98.44 135 PHE B C 1
ATOM 2760 O O . PHE B 1 135 ? -7.004 14.281 11.961 1 98.44 135 PHE B O 1
ATOM 2767 N N . SER B 1 136 ? -7.512 12.648 13.375 1 98.5 136 SER B N 1
ATOM 2768 C CA . SER B 1 136 ? -7.953 11.711 12.344 1 98.5 136 SER B CA 1
ATOM 2769 C C . SER B 1 136 ? -9.156 12.258 11.586 1 98.5 136 SER B C 1
ATOM 2771 O O . SER B 1 136 ? -9.289 12.031 10.383 1 98.5 136 SER B O 1
ATOM 2773 N N . ASP B 1 137 ? -10.094 12.906 12.227 1 98.38 137 ASP B N 1
ATOM 2774 C CA . ASP B 1 137 ? -11.258 13.5 11.578 1 98.38 137 ASP B CA 1
ATOM 2775 C C . ASP B 1 137 ? -10.836 14.57 10.57 1 98.38 137 ASP B C 1
ATOM 2777 O O . ASP B 1 137 ? -11.484 14.75 9.539 1 98.38 137 ASP B O 1
ATOM 2781 N N . GLY B 1 138 ? -9.828 15.32 10.992 1 98.44 138 GLY B N 1
ATOM 2782 C CA . GLY B 1 138 ? -9.305 16.312 10.062 1 98.44 138 GLY B CA 1
ATOM 2783 C C . GLY B 1 138 ? -8.805 15.695 8.766 1 98.44 138 GLY B C 1
ATOM 2784 O O . GLY B 1 138 ? -9.102 16.188 7.684 1 98.44 138 GLY B O 1
ATOM 2785 N N . VAL B 1 139 ? -8.094 14.68 8.867 1 98.75 139 VAL B N 1
ATOM 2786 C CA . VAL B 1 139 ? -7.586 13.977 7.699 1 98.75 139 VAL B CA 1
ATOM 2787 C C . VAL B 1 139 ? -8.75 13.383 6.902 1 98.75 139 VAL B C 1
ATOM 2789 O O . VAL B 1 139 ? -8.805 13.523 5.68 1 98.75 139 VAL B O 1
ATOM 2792 N N . ARG B 1 140 ? -9.695 12.805 7.586 1 98.12 140 ARG B N 1
ATOM 2793 C CA . ARG B 1 140 ? -10.852 12.195 6.945 1 98.12 140 ARG B CA 1
ATOM 2794 C C . ARG B 1 140 ? -11.68 13.242 6.199 1 98.12 140 ARG B C 1
ATOM 2796 O O . ARG B 1 140 ? -12.234 12.961 5.137 1 98.12 140 ARG B O 1
ATOM 2803 N N . ALA B 1 141 ? -11.75 14.352 6.797 1 98.38 141 ALA B N 1
ATOM 2804 C CA . ALA B 1 141 ? -12.508 15.422 6.16 1 98.38 141 ALA B CA 1
ATOM 2805 C C . ALA B 1 141 ? -11.891 15.812 4.82 1 98.38 141 ALA B C 1
ATOM 2807 O O . ALA B 1 141 ? -12.609 16.094 3.855 1 98.38 141 ALA B O 1
ATOM 2808 N N . VAL B 1 142 ? -10.625 15.844 4.762 1 98.56 142 VAL B N 1
ATOM 2809 C CA . VAL B 1 142 ? -9.93 16.156 3.52 1 98.56 142 VAL B CA 1
ATOM 2810 C C . VAL B 1 142 ? -10.18 15.055 2.496 1 98.56 142 VAL B C 1
ATOM 2812 O O . VAL B 1 142 ? -10.461 15.328 1.329 1 98.56 142 VAL B O 1
ATOM 2815 N N . LEU B 1 143 ? -10.055 13.867 2.908 1 98.44 143 LEU B N 1
ATOM 2816 C CA . LEU B 1 143 ? -10.32 12.734 2.025 1 98.44 143 LEU B CA 1
ATOM 2817 C C . LEU B 1 143 ? -11.734 12.797 1.469 1 98.44 143 LEU B C 1
ATOM 2819 O O . LEU B 1 143 ? -11.953 12.562 0.277 1 98.44 143 LEU B O 1
ATOM 2823 N N . ASP B 1 144 ? -12.672 13.047 2.348 1 97.75 144 ASP B N 1
ATOM 2824 C CA . ASP B 1 144 ? -14.07 13.148 1.931 1 97.75 144 ASP B CA 1
ATOM 2825 C C . ASP B 1 144 ? -14.266 14.266 0.916 1 97.75 144 ASP B C 1
ATOM 2827 O O . ASP B 1 144 ? -15 14.109 -0.06 1 97.75 144 ASP B O 1
ATOM 2831 N N . HIS B 1 145 ? -13.648 15.336 1.249 1 97.88 145 HIS B N 1
ATOM 2832 C CA . HIS B 1 145 ? -13.719 16.469 0.333 1 97.88 145 HIS B CA 1
ATOM 2833 C C . HIS B 1 145 ? -13.172 16.109 -1.043 1 97.88 145 HIS B C 1
ATOM 2835 O O . HIS B 1 145 ? -13.797 16.406 -2.064 1 97.88 145 HIS B O 1
ATOM 2841 N N . VAL B 1 146 ? -12.023 15.414 -1.066 1 97.62 146 VAL B N 1
ATOM 2842 C CA . VAL B 1 146 ? -11.391 15 -2.314 1 97.62 146 VAL B CA 1
ATOM 2843 C C . VAL B 1 146 ? -12.312 14.039 -3.066 1 97.62 146 VAL B C 1
ATOM 2845 O O . VAL B 1 146 ? -12.516 14.188 -4.273 1 97.62 146 VAL B O 1
ATOM 2848 N N . ARG B 1 147 ? -12.844 13.18 -2.373 1 97 147 ARG B N 1
ATOM 2849 C CA . ARG B 1 147 ? -13.758 12.211 -2.975 1 97 147 ARG B CA 1
ATOM 2850 C C . ARG B 1 147 ? -14.945 12.906 -3.627 1 97 147 ARG B C 1
ATOM 2852 O O . ARG B 1 147 ? -15.344 12.562 -4.738 1 97 147 ARG B O 1
ATOM 2859 N N . ARG B 1 148 ? -15.523 13.82 -3.051 1 96.25 148 ARG B N 1
ATOM 2860 C CA . ARG B 1 148 ? -16.766 14.461 -3.475 1 96.25 148 ARG B CA 1
ATOM 2861 C C . ARG B 1 148 ? -16.516 15.445 -4.617 1 96.25 148 ARG B C 1
ATOM 2863 O O . ARG B 1 148 ? -17.375 15.648 -5.469 1 96.25 148 ARG B O 1
ATOM 2870 N N . HIS B 1 149 ? -15.344 16.031 -4.609 1 95.75 149 HIS B N 1
ATOM 2871 C CA . HIS B 1 149 ? -15.211 17.203 -5.477 1 95.75 149 HIS B CA 1
ATOM 2872 C C . HIS B 1 149 ? -14.195 16.938 -6.586 1 95.75 149 HIS B C 1
ATOM 2874 O O . HIS B 1 149 ? -14.062 17.75 -7.508 1 95.75 149 HIS B O 1
ATOM 2880 N N . HIS B 1 150 ? -13.539 15.812 -6.516 1 96.19 150 HIS B N 1
ATOM 2881 C CA . HIS B 1 150 ? -12.453 15.648 -7.477 1 96.19 150 HIS B CA 1
ATOM 2882 C C . HIS B 1 150 ? -12.57 14.328 -8.219 1 96.19 150 HIS B C 1
ATOM 2884 O O . HIS B 1 150 ? -11.562 13.672 -8.508 1 96.19 150 HIS B O 1
ATOM 2890 N N . ALA B 1 151 ? -13.828 13.883 -8.367 1 91.75 151 ALA B N 1
ATOM 2891 C CA . ALA B 1 151 ? -14.047 12.688 -9.18 1 91.75 151 ALA B CA 1
ATOM 2892 C C . ALA B 1 151 ? -13.453 12.852 -10.578 1 91.75 151 ALA B C 1
ATOM 2894 O O . ALA B 1 151 ? -13.648 13.891 -11.219 1 91.75 151 ALA B O 1
ATOM 2895 N N . GLY B 1 152 ? -12.57 11.867 -11.078 1 93.88 152 GLY B N 1
ATOM 2896 C CA . GLY B 1 152 ? -11.992 11.875 -12.414 1 93.88 152 GLY B CA 1
ATOM 2897 C C . GLY B 1 152 ? -10.766 12.758 -12.531 1 93.88 152 GLY B C 1
ATOM 2898 O O . GLY B 1 152 ? -10.219 12.93 -13.617 1 93.88 152 GLY B O 1
ATOM 2899 N N . GLN B 1 153 ? -10.336 13.352 -11.383 1 96.25 153 GLN B N 1
ATOM 2900 C CA . GLN B 1 153 ? -9.227 14.297 -11.398 1 96.25 153 GLN B CA 1
ATOM 2901 C C . GLN B 1 153 ? -7.988 13.711 -10.734 1 96.25 153 GLN B C 1
ATOM 2903 O O . GLN B 1 153 ? -8.086 12.742 -9.977 1 96.25 153 GLN B O 1
ATOM 2908 N N . ASN B 1 154 ? -6.797 14.211 -11.156 1 97.5 154 ASN B N 1
ATOM 2909 C CA . ASN B 1 154 ? -5.551 13.953 -10.453 1 97.5 154 ASN B CA 1
ATOM 2910 C C . ASN B 1 154 ? -5.281 15 -9.375 1 97.5 154 ASN B C 1
ATOM 2912 O O . ASN B 1 154 ? -5.176 16.188 -9.68 1 97.5 154 ASN B O 1
ATOM 2916 N N . VAL B 1 155 ? -5.242 14.508 -8.156 1 98.5 155 VAL B N 1
ATOM 2917 C CA . VAL B 1 155 ? -5.066 15.398 -7.016 1 98.5 155 VAL B CA 1
ATOM 2918 C C . VAL B 1 155 ? -3.76 15.07 -6.293 1 98.5 155 VAL B C 1
ATOM 2920 O O . VAL B 1 155 ? -3.465 13.898 -6.039 1 98.5 155 VAL B O 1
ATOM 2923 N N . LEU B 1 156 ? -2.943 16.078 -6.051 1 98.81 156 LEU B N 1
ATOM 2924 C CA . LEU B 1 156 ? -1.704 15.945 -5.293 1 98.81 156 LEU B CA 1
ATOM 2925 C C . LEU B 1 156 ? -1.895 16.391 -3.85 1 98.81 156 LEU B C 1
ATOM 2927 O O . LEU B 1 156 ? -2.453 17.469 -3.598 1 98.81 156 LEU B O 1
ATOM 2931 N N . LEU B 1 157 ? -1.544 15.594 -2.949 1 98.88 157 LEU B N 1
ATOM 2932 C CA . LEU B 1 157 ? -1.547 15.93 -1.528 1 98.88 157 LEU B CA 1
ATOM 2933 C C . LEU B 1 157 ? -0.169 15.703 -0.915 1 98.88 157 LEU B C 1
ATOM 2935 O O . LEU B 1 157 ? 0.319 14.57 -0.871 1 98.88 157 LEU B O 1
ATOM 2939 N N . VAL B 1 158 ? 0.512 16.766 -0.468 1 98.81 158 VAL B N 1
ATOM 2940 C CA . VAL B 1 158 ? 1.818 16.703 0.18 1 98.81 158 VAL B CA 1
ATOM 2941 C C . VAL B 1 158 ? 1.656 16.875 1.688 1 98.81 158 VAL B C 1
ATOM 2943 O O . VAL B 1 158 ? 1.098 17.875 2.148 1 98.81 158 VAL B O 1
ATOM 2946 N N . SER B 1 159 ? 2.127 15.938 2.357 1 98.62 159 SER B N 1
ATOM 2947 C CA . SER B 1 159 ? 1.96 15.93 3.807 1 98.62 159 SER B CA 1
ATOM 2948 C C . SER B 1 159 ? 3.076 15.148 4.488 1 98.62 159 SER B C 1
ATOM 2950 O O . SER B 1 159 ? 4.227 15.18 4.047 1 98.62 159 SER B O 1
ATOM 2952 N N . SER B 1 160 ? 2.842 14.586 5.664 1 98.06 160 SER B N 1
ATOM 2953 C CA . SER B 1 160 ? 3.795 13.828 6.469 1 98.06 160 SER B CA 1
ATOM 2954 C C . SER B 1 160 ? 3.316 12.398 6.684 1 98.06 160 SER B C 1
ATOM 2956 O O . SER B 1 160 ? 2.215 12.031 6.27 1 98.06 160 SER B O 1
ATOM 2958 N N . GLY B 1 161 ? 4.199 11.641 7.223 1 98.12 161 GLY B N 1
ATOM 2959 C CA . GLY B 1 161 ? 3.887 10.242 7.465 1 98.12 161 GLY B CA 1
ATOM 2960 C C . GLY B 1 161 ? 2.635 10.047 8.297 1 98.12 161 GLY B C 1
ATOM 2961 O O . GLY B 1 161 ? 1.835 9.148 8.023 1 98.12 161 GLY B O 1
ATOM 2962 N N . GLY B 1 162 ? 2.447 10.805 9.398 1 98.38 162 GLY B N 1
ATOM 2963 C CA . GLY B 1 162 ? 1.307 10.688 10.297 1 98.38 162 GLY B CA 1
ATOM 2964 C C . GLY B 1 162 ? -0.026 10.805 9.578 1 98.38 162 GLY B C 1
ATOM 2965 O O . GLY B 1 162 ? -0.831 9.867 9.594 1 98.38 162 GLY B O 1
ATOM 2966 N N . PRO B 1 163 ? -0.284 11.961 8.969 1 98.81 163 PRO B N 1
ATOM 2967 C CA . PRO B 1 163 ? -1.55 12.117 8.242 1 98.81 163 PRO B CA 1
ATOM 2968 C C . PRO B 1 163 ? -1.719 11.094 7.125 1 98.81 163 PRO B C 1
ATOM 2970 O O . PRO B 1 163 ? -2.826 10.602 6.895 1 98.81 163 PRO B O 1
ATOM 2973 N N . ILE B 1 164 ? -0.651 10.742 6.438 1 98.88 164 ILE B N 1
ATOM 2974 C CA . ILE B 1 164 ? -0.762 9.812 5.32 1 98.88 164 ILE B CA 1
ATOM 2975 C C . ILE B 1 164 ? -1.107 8.414 5.844 1 98.88 164 ILE B C 1
ATOM 2977 O O . ILE B 1 164 ? -1.979 7.738 5.293 1 98.88 164 ILE B O 1
ATOM 2981 N N . SER B 1 165 ? -0.42 7.992 6.875 1 98.81 165 SER B N 1
ATOM 2982 C CA . SER B 1 165 ? -0.76 6.691 7.441 1 98.81 165 SER B CA 1
ATOM 2983 C C . SER B 1 165 ? -2.174 6.691 8.016 1 98.81 165 SER B C 1
ATOM 2985 O O . SER B 1 165 ? -2.863 5.668 7.98 1 98.81 165 SER B O 1
ATOM 2987 N N . THR B 1 166 ? -2.613 7.801 8.633 1 98.81 166 THR B N 1
ATOM 2988 C CA . THR B 1 166 ? -3.984 7.941 9.109 1 98.81 166 THR B CA 1
ATOM 2989 C C . THR B 1 166 ? -4.973 7.789 7.957 1 98.81 166 THR B C 1
ATOM 2991 O O . THR B 1 166 ? -5.996 7.113 8.094 1 98.81 166 THR B O 1
ATOM 2994 N N . ALA B 1 167 ? -4.66 8.414 6.84 1 98.88 167 ALA B N 1
ATOM 2995 C CA . ALA B 1 167 ? -5.5 8.281 5.652 1 98.88 167 ALA B CA 1
ATOM 2996 C C . ALA B 1 167 ? -5.566 6.832 5.188 1 98.88 167 ALA B C 1
ATOM 2998 O O . ALA B 1 167 ? -6.652 6.312 4.91 1 98.88 167 ALA B O 1
ATOM 2999 N N . VAL B 1 168 ? -4.449 6.207 5.109 1 98.88 168 VAL B N 1
ATOM 3000 C CA . VAL B 1 168 ? -4.379 4.812 4.684 1 98.88 168 VAL B CA 1
ATOM 3001 C C . VAL B 1 168 ? -5.145 3.932 5.668 1 98.88 168 VAL B C 1
ATOM 3003 O O . VAL B 1 168 ? -5.91 3.055 5.258 1 98.88 168 VAL B O 1
ATOM 3006 N N . GLY B 1 169 ? -4.887 4.172 6.98 1 98.56 169 GLY B N 1
ATOM 3007 C CA . GLY B 1 169 ? -5.617 3.428 7.996 1 98.56 169 GLY B CA 1
ATOM 3008 C C . GLY B 1 169 ? -7.121 3.588 7.887 1 98.56 169 GLY B C 1
ATOM 3009 O O . GLY B 1 169 ? -7.871 2.631 8.094 1 98.56 169 GLY B O 1
ATOM 3010 N N . ALA B 1 170 ? -7.551 4.773 7.57 1 97.75 170 ALA B N 1
ATOM 3011 C CA . ALA B 1 170 ? -8.977 5.039 7.418 1 97.75 170 ALA B CA 1
ATOM 3012 C C . ALA B 1 170 ? -9.555 4.273 6.23 1 97.75 170 ALA B C 1
ATOM 3014 O O . ALA B 1 170 ? -10.641 3.699 6.324 1 97.75 170 ALA B O 1
ATOM 3015 N N . VAL B 1 171 ? -8.812 4.277 5.203 1 98.12 171 VAL B N 1
ATOM 3016 C CA . VAL B 1 171 ? -9.289 3.658 3.969 1 98.12 171 VAL B CA 1
ATOM 3017 C C . VAL B 1 171 ? -9.25 2.139 4.105 1 98.12 171 VAL B C 1
ATOM 3019 O O . VAL B 1 171 ? -10.141 1.442 3.609 1 98.12 171 VAL B O 1
ATOM 3022 N N . LEU B 1 172 ? -8.297 1.612 4.855 1 98.44 172 LEU B N 1
ATOM 3023 C CA . LEU B 1 172 ? -8.109 0.17 4.953 1 98.44 172 LEU B CA 1
ATOM 3024 C C . LEU B 1 172 ? -8.703 -0.371 6.246 1 98.44 172 LEU B C 1
ATOM 3026 O O . LEU B 1 172 ? -8.75 -1.585 6.457 1 98.44 172 LEU B O 1
ATOM 3030 N N . SER B 1 173 ? -9.102 0.497 7.121 1 98.06 173 SER B N 1
ATOM 3031 C CA . SER B 1 173 ? -9.648 0.142 8.422 1 98.06 173 SER B CA 1
ATOM 3032 C C . SER B 1 173 ? -8.656 -0.673 9.242 1 98.06 173 SER B C 1
ATOM 3034 O O . SER B 1 173 ? -9.016 -1.695 9.828 1 98.06 173 SER B O 1
ATOM 3036 N N . THR B 1 174 ? -7.492 -0.214 9.234 1 98.19 174 THR B N 1
ATOM 3037 C CA . THR B 1 174 ? -6.453 -0.911 9.984 1 98.19 174 THR B CA 1
ATOM 3038 C C . THR B 1 174 ? -6.559 -0.594 11.477 1 98.19 174 THR B C 1
ATOM 3040 O O . THR B 1 174 ? -6.945 0.513 11.852 1 98.19 174 THR B O 1
ATOM 3043 N N . PRO B 1 175 ? -6.176 -1.53 12.352 1 97.88 175 PRO B N 1
ATOM 3044 C CA . PRO B 1 175 ? -6.082 -1.199 13.773 1 97.88 175 PRO B CA 1
ATOM 3045 C C . PRO B 1 175 ? -4.918 -0.26 14.086 1 97.88 175 PRO B C 1
ATOM 3047 O O . PRO B 1 175 ? -4.016 -0.096 13.266 1 97.88 175 PRO B O 1
ATOM 3050 N N . PRO B 1 176 ? -4.93 0.313 15.195 1 97.44 176 PRO B N 1
ATOM 3051 C CA . PRO B 1 176 ? -3.951 1.345 15.539 1 97.44 176 PRO B CA 1
ATOM 3052 C C . PRO B 1 176 ? -2.51 0.859 15.406 1 97.44 176 PRO B C 1
ATOM 3054 O O . PRO B 1 176 ? -1.673 1.554 14.82 1 97.44 176 PRO B O 1
ATOM 3057 N N . GLU B 1 177 ? -2.252 -0.266 15.891 1 96.69 177 GLU B N 1
ATOM 3058 C CA . GLU B 1 177 ? -0.881 -0.765 15.867 1 96.69 177 GLU B CA 1
ATOM 3059 C C . GLU B 1 177 ? -0.367 -0.92 14.445 1 96.69 177 GLU B C 1
ATOM 3061 O O . GLU B 1 177 ? 0.812 -0.687 14.172 1 96.69 177 GLU B O 1
ATOM 3066 N N . VAL B 1 178 ? -1.235 -1.372 13.547 1 97.81 178 VAL B N 1
ATOM 3067 C CA . VAL B 1 178 ? -0.867 -1.539 12.148 1 97.81 178 VAL B CA 1
ATOM 3068 C C . VAL B 1 178 ? -0.705 -0.17 11.484 1 97.81 178 VAL B C 1
ATOM 3070 O O . VAL B 1 178 ? 0.221 0.042 10.703 1 97.81 178 VAL B O 1
ATOM 3073 N N . THR B 1 179 ? -1.645 0.819 11.781 1 98.5 179 THR B N 1
ATOM 3074 C CA . THR B 1 179 ? -1.544 2.176 11.258 1 98.5 179 THR B CA 1
ATOM 3075 C C . THR B 1 179 ? -0.226 2.822 11.672 1 98.5 179 THR B C 1
ATOM 3077 O O . THR B 1 179 ? 0.432 3.48 10.859 1 98.5 179 THR B O 1
ATOM 3080 N N . ILE B 1 180 ? 0.145 2.561 12.906 1 98 180 ILE B N 1
ATOM 3081 C CA . ILE B 1 180 ? 1.4 3.102 13.414 1 98 180 ILE B CA 1
ATOM 3082 C C . ILE B 1 180 ? 2.574 2.459 12.68 1 98 180 ILE B C 1
ATOM 3084 O O . ILE B 1 180 ? 3.518 3.146 12.289 1 98 180 ILE B O 1
ATOM 3088 N N . ALA B 1 181 ? 2.564 1.155 12.5 1 96.25 181 ALA B N 1
ATOM 3089 C CA . ALA B 1 181 ? 3.625 0.447 11.789 1 96.25 181 ALA B CA 1
ATOM 3090 C C . ALA B 1 181 ? 3.758 0.957 10.359 1 96.25 181 ALA B C 1
ATOM 3092 O O . ALA B 1 181 ? 4.871 1.107 9.844 1 96.25 181 ALA B O 1
ATOM 3093 N N . LEU B 1 182 ? 2.59 1.236 9.68 1 97.88 182 LEU B N 1
ATOM 3094 C CA . LEU B 1 182 ? 2.627 1.797 8.336 1 97.88 182 LEU B CA 1
ATOM 3095 C C . LEU B 1 182 ? 3.283 3.172 8.336 1 97.88 182 LEU B C 1
ATOM 3097 O O . LEU B 1 182 ? 4.098 3.479 7.461 1 97.88 182 LEU B O 1
ATOM 3101 N N . ASN B 1 183 ? 2.977 3.996 9.281 1 97.88 183 ASN B N 1
ATOM 3102 C CA . ASN B 1 183 ? 3.559 5.328 9.414 1 97.88 183 ASN B CA 1
ATOM 3103 C C . ASN B 1 183 ? 5.082 5.27 9.461 1 97.88 183 ASN B C 1
ATOM 3105 O O . ASN B 1 183 ? 5.758 6.059 8.789 1 97.88 183 ASN B O 1
ATOM 3109 N N . MET B 1 184 ? 5.559 4.289 10.125 1 94.75 184 MET B N 1
ATOM 3110 C CA . MET B 1 184 ? 6.996 4.211 10.375 1 94.75 184 MET B CA 1
ATOM 3111 C C . MET B 1 184 ? 7.727 3.691 9.141 1 94.75 184 MET B C 1
ATOM 3113 O O . MET B 1 184 ? 8.961 3.715 9.086 1 94.75 184 MET B O 1
ATOM 3117 N N . ARG B 1 185 ? 6.93 3.391 8.148 1 95.44 185 ARG B N 1
ATOM 3118 C CA . ARG B 1 185 ? 7.555 2.807 6.969 1 95.44 185 ARG B CA 1
ATOM 3119 C C . ARG B 1 185 ? 7.539 3.787 5.801 1 95.44 185 ARG B C 1
ATOM 3121 O O . ARG B 1 185 ? 8.234 3.58 4.801 1 95.44 185 ARG B O 1
ATOM 3128 N N . ILE B 1 186 ? 6.746 4.762 5.828 1 98.06 186 ILE B N 1
ATOM 3129 C CA . ILE B 1 186 ? 6.582 5.684 4.707 1 98.06 186 ILE B CA 1
ATOM 3130 C C . ILE B 1 186 ? 7.867 6.484 4.508 1 98.06 186 ILE B C 1
ATOM 3132 O O . ILE B 1 186 ? 8.312 7.191 5.414 1 98.06 186 ILE B O 1
ATOM 3136 N N . ARG B 1 187 ? 8.438 6.477 3.422 1 97.62 187 ARG B N 1
ATOM 3137 C CA . ARG B 1 187 ? 9.703 7.117 3.09 1 97.62 187 ARG B CA 1
ATOM 3138 C C . ARG B 1 187 ? 9.484 8.547 2.602 1 97.62 187 ARG B C 1
ATOM 3140 O O . ARG B 1 187 ? 8.367 8.914 2.232 1 97.62 187 ARG B O 1
ATOM 3147 N N . ASN B 1 188 ? 10.594 9.25 2.65 1 97.19 188 ASN B N 1
ATOM 3148 C CA . ASN B 1 188 ? 10.516 10.617 2.143 1 97.19 188 ASN B CA 1
ATOM 3149 C C . ASN B 1 188 ? 10.242 10.641 0.641 1 97.19 188 ASN B C 1
ATOM 3151 O O . ASN B 1 188 ? 10.859 9.898 -0.12 1 97.19 188 ASN B O 1
ATOM 3155 N N . THR B 1 189 ? 9.258 11.453 0.303 1 98.44 189 THR B N 1
ATOM 3156 C CA . THR B 1 189 ? 8.773 11.711 -1.051 1 98.44 189 THR B CA 1
ATOM 3157 C C . THR B 1 189 ? 8.102 10.469 -1.627 1 98.44 189 THR B C 1
ATOM 3159 O O . THR B 1 189 ? 7.855 10.391 -2.832 1 98.44 189 THR B O 1
ATOM 3162 N N . ALA B 1 190 ? 7.906 9.477 -0.805 1 98.69 190 ALA B N 1
ATOM 3163 C CA . ALA B 1 190 ? 7.164 8.305 -1.272 1 98.69 190 ALA B CA 1
ATOM 3164 C C . ALA B 1 190 ? 5.746 8.688 -1.691 1 98.69 190 ALA B C 1
ATOM 3166 O O . ALA B 1 190 ? 5.133 9.57 -1.088 1 98.69 190 ALA B O 1
ATOM 3167 N N . VAL B 1 191 ? 5.277 8 -2.693 1 98.75 191 VAL B N 1
ATOM 3168 C CA . VAL B 1 191 ? 3.961 8.281 -3.26 1 98.75 191 VAL B CA 1
ATOM 3169 C C . VAL B 1 191 ? 2.998 7.148 -2.922 1 98.75 191 VAL B C 1
ATOM 3171 O O . VAL B 1 191 ? 3.303 5.977 -3.162 1 98.75 191 VAL B O 1
ATOM 3174 N N . THR B 1 192 ? 1.913 7.426 -2.25 1 98.88 192 THR B N 1
ATOM 3175 C CA . THR B 1 192 ? 0.758 6.562 -2.033 1 98.88 192 THR B CA 1
ATOM 3176 C C . THR B 1 192 ? -0.435 7.039 -2.857 1 98.88 192 THR B C 1
ATOM 3178 O O . THR B 1 192 ? -0.725 8.234 -2.906 1 98.88 192 THR B O 1
ATOM 3181 N N . GLU B 1 193 ? -1.09 6.09 -3.596 1 98.69 193 GLU B N 1
ATOM 3182 C CA . GLU B 1 193 ? -2.154 6.457 -4.527 1 98.69 193 GLU B CA 1
ATOM 3183 C C . GLU B 1 193 ? -3.488 5.848 -4.105 1 98.69 193 GLU B C 1
ATOM 3185 O O . GLU B 1 193 ? -3.57 4.648 -3.83 1 98.69 193 GLU B O 1
ATOM 3190 N N . PHE B 1 194 ? -4.516 6.699 -3.967 1 98.5 194 PHE B N 1
ATOM 3191 C CA . PHE B 1 194 ? -5.906 6.281 -3.836 1 98.5 194 PHE B CA 1
ATOM 3192 C C . PHE B 1 194 ? -6.668 6.516 -5.137 1 98.5 194 PHE B C 1
ATOM 3194 O O . PHE B 1 194 ? -6.539 7.57 -5.754 1 98.5 194 PHE B O 1
ATOM 3201 N N . SER B 1 195 ? -7.391 5.594 -5.637 1 97.19 195 SER B N 1
ATOM 3202 C CA . SER B 1 195 ? -8.383 5.895 -6.66 1 97.19 195 SER B CA 1
ATOM 3203 C C . SER B 1 195 ? -9.594 6.605 -6.062 1 97.19 195 SER B C 1
ATOM 3205 O O . SER B 1 195 ? -10.039 6.27 -4.961 1 97.19 195 SER B O 1
ATOM 3207 N N . ILE B 1 196 ? -10.047 7.621 -6.676 1 96.31 196 ILE B N 1
ATOM 3208 C CA . ILE B 1 196 ? -11.203 8.398 -6.242 1 96.31 196 ILE B CA 1
ATOM 3209 C C . ILE B 1 196 ? -12.469 7.875 -6.918 1 96.31 196 ILE B C 1
ATOM 3211 O O . ILE B 1 196 ? -12.703 8.141 -8.102 1 96.31 196 ILE B O 1
ATOM 3215 N N . ALA B 1 197 ? -13.234 7.082 -6.273 1 89.5 197 ALA B N 1
ATOM 3216 C CA . ALA B 1 197 ? -14.539 6.609 -6.711 1 89.5 197 ALA B CA 1
ATOM 3217 C C . ALA B 1 197 ? -15.664 7.355 -5.996 1 89.5 197 ALA B C 1
ATOM 3219 O O . ALA B 1 197 ? -15.453 7.918 -4.922 1 89.5 197 ALA B O 1
ATOM 3220 N N . PRO B 1 198 ? -16.859 7.363 -6.574 1 86.62 198 PRO B N 1
ATOM 3221 C CA . PRO B 1 198 ? -17.953 8.125 -5.973 1 86.62 198 PRO B CA 1
ATOM 3222 C C . PRO B 1 198 ? -18.266 7.684 -4.547 1 86.62 198 PRO B C 1
ATOM 3224 O O . PRO B 1 198 ? -18.547 8.523 -3.682 1 86.62 198 PRO B O 1
ATOM 3227 N N . LYS B 1 199 ? -18.109 6.422 -4.312 1 88.25 199 LYS B N 1
ATOM 3228 C CA . LYS B 1 199 ? -18.562 5.926 -3.018 1 88.25 199 LYS B CA 1
ATOM 3229 C C . LYS B 1 199 ? -17.406 5.836 -2.023 1 88.25 199 LYS B C 1
ATOM 3231 O O . LYS B 1 199 ? -17.625 5.898 -0.81 1 88.25 199 LYS B O 1
ATOM 3236 N N . ARG B 1 200 ? -16.281 5.777 -2.551 1 92.75 200 ARG B N 1
ATOM 3237 C CA . ARG B 1 200 ? -15.18 5.625 -1.611 1 92.75 200 ARG B CA 1
ATOM 3238 C C . ARG B 1 200 ? -13.836 5.836 -2.305 1 92.75 200 ARG B C 1
ATOM 3240 O O . ARG B 1 200 ? -13.75 5.785 -3.533 1 92.75 200 ARG B O 1
ATOM 3247 N N . LEU B 1 201 ? -12.836 6.004 -1.472 1 96.94 201 LEU B N 1
ATOM 3248 C CA . LEU B 1 201 ? -11.438 5.953 -1.895 1 96.94 201 LEU B CA 1
ATOM 3249 C C . LEU B 1 201 ? -10.875 4.547 -1.728 1 96.94 201 LEU B C 1
ATOM 3251 O O . LEU B 1 201 ? -11.219 3.844 -0.774 1 96.94 201 LEU B O 1
ATOM 3255 N N . MET B 1 202 ? -10.016 4.281 -2.645 1 95.94 202 MET B N 1
ATOM 3256 C CA . MET B 1 202 ? -9.438 2.947 -2.547 1 95.94 202 MET B CA 1
ATOM 3257 C C . MET B 1 202 ? -7.926 2.996 -2.748 1 95.94 202 MET B C 1
ATOM 3259 O O . MET B 1 202 ? -7.43 3.738 -3.598 1 95.94 202 MET B O 1
ATOM 3263 N N . LEU B 1 203 ? -7.23 2.195 -1.908 1 98.38 203 LEU B N 1
ATOM 3264 C CA . LEU B 1 203 ? -5.773 2.172 -2.021 1 98.38 203 LEU B CA 1
ATOM 3265 C C . LEU B 1 203 ? -5.34 1.473 -3.305 1 98.38 203 LEU B C 1
ATOM 3267 O O . LEU B 1 203 ? -5.766 0.349 -3.578 1 98.38 203 LEU B O 1
ATOM 3271 N N . GLN B 1 204 ? -4.496 2.121 -4.211 1 97.75 204 GLN B N 1
ATOM 3272 C CA . GLN B 1 204 ? -3.961 1.534 -5.434 1 97.75 204 GLN B CA 1
ATOM 3273 C C . GLN B 1 204 ? -2.494 1.148 -5.262 1 97.75 204 GLN B C 1
ATOM 3275 O O . GLN B 1 204 ? -2.084 0.055 -5.66 1 97.75 204 GLN B O 1
ATOM 3280 N N . THR B 1 205 ? -1.709 2.08 -4.723 1 98.5 205 THR B N 1
ATOM 3281 C CA . THR B 1 205 ? -0.319 1.82 -4.363 1 98.5 205 THR B CA 1
ATOM 3282 C C . THR B 1 205 ? 0.036 2.498 -3.045 1 98.5 205 THR B C 1
ATOM 3284 O O . THR B 1 205 ? -0.591 3.488 -2.662 1 98.5 205 THR B O 1
ATOM 3287 N N . PHE B 1 206 ? 0.906 1.818 -2.303 1 98.81 206 PHE B N 1
ATOM 3288 C CA . PHE B 1 206 ? 1.355 2.32 -1.01 1 98.81 206 PHE B CA 1
ATOM 3289 C C . PHE B 1 206 ? 2.867 2.506 -0.997 1 98.81 206 PHE B C 1
ATOM 3291 O O . PHE B 1 206 ? 3.613 1.594 -1.36 1 98.81 206 PHE B O 1
ATOM 3298 N N . ASN B 1 207 ? 3.395 3.807 -0.708 1 98.56 207 ASN B N 1
ATOM 3299 C CA . ASN B 1 207 ? 4.762 4.074 -0.277 1 98.56 207 ASN B CA 1
ATOM 3300 C C . ASN B 1 207 ? 5.773 3.732 -1.369 1 98.56 207 ASN B C 1
ATOM 3302 O O . ASN B 1 207 ? 6.77 3.061 -1.108 1 98.56 207 ASN B O 1
ATOM 3306 N N . THR B 1 208 ? 5.527 4.293 -2.598 1 97.81 208 THR B N 1
ATOM 3307 C CA . THR B 1 208 ? 6.379 3.969 -3.736 1 97.81 208 THR B CA 1
ATOM 3308 C C . THR B 1 208 ? 7.344 5.109 -4.035 1 97.81 208 THR B C 1
ATOM 3310 O O . THR B 1 208 ? 7.035 6.277 -3.777 1 97.81 208 THR B O 1
ATOM 3313 N N . LEU B 1 209 ? 8.539 4.727 -4.531 1 97.31 209 LEU B N 1
ATOM 3314 C CA . LEU B 1 209 ? 9.555 5.707 -4.902 1 97.31 209 LEU B CA 1
ATOM 3315 C C . LEU B 1 209 ? 9.992 5.52 -6.352 1 97.31 209 LEU B C 1
ATOM 3317 O O . LEU B 1 209 ? 11.18 5.363 -6.629 1 97.31 209 LEU B O 1
ATOM 3321 N N . PRO B 1 210 ? 8.953 5.664 -7.301 1 95.19 210 PRO B N 1
ATOM 3322 C CA . PRO B 1 210 ? 9.312 5.383 -8.695 1 95.19 210 PRO B CA 1
ATOM 3323 C C . PRO B 1 210 ? 10.359 6.355 -9.234 1 95.19 210 PRO B C 1
ATOM 3325 O O . PRO B 1 210 ? 11.117 6.004 -10.141 1 95.19 210 PRO B O 1
ATOM 3328 N N . HIS B 1 211 ? 10.453 7.465 -8.617 1 95.81 211 HIS B N 1
ATOM 3329 C CA . HIS B 1 211 ? 11.352 8.516 -9.086 1 95.81 211 HIS B CA 1
ATOM 3330 C C . HIS B 1 211 ? 12.773 8.281 -8.586 1 95.81 211 HIS B C 1
ATOM 3332 O O . HIS B 1 211 ? 13.719 8.914 -9.062 1 95.81 211 HIS B O 1
ATOM 3338 N N . LEU B 1 212 ? 12.852 7.445 -7.723 1 96.25 212 LEU B N 1
ATOM 3339 C CA . LEU B 1 212 ? 14.188 7.184 -7.191 1 96.25 212 LEU B CA 1
ATOM 3340 C C . LEU B 1 212 ? 14.609 5.746 -7.477 1 96.25 212 LEU B C 1
ATOM 3342 O O . LEU B 1 212 ? 15.484 5.203 -6.793 1 96.25 212 LEU B O 1
ATOM 3346 N N . ASP B 1 213 ? 14.055 5.141 -8.305 1 90.75 213 ASP B N 1
ATOM 3347 C CA . ASP B 1 213 ? 14.195 3.701 -8.516 1 90.75 213 ASP B CA 1
ATOM 3348 C C . ASP B 1 213 ? 15.297 3.396 -9.531 1 90.75 213 ASP B C 1
ATOM 3350 O O . ASP B 1 213 ? 15.508 2.238 -9.891 1 90.75 213 ASP B O 1
ATOM 3354 N N . THR B 1 214 ? 15.977 4.305 -10.133 1 89.19 214 THR B N 1
ATOM 3355 C CA . THR B 1 214 ? 17.109 4.062 -11.023 1 89.19 214 THR B CA 1
ATOM 3356 C C . THR B 1 214 ? 18.406 3.928 -10.227 1 89.19 214 THR B C 1
ATOM 3358 O O . THR B 1 214 ? 18.5 4.441 -9.109 1 89.19 214 THR B O 1
ATOM 3361 N N . PRO B 1 215 ? 19.328 3.221 -10.812 1 87.06 215 PRO B N 1
ATOM 3362 C CA . PRO B 1 215 ? 20.609 3.092 -10.125 1 87.06 215 PRO B CA 1
ATOM 3363 C C . PRO B 1 215 ? 21.203 4.441 -9.711 1 87.06 215 PRO B C 1
ATOM 3365 O O . PRO B 1 215 ? 21.859 4.539 -8.672 1 87.06 215 PRO B O 1
ATOM 3368 N N . GLU B 1 216 ? 20.969 5.387 -10.406 1 89.31 216 GLU B N 1
ATOM 3369 C CA . GLU B 1 216 ? 21.5 6.723 -10.148 1 89.31 216 GLU B CA 1
ATOM 3370 C C . GLU B 1 216 ? 20.859 7.34 -8.906 1 89.31 216 GLU B C 1
ATOM 3372 O O . GLU B 1 216 ? 21.5 8.109 -8.195 1 89.31 216 GLU B O 1
ATOM 3377 N N . HIS B 1 217 ? 19.609 6.961 -8.742 1 93.88 217 HIS B N 1
ATOM 3378 C CA . HIS B 1 217 ? 18.891 7.707 -7.727 1 93.88 217 HIS B CA 1
ATOM 3379 C C . HIS B 1 217 ? 18.516 6.816 -6.543 1 93.88 217 HIS B C 1
ATOM 3381 O O . HIS B 1 217 ? 18.016 7.301 -5.531 1 93.88 217 HIS B O 1
ATOM 3387 N N . ALA B 1 218 ? 18.766 5.609 -6.559 1 89.06 218 ALA B N 1
ATOM 3388 C CA . ALA B 1 218 ? 18.359 4.648 -5.535 1 89.06 218 ALA B CA 1
ATOM 3389 C C . ALA B 1 218 ? 18.922 5.035 -4.172 1 89.06 218 ALA B C 1
ATOM 3391 O O . ALA B 1 218 ? 18.25 4.871 -3.148 1 89.06 218 ALA B O 1
ATOM 3392 N N . GLY B 1 219 ? 20.078 5.551 -4.207 1 91.81 219 GLY B N 1
ATOM 3393 C CA . GLY B 1 219 ? 20.734 5.926 -2.963 1 91.81 219 GLY B CA 1
ATOM 3394 C C . GLY B 1 219 ? 20.125 7.164 -2.326 1 91.81 219 GLY B C 1
ATOM 3395 O O . GLY B 1 219 ? 20.516 7.547 -1.22 1 91.81 219 GLY B O 1
ATOM 3396 N N . TRP B 1 220 ? 19.188 7.789 -2.953 1 95.19 220 TRP B N 1
ATOM 3397 C CA . TRP B 1 220 ? 18.609 9.031 -2.449 1 95.19 220 TRP B CA 1
ATOM 3398 C C . TRP B 1 220 ? 17.453 8.742 -1.497 1 95.19 220 TRP B C 1
ATOM 3400 O O . TRP B 1 220 ? 16.969 9.648 -0.817 1 95.19 220 TRP B O 1
ATOM 3410 N N . ALA B 1 221 ? 17.016 7.496 -1.394 1 94.06 221 ALA B N 1
ATOM 3411 C CA . ALA B 1 221 ? 15.867 7.184 -0.55 1 94.06 221 ALA B CA 1
ATOM 3412 C C . ALA B 1 221 ? 16.219 7.328 0.929 1 94.06 221 ALA B C 1
ATOM 3414 O O . ALA B 1 221 ? 17.281 6.895 1.367 1 94.06 221 ALA B O 1
ATOM 3415 N N . THR B 1 222 ? 15.391 8.016 1.69 1 93.38 222 THR B N 1
ATOM 3416 C CA . THR B 1 222 ? 15.578 8.203 3.125 1 93.38 222 THR B CA 1
ATOM 3417 C C . THR B 1 222 ? 14.273 7.945 3.879 1 93.38 222 THR B C 1
ATOM 3419 O O . THR B 1 222 ? 13.203 7.891 3.275 1 93.38 222 THR B O 1
ATOM 3422 N N . HIS B 1 223 ? 14.453 7.676 5.191 1 84.69 223 HIS B N 1
ATOM 3423 C CA . HIS B 1 223 ? 13.352 7.484 6.129 1 84.69 223 HIS B CA 1
ATOM 3424 C C . HIS B 1 223 ? 13.391 8.531 7.238 1 84.69 223 HIS B C 1
ATOM 3426 O O . HIS B 1 223 ? 14.422 9.148 7.48 1 84.69 223 HIS B O 1
ATOM 3432 N N . ALA B 1 224 ? 12.117 8.945 7.711 1 65.69 224 ALA B N 1
ATOM 3433 C CA . ALA B 1 224 ? 12.195 9.875 8.836 1 65.69 224 ALA B CA 1
ATOM 3434 C C . ALA B 1 224 ? 12.492 9.141 10.133 1 65.69 224 ALA B C 1
ATOM 3436 O O . ALA B 1 224 ? 12.141 7.965 10.289 1 65.69 224 ALA B O 1
#

Foldseek 3Di:
DEKEKEWEFFDFDPPDPQRQHHDPLSLVLLLLQLLVCLVVVDAFPAEEEEDTPSGVSSQVSSCNNVVHRHDDYDYDNLQEDDDQVLLLCQVPVDDQDDQPDPVSVVVSVVSSLVSQLCQCVVNTDGPPDDRPCVSLVSLVVVQVVCLAPVQPGYYYYYGHLLSVLSVVCVQVVDDRSVSSVLSQLQKHRFIWMWHRDNVGTHTDDGRHRPSQPDPVRVVSIGGD/DEKEKEWEFFAFDPPPPQRQHHDPLSLVLLLLQLLVCLVVVDAFPAEEEEDTPSRVSSQVSSCNNVVHRHDDYDYDNLQEDDDQVQLLCFVVVDDQDDQPDPVSVVVSVVSSLVSQLCQCVVNTDGPPDDGPCVSLVSLVVVQVVCLAPAQPGYYYYYGHLLSVLSVVCVQVVDDRSVSSVLSQPAWHRFIWMWHRDNVGTHTDDGRHSPSQPDPVRVVSIGGD

Radius of gyration: 22.1 Å; Cα contacts (8 Å, |Δi|>4): 935; chains: 2; bounding box: 51×53×57 Å

Solvent-accessible surface area (backbone atoms only — not comparable to full-atom values): 22111 Å² total; per-residue (Å²): 116,10,36,38,38,37,26,24,27,28,41,52,27,74,79,44,95,59,48,58,31,54,26,73,65,11,42,50,49,17,22,38,44,12,33,46,37,38,78,66,67,61,72,47,64,30,26,36,28,14,64,44,53,28,24,49,51,25,50,48,21,21,19,58,29,38,69,44,77,66,42,53,70,45,70,32,69,56,32,36,58,75,60,62,66,36,32,29,36,64,76,41,72,64,86,71,77,78,61,82,43,72,65,43,35,51,49,51,50,50,42,40,54,51,26,50,50,34,26,66,69,63,72,49,73,32,72,95,49,72,52,42,69,57,46,50,47,38,39,49,49,52,52,51,48,46,32,75,71,36,65,58,29,34,32,40,33,31,24,28,39,53,36,49,22,47,50,49,20,63,64,41,53,32,49,66,72,46,26,51,55,44,25,74,52,42,29,40,46,11,38,25,31,26,38,27,36,90,88,48,63,39,76,51,30,36,42,37,52,76,56,35,67,43,88,90,31,46,84,68,70,49,71,122,114,10,36,37,39,38,26,22,26,30,40,54,25,77,80,44,96,58,51,58,32,56,28,75,64,12,43,50,50,16,20,38,44,13,34,48,37,36,76,68,69,60,70,48,64,30,27,37,27,15,63,45,53,31,24,50,52,23,51,49,21,21,20,58,30,40,70,44,76,67,41,55,69,44,70,33,70,55,31,36,56,75,59,63,68,35,34,31,36,64,75,43,72,62,86,70,77,79,61,84,43,74,66,43,36,51,49,50,48,51,42,40,55,50,26,49,50,34,26,67,67,62,74,48,72,31,74,95,50,72,52,41,68,56,46,51,48,38,38,48,50,51,52,51,49,46,33,73,73,37,63,58,30,37,32,39,33,32,25,28,40,54,37,51,23,47,49,50,20,64,64,42,53,32,49,66,71,45,26,52,54,44,26,74,54,41,29,40,48,13,38,25,31,27,39,26,37,91,88,45,63,40,77,48,31,37,43,37,50,78,58,33,66,46,88,88,33,45,82,70,69,50,71,126

pLDDT: mean 94.42, std 7.58, range [53.09, 98.94]

InterPro domains:
  IPR013078 Histidine phosphatase superfamily, clade-1 [PF00300] (4-207)
  IPR013078 Histidine phosphatase superfamily, clade-1 [SM00855] (3-167)
  IPR013078 Histidine phosphatase superfamily, clade-1 [cd07067] (3-199)
  IPR029033 Histidine phosphatase superfamily [G3DSA:3.40.50.1240] (1-218)
  IPR029033 Histidine phosphatase superfamily [SSF53254] (1-217)
  IPR051021 Mitochondrial serine/threonine phosphatase [PTHR20935] (3-214)

Secondary structure (DSSP, 8-state):
-EEEEEEEPPPB-TTSSSTTSB-HHHHHHHHHHHHHHHHTT---SEEEE-SSHHHHHHHHHHHHHHTS---SEEE-GGGSPP-HHHHHHHH--SPPPP--SHHHHHHHHHHHHHHHHHHHTTS---TT---HHHHHHHHHHHHHHHHHH-TT-EEEEEE-HHHHHHHHHHHHT--HHHHHHHHTTPBTT-EEEEEE-SS-EEEEEEEE-GGG-STTTGGG--B-/-EEEEEEE---B-TTSSSTTSB-HHHHHHHHHHHHHHHHTT---SEEEE-SSHHHHHHHHHHHHHHTS---SEEE-GGGSPP-HHHHHHHH--SPPPP--SHHHHHHHHHHHHHHHHHHHTTS---TT---HHHHHHHHHHHHHHHHHH-TT-EEEEEE-HHHHHHHHHHHHT--HHHHHHHHTTPBTT-EEEEEE-SS-EEEEEEEE-GGG-STTTGGG--B-

Organism: Paracidovorax avenae (strain ATCC 19860 / DSM 7227 / CCUG 15838 / JCM 20985 / LMG 2117 / NCPPB 1011) (NCBI:txid643561)